Protein AF-A0A9P3CS99-F1 (afdb_monomer_lite)

pLDDT: mean 71.8, std 18.53, range [21.95, 96.88]

Secondary structure (DSSP, 8-state):
---------------SS-EEE-HHHHHHHHHHSSEEEEEEE-TT-HHHHHHHHHHHHHHHHHHTTTEEEEEEE-SS--S-TT-TTTT--SSSEEEEESS-SS--EE--S--SSHHHHHHHHHH------------------PPPPS--SPBP--S-TTSSSEEEEBTTSSEEEEEEEEEEEE---SSSS----EEEEEEEEEE-TTSS-EEETTEEEESS-S-TTS---EEEEEEETT--TTTTTTPPPS-EEEEEEEEEES----TT-PPSS---EEEEEEEEEEEE-SSS-EEEEE---TT--EEEEEEE-TT---TT-TT---EEEEEEEEPPPTT--PPPTTS----TT-SS--SSSSSSS-SEE-GGGEETTEETT-HHHHHHHHHHHHHHHHHTS-HHHHHHHHHHHHHHHHHHHHHS-SSS-S--SS------------

Organism: NCBI:txid84275

Foldseek 3Di:
DDDDPPPPPDPDPLDLFAAEDDLVRVFVVLLVAQKEKEWEAAPPDPLQVLLVVLQGLLSNVCSVVSYHYYYYHCPPPDCDPSGPCNPPPDPGWIWMGGSGPPDTDGPPWDRNHNVRVNCCVPVPDDDDDDDDDDDDDDPPPFAFQQDDADWDDDPCLQALWDWTAGPVLFKIKTWFWFVPDWDQDDDDDDDDFTKTWIWMWGAHPLLQFIDTSSHTQDRCDSDLLAHDFDKTAIDGSRDGNVVSGRDGGPFIKTFWWFKDKPPPPPVVDKDFFDKIKIKIGTQKIWGDDPDDDIDIGGRFDQPGWIKIWIKTQPVRDISNDPSGGIGTPDMDTHGDDPPDDDDDPPPDQAALPAQRSFPDPDPNSHRTGDPVQADPQHGPSHPSSVVVVVVVVVVVVLVPDDVVVVVVVVVVVVVVVVVVPVVPDDDPPPDDPDDPDDDDPPDDPD

Radius of gyration: 25.65 Å; chains: 1; bounding box: 69×77×75 Å

Structure (mmCIF, N/CA/C/O backbone):
data_AF-A0A9P3CS99-F1
#
_entry.id   AF-A0A9P3CS99-F1
#
loop_
_atom_site.group_PDB
_atom_site.id
_atom_site.type_symbol
_atom_site.label_atom_id
_atom_site.label_alt_id
_atom_site.label_comp_id
_atom_site.label_asym_id
_atom_site.label_entity_id
_atom_site.label_seq_id
_atom_site.pdbx_PDB_ins_code
_atom_site.Cartn_x
_atom_site.Cartn_y
_atom_site.Cartn_z
_atom_site.occupancy
_atom_site.B_iso_or_equiv
_atom_site.auth_seq_id
_atom_site.auth_comp_id
_atom_site.auth_asym_id
_atom_site.auth_atom_id
_atom_site.pdbx_PDB_model_num
ATOM 1 N N . MET A 1 1 ? -40.565 -29.391 31.681 1.00 35.62 1 MET A N 1
ATOM 2 C CA . MET A 1 1 ? -39.505 -29.407 30.647 1.00 35.62 1 MET A CA 1
ATOM 3 C C . MET A 1 1 ? -39.147 -27.969 30.298 1.00 35.62 1 MET A C 1
ATOM 5 O O . MET A 1 1 ? -39.816 -27.357 29.479 1.00 35.62 1 MET A O 1
ATOM 9 N N . HIS A 1 2 ? -38.159 -27.396 30.991 1.00 32.12 2 HIS A N 1
ATOM 10 C CA . HIS A 1 2 ? -37.622 -26.069 30.681 1.00 32.12 2 HIS A CA 1
ATOM 11 C C . HIS A 1 2 ? -36.578 -26.197 29.572 1.00 32.12 2 HIS A C 1
ATOM 13 O O . HIS A 1 2 ? -35.483 -26.700 29.808 1.00 32.12 2 HIS A O 1
ATOM 19 N N . LEU A 1 3 ? -36.925 -25.751 28.366 1.00 32.75 3 LEU A N 1
ATOM 20 C CA . LEU A 1 3 ? -35.998 -25.677 27.244 1.00 32.75 3 LEU A CA 1
ATOM 21 C C . LEU A 1 3 ? -35.252 -24.334 27.321 1.00 32.75 3 LEU A C 1
ATOM 23 O O . LEU A 1 3 ? -35.737 -23.310 26.844 1.00 32.75 3 LEU A O 1
ATOM 27 N N . LYS A 1 4 ? -34.087 -24.322 27.980 1.00 36.69 4 LYS A N 1
ATOM 28 C CA . LYS A 1 4 ? -33.141 -23.201 27.895 1.00 36.69 4 LYS A CA 1
ATOM 29 C C . LYS A 1 4 ? -32.574 -23.177 26.473 1.00 36.69 4 LYS A C 1
ATOM 31 O O . LYS A 1 4 ? -31.852 -24.091 26.086 1.00 36.69 4 LYS A O 1
ATOM 36 N N . ARG A 1 5 ? -32.925 -22.149 25.694 1.00 38.28 5 ARG A N 1
ATOM 37 C CA . ARG A 1 5 ? -32.267 -21.837 24.418 1.00 38.28 5 ARG A CA 1
ATOM 38 C C . ARG A 1 5 ? -30.828 -21.423 24.722 1.00 38.28 5 ARG A C 1
ATOM 40 O O . ARG A 1 5 ? -30.603 -20.387 25.339 1.00 38.28 5 ARG A O 1
ATOM 47 N N . LEU A 1 6 ? -29.883 -22.268 24.329 1.00 32.22 6 LEU A N 1
ATOM 48 C CA . LEU A 1 6 ? -28.460 -21.967 24.341 1.00 32.22 6 LEU A CA 1
ATOM 49 C C . LEU A 1 6 ? -28.192 -21.010 23.166 1.00 32.22 6 LEU A C 1
ATOM 51 O O . LEU A 1 6 ? -28.186 -21.432 22.013 1.00 32.22 6 LEU A O 1
ATOM 55 N N . LEU A 1 7 ? -28.062 -19.713 23.448 1.00 32.97 7 LEU A N 1
ATOM 56 C CA . LEU A 1 7 ? -27.498 -18.743 22.508 1.00 32.97 7 LEU A CA 1
ATOM 57 C C . LEU A 1 7 ? -25.992 -19.006 22.462 1.00 32.97 7 LEU A C 1
ATOM 59 O O . LEU A 1 7 ? -25.274 -18.704 23.411 1.00 32.97 7 LEU A O 1
ATOM 63 N N . ILE A 1 8 ? -25.536 -19.641 21.386 1.00 34.66 8 ILE A N 1
ATOM 64 C CA . ILE A 1 8 ? -24.114 -19.759 21.074 1.00 34.66 8 ILE A CA 1
ATOM 65 C C . ILE A 1 8 ? -23.682 -18.367 20.610 1.00 34.66 8 ILE A C 1
ATOM 67 O O . ILE A 1 8 ? -24.046 -17.941 19.516 1.00 34.66 8 ILE A O 1
ATOM 71 N N . ALA A 1 9 ? -22.966 -17.639 21.466 1.00 35.81 9 ALA A N 1
ATOM 72 C CA . ALA A 1 9 ? -22.242 -16.449 21.048 1.00 35.81 9 ALA A CA 1
ATOM 73 C C . ALA A 1 9 ? -21.104 -16.916 20.131 1.00 35.81 9 ALA A C 1
ATOM 75 O O . ALA A 1 9 ? -20.119 -17.483 20.604 1.00 35.81 9 ALA A O 1
ATOM 76 N N . LEU A 1 10 ? -21.278 -16.754 18.816 1.00 30.12 10 LEU A N 1
ATOM 77 C CA . LEU A 1 10 ? -20.155 -16.833 17.889 1.00 30.12 10 LEU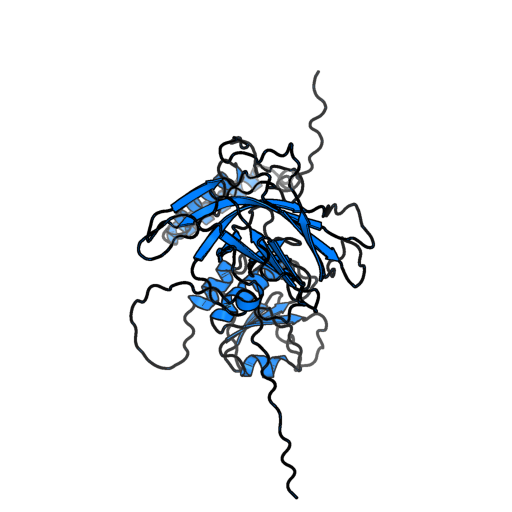 A CA 1
ATOM 78 C C . LEU A 1 10 ? -19.193 -15.693 18.253 1.00 30.12 10 LEU A C 1
ATOM 80 O O . LEU A 1 10 ? -19.641 -14.544 18.293 1.00 30.12 10 LEU A O 1
ATOM 84 N N . PRO A 1 11 ? -17.904 -15.965 18.507 1.00 31.17 11 PRO A N 1
ATOM 85 C CA . PRO A 1 11 ? -16.929 -14.899 18.599 1.00 31.17 11 PRO A CA 1
ATOM 86 C C . PRO A 1 11 ? -16.782 -14.326 17.189 1.00 31.17 11 PRO A C 1
ATOM 88 O O . PRO A 1 11 ? -16.240 -14.973 16.294 1.00 31.17 11 PRO A O 1
ATOM 91 N N . ILE A 1 12 ? -17.343 -13.140 16.967 1.00 39.41 12 ILE A N 1
ATOM 92 C CA . ILE A 1 12 ? -17.028 -12.350 15.780 1.00 39.41 12 ILE A CA 1
ATOM 93 C C . ILE A 1 12 ? -15.577 -11.911 15.978 1.00 39.41 12 ILE A C 1
ATOM 95 O O . ILE A 1 12 ? -15.279 -11.215 16.949 1.00 39.41 12 ILE A O 1
ATOM 99 N N . LEU A 1 13 ? -14.679 -12.401 15.116 1.00 37.12 13 LEU A N 1
ATOM 100 C CA . LEU A 1 13 ? -13.301 -11.924 15.043 1.00 37.12 13 LEU A CA 1
ATOM 101 C C . LEU A 1 13 ? -13.328 -10.395 14.937 1.00 37.12 13 LEU A C 1
ATOM 103 O O . LEU A 1 13 ? -14.042 -9.852 14.094 1.00 37.12 13 LEU A O 1
ATOM 107 N N . VAL A 1 14 ? -12.539 -9.716 15.769 1.00 37.81 14 VAL A N 1
ATOM 108 C CA . VAL A 1 14 ? -12.227 -8.298 15.576 1.00 37.81 14 VAL A CA 1
ATOM 109 C C . VAL A 1 14 ? -11.435 -8.211 14.271 1.00 37.81 14 VAL A C 1
ATOM 111 O O . VAL A 1 14 ? -10.247 -8.513 14.238 1.00 37.81 14 VAL A O 1
ATOM 114 N N . SER A 1 15 ? -12.130 -7.915 13.172 1.00 38.84 15 SER A N 1
ATOM 115 C CA . SER A 1 15 ? -11.506 -7.695 11.867 1.00 38.84 15 SER A CA 1
ATOM 116 C C . SER A 1 15 ? -10.933 -6.281 11.822 1.00 38.84 15 SER A C 1
ATOM 118 O O . SER A 1 15 ? -11.569 -5.338 12.296 1.00 38.84 15 SER A O 1
ATOM 120 N N . ALA A 1 16 ? -9.756 -6.126 11.218 1.00 54.91 16 ALA A N 1
ATOM 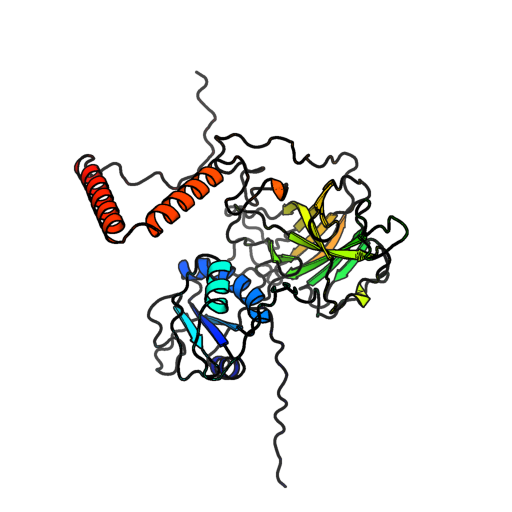121 C CA . ALA A 1 16 ? -9.039 -4.866 11.012 1.00 54.91 16 ALA A CA 1
ATOM 122 C C . ALA A 1 16 ? -9.713 -3.939 9.963 1.00 54.91 16 ALA A C 1
ATOM 124 O O . ALA A 1 16 ? -9.045 -3.161 9.281 1.00 54.91 16 ALA A O 1
ATOM 125 N N . GLU A 1 17 ? -11.039 -4.025 9.818 1.00 67.38 17 GLU A N 1
ATOM 126 C CA . GLU A 1 17 ? -11.839 -3.391 8.769 1.00 67.38 17 GLU A CA 1
ATOM 127 C C . GLU A 1 17 ? -12.896 -2.434 9.327 1.00 67.38 17 GLU A C 1
ATOM 129 O O . GLU A 1 17 ? -13.384 -2.571 10.448 1.00 67.38 17 GLU A O 1
ATOM 134 N N . VAL A 1 18 ? -13.323 -1.485 8.493 1.00 83.19 18 VAL A N 1
ATOM 135 C CA . VAL A 1 18 ? -14.482 -0.634 8.752 1.00 83.19 18 VAL A CA 1
ATOM 136 C C . VAL A 1 18 ? -15.773 -1.447 8.638 1.00 83.19 18 VAL A C 1
ATOM 138 O O . VAL A 1 18 ? -16.253 -1.736 7.545 1.00 83.19 18 VAL A O 1
ATOM 141 N N . HIS A 1 19 ? -16.414 -1.738 9.765 1.00 86.00 19 HIS A N 1
ATOM 142 C CA . HIS A 1 19 ? -17.661 -2.501 9.775 1.00 86.00 19 HIS A CA 1
ATOM 143 C C . HIS A 1 19 ? -18.829 -1.731 9.146 1.00 86.00 19 HIS A C 1
ATOM 145 O O . HIS A 1 19 ? -19.114 -0.589 9.510 1.00 86.00 19 HIS A O 1
ATOM 151 N N . ARG A 1 20 ? -19.567 -2.365 8.229 1.00 87.06 20 ARG A N 1
ATOM 152 C CA . ARG A 1 20 ? -20.775 -1.779 7.623 1.00 87.06 20 ARG A CA 1
ATOM 153 C C . ARG A 1 20 ? -21.999 -2.107 8.472 1.00 87.06 20 ARG A C 1
ATOM 155 O O . ARG A 1 20 ? -22.431 -3.256 8.550 1.00 87.06 20 ARG A O 1
ATOM 162 N N . LEU A 1 21 ? -22.558 -1.091 9.118 1.00 88.31 21 LEU A N 1
ATOM 163 C CA . LEU A 1 21 ? -23.671 -1.242 10.046 1.00 88.31 21 LEU A CA 1
ATOM 164 C C . LEU A 1 21 ? -25.018 -1.029 9.357 1.00 88.31 21 LEU A C 1
ATOM 166 O O . LEU A 1 21 ? -25.193 -0.155 8.510 1.00 88.31 21 LEU A O 1
ATOM 170 N N . THR A 1 22 ? -25.982 -1.832 9.789 1.00 86.44 22 THR A N 1
ATOM 171 C CA . THR A 1 22 ? -27.408 -1.721 9.476 1.00 86.44 22 THR A CA 1
ATOM 172 C C . THR A 1 22 ? -28.173 -1.480 10.774 1.00 86.44 22 THR A C 1
ATOM 174 O O . THR A 1 22 ? -27.616 -1.662 11.858 1.00 86.44 22 THR A O 1
ATOM 177 N N . GLN A 1 23 ? -29.467 -1.162 10.690 1.00 84.88 23 GLN A N 1
ATOM 178 C CA . GLN A 1 23 ? -30.331 -1.027 11.871 1.00 84.88 23 GLN A CA 1
ATOM 179 C C . GLN A 1 23 ? -30.214 -2.225 12.833 1.00 84.88 23 GLN A C 1
ATOM 181 O O . GLN A 1 23 ? -30.165 -2.051 14.047 1.00 84.88 23 GLN A O 1
ATOM 186 N N . ALA A 1 24 ? -30.129 -3.443 12.289 1.00 83.06 24 ALA A N 1
ATOM 187 C CA . ALA A 1 24 ? -30.067 -4.672 13.076 1.00 83.06 24 ALA A CA 1
ATOM 188 C C . ALA A 1 24 ? -28.695 -4.913 13.728 1.00 83.06 24 ALA A C 1
ATOM 190 O O . ALA A 1 24 ? -28.622 -5.555 14.774 1.00 83.06 24 ALA A O 1
ATOM 191 N N . THR A 1 25 ? -27.612 -4.422 13.119 1.00 87.25 25 THR A N 1
ATOM 192 C CA . THR A 1 25 ? -26.234 -4.699 13.561 1.00 87.25 25 THR A CA 1
ATOM 193 C C . THR A 1 25 ? -25.597 -3.557 14.350 1.00 87.25 25 THR A C 1
ATOM 195 O O . THR A 1 25 ? -24.567 -3.764 14.983 1.00 87.25 25 THR A O 1
ATOM 198 N N . PHE A 1 26 ? -26.214 -2.374 14.370 1.00 91.69 26 PHE A N 1
ATOM 199 C CA . PHE A 1 26 ? -25.668 -1.179 15.012 1.00 91.69 26 PHE A CA 1
ATOM 200 C C . PHE A 1 26 ? -25.498 -1.316 16.530 1.00 91.69 26 PHE A C 1
ATOM 202 O O . PHE A 1 26 ? -24.383 -1.241 17.041 1.00 91.69 26 PHE A O 1
ATOM 209 N N . THR A 1 27 ? -26.595 -1.559 17.251 1.00 92.19 27 THR A N 1
ATOM 210 C CA . THR A 1 27 ? -26.580 -1.728 18.711 1.00 92.19 27 THR A CA 1
ATOM 211 C C . THR A 1 27 ? -25.680 -2.868 19.187 1.00 92.19 27 THR A C 1
ATOM 213 O O . THR A 1 27 ? -24.828 -2.597 20.031 1.00 92.19 27 THR A O 1
ATOM 216 N N . PRO A 1 28 ? -25.791 -4.108 18.661 1.00 92.81 28 PRO A N 1
ATOM 217 C CA . PRO A 1 28 ? -24.972 -5.207 19.166 1.00 92.81 28 PRO A CA 1
ATOM 218 C C . PRO A 1 28 ? -23.472 -4.962 18.971 1.00 92.81 28 PRO A C 1
ATOM 220 O O . PRO A 1 28 ? -22.689 -5.316 19.845 1.00 92.81 28 PRO A O 1
ATOM 223 N N . LEU A 1 29 ? -23.063 -4.315 17.876 1.00 92.44 29 LEU A N 1
ATOM 224 C CA . LEU A 1 29 ? -21.653 -4.018 17.633 1.00 92.44 29 LEU A CA 1
ATOM 225 C C . LEU A 1 29 ? -21.116 -2.943 18.583 1.00 92.44 29 LEU A C 1
ATOM 227 O O . LEU A 1 29 ? -20.004 -3.082 19.087 1.00 92.44 29 LEU A O 1
ATOM 231 N N . ILE A 1 30 ? -21.900 -1.895 18.847 1.00 94.56 30 ILE A N 1
ATOM 232 C CA . ILE A 1 30 ? -21.509 -0.816 19.764 1.00 94.56 30 ILE A CA 1
ATOM 233 C C . ILE A 1 30 ? -21.416 -1.312 21.205 1.00 94.56 30 ILE A C 1
ATOM 235 O O . ILE A 1 30 ? -20.484 -0.943 21.905 1.00 94.56 30 ILE A O 1
ATOM 239 N N . GLU A 1 31 ? -22.352 -2.145 21.654 1.00 92.69 31 GLU A N 1
ATOM 240 C CA . GLU A 1 31 ? -22.350 -2.670 23.026 1.00 92.69 31 GLU A CA 1
ATOM 241 C C . GLU A 1 31 ? -21.258 -3.725 23.265 1.00 92.69 31 GLU A C 1
ATOM 243 O O . GLU A 1 31 ? -20.888 -3.978 24.409 1.00 92.69 31 GLU A O 1
ATOM 248 N N . GLN A 1 32 ? -20.722 -4.326 22.199 1.00 91.38 32 GLN A N 1
ATOM 249 C CA . GLN A 1 32 ? -19.645 -5.315 22.279 1.00 91.38 32 GLN A CA 1
ATOM 250 C C . GLN A 1 32 ? -18.246 -4.688 22.417 1.00 91.38 32 GLN A C 1
ATOM 252 O O . GLN A 1 32 ? -17.328 -5.374 22.863 1.00 91.38 32 GLN A O 1
ATOM 257 N N . HIS A 1 33 ? -18.067 -3.418 22.043 1.00 88.69 33 HIS A N 1
ATOM 258 C CA . HIS A 1 33 ? -16.750 -2.782 21.966 1.00 88.69 33 HIS A CA 1
ATOM 259 C C . HIS A 1 33 ? -16.663 -1.525 22.835 1.00 88.69 33 HIS A C 1
ATOM 261 O O . HIS A 1 33 ? -17.588 -0.712 22.887 1.00 88.69 33 HIS A O 1
ATOM 267 N N . ASP A 1 34 ? -15.507 -1.333 23.472 1.00 88.38 34 ASP A N 1
ATOM 268 C CA . ASP A 1 34 ? -15.272 -0.216 24.393 1.00 88.38 34 ASP A CA 1
ATOM 269 C C . ASP A 1 34 ? -15.359 1.144 23.700 1.00 88.38 34 ASP A C 1
ATOM 271 O O . ASP A 1 34 ? -15.843 2.114 24.282 1.00 88.38 34 ASP A O 1
ATOM 275 N N . THR A 1 35 ? -14.872 1.238 22.462 1.00 93.38 35 THR A N 1
ATOM 276 C CA . THR A 1 35 ? -14.929 2.463 21.663 1.00 93.38 35 THR A CA 1
ATOM 277 C C . THR A 1 35 ? -15.192 2.133 20.201 1.00 93.38 35 THR A C 1
ATOM 279 O O . THR A 1 35 ? -14.455 1.367 19.581 1.00 93.38 35 THR A O 1
ATOM 282 N N . VAL A 1 36 ? -16.225 2.759 19.636 1.00 95.56 36 VAL A N 1
ATOM 283 C CA . VAL A 1 36 ? -16.586 2.631 18.223 1.00 95.56 36 VAL A CA 1
ATOM 284 C C . VAL A 1 36 ? -16.712 4.011 17.590 1.00 95.56 36 VAL A C 1
ATOM 286 O O . VAL A 1 36 ? -17.572 4.802 17.974 1.00 95.56 36 VAL A O 1
ATOM 289 N N . LEU A 1 37 ? -15.883 4.304 16.591 1.00 96.44 37 LEU A N 1
ATOM 290 C CA . LEU A 1 37 ? -16.031 5.481 15.739 1.00 96.44 37 LEU A CA 1
ATOM 291 C C . LEU A 1 37 ? -16.914 5.110 14.541 1.00 96.44 37 LEU A C 1
ATOM 293 O O . LEU A 1 37 ? -16.577 4.229 13.755 1.00 96.44 37 LEU A O 1
ATOM 297 N N . VAL A 1 38 ? -18.054 5.779 14.385 1.00 96.88 38 VAL A N 1
ATOM 298 C CA . VAL A 1 38 ? -19.037 5.506 13.330 1.00 96.88 38 VAL A CA 1
ATOM 299 C C . VAL A 1 38 ? -19.115 6.671 12.346 1.00 96.88 38 VAL A C 1
ATOM 301 O O . VAL A 1 38 ? -19.351 7.815 12.739 1.00 96.88 38 VAL A O 1
ATOM 304 N N . ASN A 1 39 ? -18.973 6.367 11.055 1.00 95.06 39 ASN A N 1
ATOM 305 C CA . ASN A 1 39 ? -19.128 7.281 9.928 1.00 95.06 39 ASN A CA 1
ATOM 306 C C . ASN A 1 39 ? -20.516 7.162 9.299 1.00 95.06 39 ASN A C 1
ATOM 308 O O . ASN A 1 39 ? -20.821 6.186 8.625 1.00 95.06 39 ASN A O 1
ATOM 312 N N . PHE A 1 40 ? -21.336 8.190 9.463 1.00 94.88 40 PHE A N 1
ATOM 313 C CA . PHE A 1 40 ? -22.619 8.323 8.785 1.00 94.88 40 PHE A CA 1
ATOM 314 C C . PHE A 1 40 ? -22.397 9.062 7.467 1.00 94.88 40 PHE A C 1
ATOM 316 O O . PHE A 1 40 ? -22.038 10.249 7.454 1.00 94.88 40 PHE A O 1
ATOM 323 N N . GLY A 1 41 ? -22.587 8.360 6.351 1.00 86.62 41 GLY A N 1
ATOM 324 C CA . GLY A 1 41 ? -22.236 8.855 5.025 1.00 86.62 41 GLY A CA 1
ATOM 325 C C . GLY A 1 41 ? -23.169 8.369 3.923 1.00 86.62 41 GLY A C 1
ATOM 326 O O . GLY A 1 41 ? -24.110 7.619 4.151 1.00 86.62 41 GLY A O 1
ATOM 327 N N . VAL A 1 42 ? -22.900 8.832 2.702 1.00 82.62 42 VAL A N 1
ATOM 328 C CA . VAL A 1 42 ? -23.620 8.430 1.484 1.00 82.62 42 VAL A CA 1
ATOM 329 C C . VAL A 1 42 ? -22.627 8.287 0.319 1.00 82.62 42 VAL A C 1
ATOM 331 O O . VAL A 1 42 ? -21.660 9.054 0.243 1.00 82.62 42 VAL A O 1
ATOM 334 N N . PRO A 1 43 ? -22.845 7.364 -0.633 1.00 72.31 43 PRO A N 1
ATOM 335 C CA . PRO A 1 43 ? -21.867 6.986 -1.651 1.00 72.31 43 PRO A CA 1
ATOM 336 C C . PRO A 1 43 ? -21.662 8.050 -2.735 1.00 72.31 43 PRO A C 1
ATOM 338 O O . PRO A 1 43 ? -20.680 8.004 -3.467 1.00 72.31 43 PRO A O 1
ATOM 341 N N . TRP A 1 44 ? -22.552 9.035 -2.867 1.00 72.81 44 TRP A N 1
ATOM 342 C CA . TRP A 1 44 ? -22.424 10.137 -3.834 1.00 72.81 44 TRP A CA 1
ATOM 343 C C . TRP A 1 44 ? -21.796 11.407 -3.234 1.00 72.81 44 TRP A C 1
ATOM 345 O O . TRP A 1 44 ? -21.508 12.361 -3.957 1.00 72.81 44 TRP A O 1
ATOM 355 N N . CYS A 1 45 ? -21.535 11.429 -1.927 1.00 78.56 45 CYS A N 1
ATOM 356 C CA . CYS A 1 45 ? -20.948 12.572 -1.234 1.00 78.56 45 CYS A CA 1
ATOM 357 C C . CYS A 1 45 ? -19.430 12.646 -1.479 1.00 78.56 45 CYS A C 1
ATOM 359 O O . CYS A 1 45 ? -18.669 11.772 -1.069 1.00 78.56 45 CYS A O 1
ATOM 361 N N . GLY A 1 46 ? -18.965 13.727 -2.117 1.00 55.91 46 GLY A N 1
ATOM 362 C CA . GLY A 1 46 ? -17.544 13.915 -2.443 1.00 55.91 46 GLY A CA 1
ATOM 363 C C . GLY A 1 46 ? -16.619 13.934 -1.218 1.00 55.91 46 GLY A C 1
ATOM 364 O O . GLY A 1 46 ? -15.556 13.325 -1.247 1.00 55.91 46 GLY A O 1
ATOM 365 N N . HIS A 1 47 ? -17.034 14.562 -0.113 1.00 68.00 47 HIS A N 1
ATOM 366 C CA . HIS A 1 47 ? -16.260 14.553 1.138 1.00 68.00 47 HIS A CA 1
ATOM 367 C C . HIS A 1 47 ? -16.187 13.165 1.785 1.00 68.00 47 HIS A C 1
ATOM 369 O O . HIS A 1 47 ? -15.190 12.839 2.419 1.00 68.00 47 HIS A O 1
ATOM 375 N N . CYS A 1 48 ? -17.223 12.347 1.604 1.00 79.75 48 CYS A N 1
ATOM 376 C CA . CYS A 1 48 ? -17.292 10.986 2.118 1.00 79.75 48 CYS A CA 1
ATOM 377 C C . CYS A 1 48 ? -16.309 10.090 1.357 1.00 79.75 48 CYS A C 1
ATOM 379 O O . CYS A 1 48 ? -15.498 9.415 1.982 1.00 79.75 48 CYS A O 1
ATOM 381 N N . LYS A 1 49 ? -16.281 10.206 0.020 1.00 68.94 49 LYS A N 1
ATOM 382 C CA . LYS A 1 49 ? -15.302 9.520 -0.842 1.00 68.94 49 LYS A CA 1
ATOM 383 C C . LYS A 1 49 ? -13.852 9.895 -0.528 1.00 68.94 49 LYS A C 1
ATOM 385 O O . LYS A 1 49 ? -12.965 9.063 -0.646 1.00 68.94 49 LYS A O 1
ATOM 390 N N . LEU A 1 50 ? -13.599 11.153 -0.151 1.00 67.00 50 LEU A N 1
ATOM 391 C CA . LEU A 1 50 ? -12.259 11.604 0.245 1.00 67.00 50 LEU A CA 1
ATOM 392 C C . LEU A 1 50 ? -11.834 11.062 1.620 1.00 67.00 50 LEU A C 1
ATOM 394 O O . LEU A 1 50 ? -10.644 10.882 1.854 1.00 67.00 50 LEU A O 1
ATOM 398 N N . LEU A 1 51 ? -12.788 10.827 2.526 1.00 80.56 51 LEU A N 1
ATOM 399 C CA . LEU A 1 51 ? -12.534 10.304 3.869 1.00 80.56 51 LEU A CA 1
ATOM 400 C C . LEU A 1 51 ? -12.335 8.783 3.875 1.00 80.56 51 LEU A C 1
ATOM 402 O O . LEU A 1 51 ? -11.439 8.310 4.565 1.00 80.56 51 LEU A O 1
ATOM 406 N N . GLU A 1 52 ? -13.148 8.046 3.113 1.00 78.12 52 GLU A N 1
ATOM 407 C CA . GLU A 1 52 ? -13.195 6.573 3.045 1.00 78.12 52 GLU A CA 1
ATOM 408 C C . GLU A 1 52 ? -11.810 5.902 3.106 1.00 78.12 52 GLU A C 1
ATOM 410 O O . GLU A 1 52 ? -11.568 5.167 4.062 1.00 78.12 52 GLU A O 1
ATOM 415 N N . PRO A 1 53 ? -10.835 6.226 2.236 1.00 75.88 53 PRO A N 1
ATOM 416 C CA . PRO A 1 53 ? -9.544 5.548 2.286 1.00 75.88 53 PRO A CA 1
ATOM 417 C C . PRO A 1 53 ? -8.715 5.841 3.546 1.00 75.88 53 PRO A C 1
ATOM 419 O O . PRO A 1 53 ? -7.926 5.015 3.995 1.00 75.88 53 PRO A O 1
ATOM 422 N N . HIS A 1 54 ? -8.823 7.049 4.102 1.00 79.19 54 HIS A N 1
ATOM 423 C CA . HIS A 1 54 ? -8.120 7.396 5.338 1.00 79.19 54 HIS A CA 1
ATOM 424 C C . HIS A 1 54 ? -8.760 6.722 6.544 1.00 79.19 54 HIS A C 1
ATOM 426 O O . HIS A 1 54 ? -8.059 6.375 7.491 1.00 79.19 54 HIS A O 1
ATOM 432 N N . TYR A 1 55 ? -10.076 6.548 6.482 1.00 85.06 55 TYR A N 1
ATOM 433 C CA . TYR A 1 55 ? -10.875 5.878 7.486 1.00 85.06 55 TYR A CA 1
ATOM 434 C C . TYR A 1 55 ? -10.588 4.373 7.521 1.00 85.06 55 TYR A C 1
ATOM 436 O O . TYR A 1 55 ? -10.377 3.836 8.600 1.00 85.06 55 TYR A O 1
ATOM 444 N N . GLU A 1 56 ? -10.467 3.724 6.358 1.00 81.50 56 GLU A N 1
ATOM 445 C CA . GLU A 1 56 ? -10.062 2.313 6.249 1.00 81.50 56 GLU A CA 1
ATOM 446 C C . GLU A 1 56 ? -8.654 2.070 6.813 1.00 81.50 56 GLU A C 1
ATOM 448 O O . GLU A 1 56 ? -8.462 1.184 7.639 1.00 81.50 56 GLU A O 1
ATOM 453 N N . ILE A 1 57 ? -7.673 2.908 6.455 1.00 69.44 57 ILE A N 1
ATOM 454 C CA . ILE A 1 57 ? -6.309 2.792 7.003 1.00 69.44 57 ILE A CA 1
ATOM 455 C C . ILE A 1 57 ? -6.299 3.021 8.522 1.00 69.44 57 ILE A C 1
ATOM 457 O O . ILE A 1 57 ? -5.560 2.359 9.248 1.00 69.44 57 ILE A O 1
ATOM 461 N N . ALA A 1 58 ? -7.093 3.978 9.011 1.00 76.75 58 ALA A N 1
ATOM 462 C CA . ALA A 1 58 ? -7.200 4.229 10.442 1.00 76.75 58 ALA A CA 1
ATOM 463 C C . ALA A 1 58 ? -7.849 3.051 11.177 1.00 76.75 58 ALA A C 1
ATOM 465 O O . ALA A 1 58 ? -7.409 2.743 12.276 1.00 76.75 58 ALA A O 1
ATOM 466 N N . ALA A 1 59 ? -8.836 2.381 10.574 1.00 82.81 59 ALA A N 1
ATOM 467 C CA . ALA A 1 59 ? -9.507 1.221 11.158 1.00 82.81 59 ALA A CA 1
ATOM 468 C C . ALA A 1 59 ? -8.525 0.074 11.392 1.00 82.81 59 ALA A C 1
ATOM 470 O O . ALA A 1 59 ? -8.455 -0.449 12.500 1.00 82.81 59 ALA A O 1
ATOM 471 N N . ALA A 1 60 ? -7.700 -0.222 10.384 1.00 74.88 60 ALA A N 1
ATOM 472 C CA . ALA A 1 60 ? -6.685 -1.261 10.484 1.00 74.88 60 ALA A CA 1
ATOM 473 C C . ALA A 1 60 ? -5.683 -0.990 11.614 1.00 74.88 60 ALA A C 1
ATOM 475 O O . ALA A 1 60 ? -5.335 -1.892 12.363 1.00 74.88 60 ALA A O 1
ATOM 476 N N . PHE A 1 61 ? -5.250 0.264 11.773 1.00 76.12 61 PHE A N 1
ATOM 477 C CA . PHE A 1 61 ? -4.325 0.636 12.846 1.00 76.12 61 PHE A CA 1
ATOM 478 C C . PHE A 1 61 ? -4.989 0.641 14.231 1.00 76.12 61 PHE A C 1
ATOM 480 O O . PHE A 1 61 ? -4.371 0.282 15.226 1.00 76.12 61 PHE A O 1
ATOM 487 N N . LEU A 1 62 ? -6.233 1.112 14.319 1.00 79.94 62 LEU A N 1
ATOM 488 C CA . LEU A 1 62 ? -6.944 1.315 15.581 1.00 79.94 62 LEU A CA 1
ATOM 489 C C . LEU A 1 62 ? -7.538 0.027 16.166 1.00 79.94 62 LEU A C 1
ATOM 491 O O . LEU A 1 62 ? -7.827 0.001 17.365 1.00 79.94 62 LEU A O 1
ATOM 495 N N . ALA A 1 63 ? -7.645 -1.037 15.366 1.00 76.44 63 ALA A N 1
ATOM 496 C CA . ALA A 1 63 ? -8.009 -2.371 15.837 1.00 76.44 63 ALA A CA 1
ATOM 497 C C . ALA A 1 63 ? -7.088 -2.841 16.981 1.00 76.44 63 ALA A C 1
ATOM 499 O O . ALA A 1 63 ? -7.582 -3.279 18.019 1.00 76.44 63 ALA A O 1
ATOM 500 N N . ASP A 1 64 ? -5.774 -2.607 16.861 1.00 72.81 64 ASP A N 1
ATOM 501 C CA . ASP A 1 64 ? -4.770 -2.927 17.892 1.00 72.81 64 ASP A CA 1
ATOM 502 C C . ASP A 1 64 ? -4.893 -2.050 19.160 1.00 72.81 64 ASP A C 1
ATOM 504 O O . ASP A 1 64 ? -4.256 -2.305 20.182 1.00 72.81 64 ASP A O 1
ATOM 508 N N . HIS A 1 65 ? -5.726 -1.007 19.112 1.00 76.94 65 HIS A N 1
ATOM 509 C CA . HIS A 1 65 ? -5.989 -0.072 20.207 1.00 76.94 65 HIS A CA 1
ATOM 510 C C . HIS A 1 65 ? -7.407 -0.211 20.790 1.00 76.94 65 HIS A C 1
ATOM 512 O O . HIS A 1 65 ? -7.866 0.701 21.479 1.00 76.94 65 HIS A O 1
ATOM 518 N N . ASN A 1 66 ? -8.108 -1.324 20.531 1.00 83.00 66 ASN A N 1
ATOM 519 C CA . ASN A 1 66 ? -9.502 -1.558 20.945 1.00 83.00 66 ASN A CA 1
ATOM 520 C C . ASN A 1 66 ? -10.481 -0.463 20.475 1.00 83.00 66 ASN A C 1
ATOM 522 O O . ASN A 1 66 ? -11.509 -0.211 21.109 1.00 83.00 66 ASN A O 1
ATOM 526 N N . VAL A 1 67 ? -10.169 0.197 19.358 1.00 89.38 67 VAL A N 1
ATOM 527 C CA . VAL A 1 67 ? -11.035 1.200 18.740 1.00 89.38 67 VAL A CA 1
ATOM 528 C C . VAL A 1 67 ? -11.533 0.648 17.411 1.00 89.38 67 VAL A C 1
ATOM 530 O O . VAL A 1 67 ? -10.783 0.528 16.445 1.00 89.38 67 VAL A O 1
ATOM 533 N N . VAL A 1 68 ? -12.826 0.343 17.352 1.00 91.94 68 VAL A N 1
ATOM 534 C CA . VAL A 1 68 ? -13.469 -0.163 16.136 1.00 91.94 68 VAL A CA 1
ATOM 535 C C . VAL A 1 68 ? -13.959 0.999 15.290 1.00 91.94 68 VAL A C 1
ATOM 537 O O . VAL A 1 68 ? -14.559 1.948 15.794 1.00 91.94 68 VAL A O 1
ATOM 540 N N . LEU A 1 69 ? -13.730 0.933 13.982 1.00 94.12 69 LEU A N 1
ATOM 541 C CA . LEU A 1 69 ? -14.304 1.882 13.037 1.00 94.12 69 LEU A CA 1
ATOM 542 C C . LEU A 1 69 ? -15.452 1.220 12.280 1.00 94.12 69 LEU A C 1
ATOM 544 O O . LEU A 1 69 ? -15.374 0.070 11.867 1.00 94.12 69 LEU A O 1
ATOM 548 N N . ALA A 1 70 ? -16.527 1.968 12.081 1.00 94.94 70 ALA A N 1
ATOM 549 C CA . ALA A 1 70 ? -17.716 1.502 11.392 1.00 94.94 70 ALA A CA 1
ATOM 550 C C . ALA A 1 70 ? -18.307 2.586 10.486 1.00 94.94 70 ALA A C 1
ATOM 552 O O . ALA A 1 70 ? -18.000 3.773 10.625 1.00 94.94 70 ALA A O 1
ATOM 553 N N . THR A 1 71 ? -19.164 2.187 9.551 1.00 93.56 71 THR A N 1
ATOM 554 C CA . THR A 1 71 ? -19.853 3.072 8.610 1.00 93.56 71 THR A CA 1
ATOM 555 C C . THR A 1 71 ? -21.332 2.713 8.489 1.00 93.56 71 THR A C 1
ATOM 557 O O . THR A 1 71 ? -21.697 1.539 8.532 1.00 93.56 71 THR A O 1
ATOM 560 N N . VAL A 1 72 ? -22.183 3.722 8.321 1.00 92.12 72 VAL A N 1
ATOM 561 C CA . VAL A 1 72 ? -23.627 3.602 8.081 1.00 92.12 72 VAL A CA 1
ATOM 562 C C . VAL A 1 72 ? -23.949 4.322 6.774 1.00 92.12 72 VAL A C 1
ATOM 564 O O . VAL A 1 72 ? -23.602 5.495 6.599 1.00 92.12 72 VAL A O 1
ATOM 567 N N . ASP A 1 73 ? -24.615 3.620 5.856 1.00 87.00 73 ASP A N 1
ATOM 568 C CA . ASP A 1 73 ? -25.099 4.193 4.598 1.00 87.00 73 ASP A CA 1
ATOM 569 C C . ASP A 1 73 ? -26.478 4.833 4.801 1.00 87.00 73 ASP A C 1
ATOM 571 O O . ASP A 1 73 ? -27.473 4.147 5.019 1.00 87.00 73 ASP A O 1
ATOM 575 N N . CYS A 1 74 ? -26.532 6.158 4.697 1.00 86.75 74 CYS A N 1
ATOM 576 C CA . CYS A 1 74 ? -27.742 6.954 4.882 1.00 86.75 74 CYS A CA 1
ATOM 577 C C . CYS A 1 74 ? -28.494 7.261 3.570 1.00 86.75 74 CYS A C 1
ATOM 579 O O . CYS A 1 74 ? -29.236 8.244 3.490 1.00 86.75 74 CYS A O 1
ATOM 581 N N . THR A 1 75 ? -28.281 6.486 2.499 1.00 77.56 75 THR A N 1
ATOM 582 C CA . THR A 1 75 ? -28.982 6.672 1.210 1.00 77.56 75 THR A CA 1
ATOM 583 C C . THR A 1 75 ? -30.469 6.391 1.296 1.00 77.56 75 THR A C 1
ATOM 585 O O . THR A 1 75 ? -31.275 7.157 0.764 1.00 77.56 75 THR A O 1
ATOM 588 N N . THR A 1 76 ? -30.839 5.308 1.969 1.00 65.69 76 THR A N 1
ATOM 589 C CA . THR A 1 76 ? -32.224 4.905 2.193 1.00 65.69 76 THR A CA 1
ATOM 590 C C . THR A 1 76 ? -32.746 5.585 3.447 1.00 65.69 76 THR A C 1
ATOM 592 O O . THR A 1 76 ? -33.079 4.918 4.418 1.00 65.69 76 THR A O 1
ATOM 595 N N . ARG A 1 77 ? -32.773 6.922 3.453 1.00 57.91 77 ARG A N 1
ATOM 596 C CA . ARG A 1 77 ? -33.365 7.673 4.561 1.00 57.91 77 ARG A CA 1
ATOM 597 C C . ARG A 1 77 ? -34.857 7.361 4.602 1.00 57.91 77 ARG A C 1
ATOM 599 O O . ARG A 1 77 ? -35.616 7.886 3.782 1.00 57.91 77 ARG A O 1
ATOM 606 N N . LEU A 1 78 ? -35.273 6.499 5.520 1.00 52.19 78 LEU A N 1
ATOM 607 C CA . LEU A 1 78 ? -36.685 6.306 5.805 1.00 52.19 78 LEU A CA 1
ATOM 608 C C . LEU A 1 78 ? -37.076 7.425 6.773 1.00 52.19 78 LEU A C 1
ATOM 610 O O . LEU A 1 78 ? -36.351 7.754 7.703 1.00 52.19 78 LEU A O 1
ATOM 614 N N . LEU A 1 79 ? -38.198 8.095 6.516 1.00 49.28 79 LEU A N 1
ATOM 615 C CA . LEU A 1 79 ? -38.714 9.192 7.350 1.00 49.28 79 LEU A CA 1
ATOM 616 C C . LEU A 1 79 ? -39.304 8.677 8.681 1.00 49.28 79 LEU A C 1
ATOM 618 O O . LEU A 1 79 ? -40.272 9.240 9.184 1.00 49.28 79 LEU A O 1
ATOM 622 N N . GLU A 1 80 ? -38.754 7.593 9.216 1.00 55.06 80 GLU A N 1
ATOM 623 C CA . GLU A 1 80 ? -39.170 6.961 10.462 1.00 55.06 80 GLU A CA 1
ATOM 624 C C . GLU A 1 80 ? -38.240 7.435 11.585 1.00 55.06 80 GLU A C 1
ATOM 626 O O . GLU A 1 80 ? -37.031 7.559 11.390 1.00 55.06 80 GLU A O 1
ATOM 631 N N . GLU A 1 81 ? -38.801 7.745 12.758 1.00 53.75 81 GLU A N 1
ATOM 632 C CA . GLU A 1 81 ? -38.043 8.283 13.903 1.00 53.75 81 GLU A CA 1
ATOM 633 C C . GLU A 1 81 ? -36.966 7.311 14.422 1.00 53.75 81 GLU A C 1
ATOM 635 O O . GLU A 1 81 ? -36.011 7.747 15.061 1.00 53.75 81 GLU A O 1
ATOM 640 N N . ASP A 1 82 ? -37.074 6.023 14.083 1.00 58.91 82 ASP A N 1
ATOM 641 C CA . ASP A 1 82 ? -36.147 4.970 14.498 1.00 58.91 82 ASP A CA 1
ATOM 642 C C . ASP A 1 82 ? -34.966 4.747 13.522 1.00 58.91 82 ASP A C 1
ATOM 644 O O . ASP A 1 82 ? -34.106 3.913 13.803 1.00 58.91 82 ASP A O 1
ATOM 648 N N . ASP A 1 83 ? -34.871 5.470 12.395 1.00 77.50 83 ASP A N 1
ATOM 649 C CA . ASP A 1 83 ? -33.759 5.336 11.430 1.00 77.50 83 ASP A CA 1
ATOM 650 C C . ASP A 1 83 ? -32.428 5.831 12.040 1.00 77.50 83 ASP A C 1
ATOM 652 O O . ASP A 1 83 ? -32.353 6.940 12.571 1.00 77.50 83 ASP A O 1
ATOM 656 N N . LEU A 1 84 ? -31.337 5.062 11.925 1.00 84.56 84 LEU A N 1
ATOM 657 C CA . LEU A 1 84 ? -29.986 5.465 12.363 1.00 84.56 84 LEU A CA 1
ATOM 658 C C . LEU A 1 84 ? -29.535 6.826 11.813 1.00 84.56 84 LEU A C 1
ATOM 660 O O . LEU A 1 84 ? -28.685 7.486 12.412 1.00 84.56 84 LEU A O 1
ATOM 664 N N . CYS A 1 85 ? -30.078 7.239 10.668 1.00 86.06 85 CYS A N 1
ATOM 665 C CA . CYS A 1 85 ? -29.715 8.477 9.991 1.00 86.06 85 CYS A CA 1
ATOM 666 C C . CYS A 1 85 ? -30.696 9.642 10.235 1.00 86.06 85 CYS A C 1
ATOM 668 O O . CYS A 1 85 ? -30.536 10.700 9.615 1.00 86.06 85 CYS A O 1
ATOM 670 N N . HIS A 1 86 ? -31.702 9.491 11.112 1.00 83.00 86 HIS A N 1
ATOM 671 C CA . HIS A 1 86 ? -32.782 10.477 11.290 1.00 83.00 86 HIS A CA 1
ATOM 672 C C . HIS A 1 86 ? -32.287 11.870 11.725 1.00 83.00 86 HIS A C 1
ATOM 674 O O . HIS A 1 86 ? -32.821 12.886 11.269 1.00 83.00 86 HIS A O 1
ATOM 680 N N . ASP A 1 87 ? -31.245 11.935 12.561 1.00 85.38 87 ASP A N 1
ATOM 681 C CA . ASP A 1 87 ? -30.696 13.170 13.132 1.00 85.38 87 ASP A CA 1
ATOM 682 C C . ASP A 1 87 ? -29.388 13.645 12.465 1.00 85.38 87 ASP A C 1
ATOM 684 O O . ASP A 1 87 ? -28.792 14.652 12.877 1.00 85.38 87 ASP A O 1
ATOM 688 N N . ILE A 1 88 ? -28.957 12.974 11.392 1.00 89.56 88 ILE A N 1
ATOM 689 C CA . ILE A 1 88 ? -27.752 13.325 10.636 1.00 89.56 88 ILE A CA 1
ATOM 690 C C . ILE A 1 88 ? -28.055 14.477 9.671 1.00 89.56 88 ILE A C 1
ATOM 692 O O . ILE A 1 88 ? -28.785 14.342 8.691 1.00 89.56 88 ILE A O 1
ATOM 696 N N . LYS A 1 89 ? -27.463 15.646 9.940 1.00 85.31 89 LYS A N 1
ATOM 697 C CA . LYS A 1 89 ? -27.729 16.889 9.186 1.00 85.31 89 LYS A CA 1
ATOM 698 C C . LYS A 1 89 ? -26.786 17.125 8.004 1.00 85.31 89 LYS A C 1
ATOM 700 O O . LYS A 1 89 ? -27.082 17.954 7.146 1.00 85.31 89 LYS A O 1
ATOM 705 N N . ALA A 1 90 ? -25.636 16.456 7.979 1.00 85.44 90 ALA A N 1
ATOM 706 C CA . ALA A 1 90 ? -24.612 16.619 6.952 1.00 85.44 90 ALA A CA 1
ATOM 707 C C . ALA A 1 90 ? -23.754 15.356 6.828 1.00 85.44 90 ALA A C 1
ATOM 709 O O . ALA A 1 90 ? -23.609 14.602 7.787 1.00 85.44 90 ALA A O 1
ATOM 710 N N . TYR A 1 91 ? -23.138 15.158 5.663 1.00 85.19 91 TYR A N 1
ATOM 711 C CA . TYR A 1 91 ? -22.265 14.014 5.406 1.00 85.19 91 TYR A CA 1
ATOM 712 C C . TYR A 1 91 ? -20.838 14.464 5.029 1.00 85.19 91 TYR A C 1
ATOM 714 O O . TYR A 1 91 ? -20.690 15.445 4.287 1.00 85.19 91 TYR A O 1
ATOM 722 N N . PRO A 1 92 ? -19.786 13.750 5.477 1.00 93.25 92 PRO A N 1
ATOM 723 C CA . PRO A 1 92 ? -19.824 12.694 6.493 1.00 93.25 92 PRO A CA 1
ATOM 724 C C . PRO A 1 92 ? -19.993 13.273 7.910 1.00 93.25 92 PRO A C 1
ATOM 726 O O . PRO A 1 92 ? -19.386 14.297 8.245 1.00 93.25 92 PRO A O 1
ATOM 729 N N . THR A 1 93 ? -20.764 12.594 8.759 1.00 94.06 93 THR A N 1
ATOM 730 C CA . THR A 1 93 ? -20.829 12.863 10.206 1.00 94.06 93 THR A CA 1
ATOM 731 C C . THR A 1 93 ? -20.180 11.706 10.948 1.00 94.06 93 THR A C 1
ATOM 733 O O . THR A 1 93 ? -20.541 10.559 10.731 1.00 94.06 93 THR A O 1
ATOM 736 N N . LEU A 1 94 ? -19.218 12.010 11.815 1.00 95.31 94 LEU A N 1
ATOM 737 C CA . LEU A 1 94 ? -18.500 11.017 12.606 1.00 95.31 94 LEU A CA 1
ATOM 738 C C . LEU A 1 94 ? -18.923 11.135 14.073 1.00 95.31 94 LEU A C 1
ATOM 740 O O . LEU A 1 94 ? -18.941 12.244 14.615 1.00 95.31 94 LEU A O 1
ATOM 744 N N . ARG A 1 95 ? -19.256 10.007 14.699 1.00 95.62 95 ARG A N 1
ATOM 745 C CA . ARG A 1 95 ? -19.660 9.913 16.110 1.00 95.62 95 ARG A CA 1
ATOM 746 C C . ARG A 1 95 ? -18.867 8.820 16.809 1.00 95.62 95 ARG A C 1
ATOM 748 O O . ARG A 1 95 ? -18.615 7.785 16.206 1.00 95.62 95 ARG A O 1
ATOM 755 N N . ILE A 1 96 ? -18.505 9.046 18.061 1.00 95.50 96 ILE A N 1
ATOM 756 C CA . ILE A 1 96 ? -17.815 8.085 18.917 1.00 95.50 96 ILE A CA 1
ATOM 757 C C . ILE A 1 96 ? -18.830 7.536 19.916 1.00 95.50 96 ILE A C 1
ATOM 759 O O . ILE A 1 96 ? -19.521 8.304 20.584 1.00 95.50 96 ILE A O 1
ATOM 763 N N . TYR A 1 97 ? -18.923 6.217 20.005 1.00 94.94 97 TYR A N 1
ATOM 764 C CA . TYR A 1 97 ? -19.762 5.499 20.957 1.00 94.94 97 TYR A CA 1
ATOM 765 C C . TYR A 1 97 ? -18.882 4.698 21.914 1.00 94.94 97 TYR A C 1
ATOM 767 O O . TYR A 1 97 ? -17.859 4.157 21.497 1.00 94.94 97 TYR A O 1
ATOM 775 N N . HIS A 1 98 ? -19.305 4.592 23.175 1.00 93.38 98 HIS A N 1
ATOM 776 C CA . HIS A 1 98 ? -18.564 3.886 24.222 1.00 93.38 98 HIS A CA 1
ATOM 777 C C . HIS A 1 98 ? -19.435 2.812 24.870 1.00 93.38 98 HIS A C 1
ATOM 779 O O . HIS A 1 98 ? -20.146 3.097 25.834 1.00 93.38 98 HIS A O 1
ATOM 785 N N . GLY A 1 99 ? -19.464 1.605 24.298 1.00 89.88 99 GLY A N 1
ATOM 786 C CA . GLY A 1 99 ? -20.237 0.480 24.839 1.00 89.88 99 GLY A CA 1
ATOM 787 C C . GLY A 1 99 ? -21.759 0.694 24.915 1.00 89.88 99 GLY A C 1
ATOM 788 O O . GLY A 1 99 ? -22.464 -0.112 25.518 1.00 89.88 99 GLY A O 1
ATOM 789 N N . THR A 1 100 ? -22.301 1.792 24.374 1.00 91.50 100 THR A N 1
ATOM 790 C CA . THR A 1 100 ? -23.736 2.107 24.421 1.00 91.50 100 THR A CA 1
ATOM 791 C C . THR A 1 100 ? -24.171 2.992 23.260 1.00 91.50 100 THR A C 1
ATOM 793 O O . THR A 1 100 ? -23.450 3.896 22.848 1.00 91.50 100 THR A O 1
ATOM 796 N N . THR A 1 101 ? -25.388 2.772 22.760 1.00 89.25 101 THR A N 1
ATOM 797 C CA . THR A 1 101 ? -26.020 3.591 21.710 1.00 89.25 101 THR A CA 1
ATOM 798 C C . THR A 1 101 ? -26.794 4.794 22.250 1.00 89.25 101 THR A C 1
ATOM 800 O O . THR A 1 101 ? -27.202 5.657 21.476 1.00 89.25 101 THR A O 1
ATOM 803 N N . LYS A 1 102 ? -26.996 4.879 23.574 1.00 87.62 102 LYS A N 1
ATOM 804 C CA . LYS A 1 102 ? -27.807 5.931 24.219 1.00 87.62 102 LYS A CA 1
ATOM 805 C C . LYS A 1 102 ? -27.152 7.311 24.198 1.00 87.62 102 LYS A C 1
ATOM 807 O O . LYS A 1 102 ? -27.840 8.316 24.355 1.00 87.62 102 LYS A O 1
ATOM 812 N N . SER A 1 103 ? -25.835 7.358 24.047 1.00 90.44 103 SER A N 1
ATOM 813 C CA . SER A 1 103 ? -25.045 8.584 24.009 1.00 90.44 103 SER A CA 1
ATOM 814 C C . SER A 1 103 ? -23.888 8.424 23.040 1.00 90.44 103 SER A C 1
ATOM 816 O O . SER A 1 103 ? -23.355 7.328 22.884 1.00 90.44 103 SER A O 1
ATOM 818 N N . PHE A 1 104 ? -23.479 9.530 22.432 1.00 93.31 104 PHE A N 1
ATOM 819 C CA . PHE A 1 104 ? -22.308 9.588 21.574 1.00 93.31 104 PHE A CA 1
ATOM 820 C C . PHE A 1 104 ? -21.581 10.911 21.762 1.00 93.31 104 PHE A C 1
ATOM 822 O O . PHE A 1 104 ? -22.185 11.919 22.140 1.00 93.31 104 PHE A O 1
ATOM 829 N N . GLU A 1 105 ? -20.303 10.917 21.415 1.00 92.19 105 GLU A N 1
ATOM 830 C CA . GLU A 1 105 ? -19.504 12.128 21.308 1.00 92.19 105 GLU A CA 1
ATOM 831 C C . GLU A 1 105 ? -19.285 12.486 19.832 1.00 92.19 105 GLU A C 1
ATOM 833 O O . GLU A 1 105 ? -19.035 11.603 19.005 1.00 92.19 105 GLU A O 1
ATOM 838 N N . PRO A 1 106 ? -19.409 13.762 19.435 1.00 90.12 106 PRO A N 1
ATOM 839 C CA . PRO A 1 106 ? -19.074 14.163 18.077 1.00 90.12 106 PRO A CA 1
ATOM 840 C C . PRO A 1 106 ? -17.561 14.048 17.852 1.00 90.12 106 PRO A C 1
ATOM 842 O O . PRO A 1 106 ? -16.756 14.511 18.658 1.00 90.12 106 PRO A O 1
ATOM 845 N N . TYR A 1 107 ? -17.157 13.471 16.721 1.00 91.69 107 TYR A N 1
ATOM 846 C CA . TYR A 1 107 ? -15.747 13.456 16.339 1.00 91.69 107 TYR A CA 1
ATOM 847 C C . TYR A 1 107 ? -15.344 14.813 15.738 1.00 91.69 107 TYR A C 1
ATOM 849 O O . TYR A 1 107 ? -15.666 15.141 14.584 1.00 91.69 107 TYR A O 1
ATOM 857 N N . GLU A 1 108 ? -14.589 15.573 16.528 1.00 82.38 108 GLU A N 1
ATOM 858 C CA . GLU A 1 108 ? -14.053 16.901 16.188 1.00 82.38 108 GLU A CA 1
ATOM 859 C C . GLU A 1 108 ? -12.631 16.848 15.595 1.00 82.38 108 GLU A C 1
ATOM 861 O O . GLU A 1 108 ? -12.048 17.871 15.222 1.00 82.38 108 GLU A O 1
ATOM 866 N N . GLY A 1 109 ? -12.049 15.650 15.487 1.00 77.88 109 GLY A N 1
ATOM 867 C CA . GLY A 1 109 ? -10.721 15.453 14.919 1.00 77.88 109 GLY A CA 1
ATOM 868 C C . GLY A 1 109 ? -10.647 15.800 13.428 1.00 77.88 109 GLY A C 1
ATOM 869 O O . GLY A 1 109 ? -11.643 15.876 12.698 1.00 77.88 109 GLY A O 1
ATOM 870 N N . ARG A 1 110 ? -9.421 16.000 12.932 1.00 79.62 110 ARG A N 1
ATOM 871 C CA . ARG A 1 110 ? -9.198 16.219 11.497 1.00 79.62 110 ARG A CA 1
ATOM 872 C C . ARG A 1 110 ? -9.488 14.933 10.714 1.00 79.62 110 ARG A C 1
ATOM 874 O O . ARG A 1 110 ? -9.408 13.827 11.236 1.00 79.62 110 ARG A O 1
ATOM 881 N N . ARG A 1 111 ? -9.857 15.104 9.444 1.00 84.06 111 ARG A N 1
ATOM 882 C CA . ARG A 1 111 ? -10.333 14.037 8.541 1.00 84.06 111 ARG A CA 1
ATOM 883 C C . ARG A 1 111 ? -9.548 14.011 7.223 1.00 84.06 111 ARG A C 1
ATOM 885 O O . ARG A 1 111 ? -10.096 13.663 6.184 1.00 84.06 111 ARG A O 1
ATOM 892 N N . LYS A 1 112 ? -8.308 14.520 7.233 1.00 67.69 112 LYS A N 1
ATOM 893 C CA . LYS A 1 112 ? -7.496 14.732 6.019 1.00 67.69 112 LYS A CA 1
ATOM 894 C C . LYS A 1 112 ? -6.460 13.639 5.774 1.00 67.69 112 LYS A C 1
ATOM 896 O O . LYS A 1 112 ? -5.921 13.579 4.676 1.00 67.69 112 LYS A O 1
ATOM 901 N N . SER A 1 113 ? -6.152 12.836 6.784 1.00 64.69 113 SER A N 1
ATOM 902 C CA . SER A 1 113 ? -5.242 11.700 6.693 1.00 64.69 113 SER A CA 1
ATOM 903 C C . SER A 1 113 ? -5.640 10.624 7.702 1.00 64.69 113 SER A C 1
ATOM 905 O O . SER A 1 113 ? -6.406 10.889 8.628 1.00 64.69 113 SER A O 1
ATOM 907 N N . SER A 1 114 ? -5.102 9.416 7.536 1.00 65.50 114 SER A N 1
ATOM 908 C CA . SER A 1 114 ? -5.230 8.342 8.525 1.00 65.50 114 SER A CA 1
ATOM 909 C C . SER A 1 114 ? -4.576 8.733 9.850 1.00 65.50 114 SER A C 1
ATOM 911 O O . SER A 1 114 ? -5.180 8.549 10.896 1.00 65.50 114 SER A O 1
ATOM 913 N N . ASP A 1 115 ? -3.399 9.366 9.805 1.00 60.56 115 ASP A N 1
ATOM 914 C CA . ASP A 1 115 ? -2.660 9.803 10.999 1.00 60.56 115 ASP A CA 1
ATOM 915 C C . ASP A 1 115 ? -3.448 10.821 11.833 1.00 60.56 115 ASP A C 1
ATOM 917 O O . ASP A 1 115 ? -3.349 10.828 13.056 1.00 60.56 115 ASP A O 1
ATOM 921 N N . ASP A 1 116 ? -4.250 11.673 11.180 1.00 75.31 116 ASP A N 1
ATOM 922 C CA . ASP A 1 116 ? -5.140 12.612 11.866 1.00 75.31 116 ASP A CA 1
ATOM 923 C C . ASP A 1 116 ? -6.204 11.870 12.694 1.00 75.31 116 ASP A C 1
ATOM 925 O O . ASP A 1 116 ? -6.481 12.273 13.822 1.00 75.31 116 ASP A O 1
ATOM 929 N N . ILE A 1 117 ? -6.778 10.797 12.139 1.00 83.75 117 ILE A N 1
ATOM 930 C CA . ILE A 1 117 ? -7.812 9.979 12.790 1.00 83.75 117 ILE A CA 1
ATOM 931 C C . ILE A 1 117 ? -7.194 9.128 13.891 1.00 83.75 117 ILE A C 1
ATOM 933 O O . ILE A 1 117 ? -7.669 9.155 15.023 1.00 83.75 117 ILE A O 1
ATOM 937 N N . ILE A 1 118 ? -6.091 8.447 13.581 1.00 82.25 118 ILE A N 1
ATOM 938 C CA . ILE A 1 118 ? -5.328 7.642 14.531 1.00 82.25 118 ILE A CA 1
ATOM 939 C C . ILE A 1 118 ? -4.935 8.502 15.728 1.00 82.25 118 ILE A C 1
ATOM 941 O O . ILE A 1 118 ? -5.291 8.176 16.851 1.00 82.25 118 ILE A O 1
ATOM 945 N N . SER A 1 119 ? -4.279 9.643 15.500 1.00 76.75 119 SER A N 1
ATOM 946 C CA . SER A 1 119 ? -3.861 10.533 16.584 1.00 76.75 119 SER A CA 1
ATOM 947 C C . SER A 1 119 ? -5.039 11.073 17.388 1.00 76.75 119 SER A C 1
ATOM 949 O O . SER A 1 119 ? -4.877 11.315 18.578 1.00 76.75 119 SER A O 1
ATOM 951 N N . ALA A 1 120 ? -6.190 11.343 16.770 1.00 84.19 120 ALA A N 1
ATOM 952 C CA . ALA A 1 120 ? -7.355 11.826 17.505 1.00 84.19 120 ALA A CA 1
ATOM 953 C C . ALA A 1 120 ? -7.933 10.737 18.420 1.00 84.19 120 ALA A C 1
ATOM 955 O O . ALA A 1 120 ? -8.298 11.034 19.553 1.00 84.19 120 ALA A O 1
ATOM 956 N N . MET A 1 121 ? -7.966 9.492 17.945 1.00 86.94 121 MET A N 1
ATOM 957 C CA . MET A 1 121 ? -8.504 8.358 18.694 1.00 86.94 121 MET A CA 1
ATOM 958 C C . MET A 1 121 ? -7.518 7.783 19.723 1.00 86.94 121 MET A C 1
ATOM 960 O O . MET A 1 121 ? -7.962 7.170 20.684 1.00 86.94 121 MET A O 1
ATOM 964 N N . THR A 1 122 ? -6.205 8.005 19.569 1.00 81.50 122 THR A N 1
ATOM 965 C CA . THR A 1 122 ? -5.178 7.522 20.516 1.00 81.50 122 THR A CA 1
ATOM 966 C C . THR A 1 122 ? -4.681 8.581 21.502 1.00 81.50 122 THR A C 1
ATOM 968 O O . THR A 1 122 ? -4.402 8.251 22.650 1.00 81.50 122 THR A O 1
ATOM 971 N N . ASN A 1 123 ? -4.573 9.855 21.095 1.00 64.94 123 ASN A N 1
ATOM 972 C CA . ASN A 1 123 ? -4.089 10.949 21.957 1.00 64.94 123 ASN A CA 1
ATOM 973 C C . ASN A 1 123 ? -5.228 11.767 22.597 1.00 64.94 123 ASN A C 1
ATOM 975 O O . ASN A 1 123 ? -4.970 12.691 23.372 1.00 64.94 123 ASN A O 1
ATOM 979 N N . GLY A 1 124 ? -6.483 11.471 22.248 1.00 51.53 124 GLY A N 1
ATOM 980 C CA . GLY A 1 124 ? -7.673 12.116 22.790 1.00 51.53 124 GLY A CA 1
ATOM 981 C C . GLY A 1 124 ? -8.094 11.500 24.120 1.00 51.53 124 GLY A C 1
ATOM 982 O O . GLY A 1 124 ? -8.553 10.366 24.174 1.00 51.53 124 GLY A O 1
ATOM 983 N N . ALA A 1 125 ? -7.947 12.272 25.196 1.00 42.88 125 ALA A N 1
ATOM 984 C CA . ALA A 1 125 ? -8.509 11.983 26.505 1.00 42.88 125 ALA A CA 1
ATOM 985 C C . ALA A 1 125 ? -10.046 11.925 26.439 1.00 42.88 125 ALA A C 1
ATOM 987 O O . ALA A 1 125 ? -10.697 12.965 26.350 1.00 42.88 125 ALA A O 1
ATOM 988 N N . PHE A 1 126 ? -10.611 10.725 26.549 1.00 40.47 126 PHE A N 1
ATOM 989 C CA . PHE A 1 126 ? -12.020 10.513 26.876 1.00 40.47 126 PHE A CA 1
ATOM 990 C C . PHE A 1 126 ? -12.106 10.081 28.346 1.00 40.47 126 PHE A C 1
ATOM 992 O O . PHE A 1 126 ? -11.375 9.172 28.752 1.00 40.47 126 PHE A O 1
ATOM 999 N N . PRO A 1 127 ? -12.912 10.738 29.198 1.00 29.69 127 PRO A N 1
ATOM 1000 C CA . PRO A 1 127 ? -12.965 10.405 30.611 1.00 29.69 127 PRO A CA 1
ATOM 1001 C C . PRO A 1 127 ? -13.822 9.151 30.819 1.00 29.69 127 PRO A C 1
ATOM 1003 O O . PRO A 1 127 ? -15.008 9.250 31.117 1.00 29.69 127 PRO A O 1
ATOM 1006 N N . THR A 1 128 ? -13.228 7.960 30.739 1.00 27.52 128 THR A N 1
ATOM 1007 C CA . THR A 1 128 ? -13.784 6.786 31.422 1.00 27.52 128 THR A CA 1
ATOM 1008 C C . THR A 1 128 ? -13.211 6.726 32.833 1.00 27.52 128 THR A C 1
ATOM 1010 O O . THR A 1 128 ? -12.012 6.601 33.084 1.00 27.52 128 THR A O 1
ATOM 1013 N N . SER A 1 129 ? -14.097 6.906 33.804 1.00 29.28 129 SER A N 1
ATOM 1014 C CA . SER A 1 129 ? -13.806 6.808 35.226 1.00 29.28 129 SER A CA 1
ATOM 1015 C C . SER A 1 129 ? -13.254 5.425 35.598 1.00 29.28 129 SER A C 1
ATOM 1017 O O . SER A 1 129 ? -14.036 4.486 35.683 1.00 29.28 129 SER A O 1
ATOM 1019 N N . SER A 1 130 ? -11.950 5.318 35.887 1.00 28.12 130 SER A N 1
ATOM 1020 C CA . SER A 1 130 ? -11.408 4.800 37.163 1.00 28.12 130 SER A CA 1
ATOM 1021 C C . SER A 1 130 ? -9.881 4.571 37.124 1.00 28.12 130 SER A C 1
ATOM 1023 O O . SER A 1 130 ? -9.408 3.603 36.549 1.00 28.12 130 SER A O 1
ATOM 1025 N N . SER A 1 131 ? -9.153 5.449 37.832 1.00 26.28 131 SER A N 1
ATOM 1026 C CA . SER A 1 131 ? -7.933 5.221 38.641 1.00 26.28 131 SER A CA 1
ATOM 1027 C C . SER A 1 131 ? -6.674 4.514 38.070 1.00 26.28 131 SER A C 1
ATOM 1029 O O . SER A 1 131 ? -6.634 3.296 38.001 1.00 26.28 131 SER A O 1
ATOM 1031 N N . GLN A 1 132 ? -5.607 5.324 37.893 1.00 29.88 132 GLN A N 1
ATOM 1032 C CA . GLN A 1 132 ? -4.188 5.194 38.353 1.00 29.88 132 GLN A CA 1
ATOM 1033 C C . GLN A 1 132 ? -3.425 3.862 38.110 1.00 29.88 132 GLN A C 1
ATOM 1035 O O . GLN A 1 132 ? -3.889 2.806 38.503 1.00 29.88 132 GLN A O 1
ATOM 1040 N N . ASN A 1 133 ? -2.192 3.805 37.582 1.00 26.88 133 ASN A N 1
ATOM 1041 C CA . ASN A 1 133 ? -0.971 4.570 37.878 1.00 26.88 133 ASN A CA 1
ATOM 1042 C C . ASN A 1 133 ? 0.073 4.347 36.761 1.00 26.88 133 ASN A C 1
ATOM 1044 O O . ASN A 1 133 ? 0.101 3.285 36.146 1.00 26.88 133 ASN A O 1
ATOM 1048 N N . GLY A 1 134 ? 0.936 5.336 36.519 1.00 27.38 134 GLY A N 1
ATOM 1049 C CA . GLY A 1 134 ? 1.899 5.326 35.415 1.00 27.38 134 GLY A CA 1
ATOM 1050 C C . GLY A 1 134 ? 3.211 4.572 35.648 1.00 27.38 134 GLY A C 1
ATOM 1051 O O . GLY A 1 134 ? 3.647 4.391 36.779 1.00 27.38 134 GLY A O 1
ATOM 1052 N N . THR A 1 135 ? 3.884 4.279 34.536 1.00 21.95 135 THR A N 1
ATOM 1053 C CA . THR A 1 135 ? 5.340 4.340 34.344 1.00 21.95 135 THR A CA 1
ATOM 1054 C C . THR A 1 135 ? 5.610 4.578 32.857 1.00 21.95 135 THR A C 1
ATOM 1056 O O . THR A 1 135 ? 4.935 4.023 31.994 1.00 21.95 135 THR A O 1
ATOM 1059 N N . ASN A 1 136 ? 6.586 5.439 32.558 1.00 34.62 136 ASN A N 1
ATOM 1060 C CA . ASN A 1 136 ? 7.137 5.602 31.215 1.00 34.62 136 ASN A CA 1
ATOM 1061 C C . ASN A 1 136 ? 7.678 4.251 30.733 1.00 34.62 136 ASN A C 1
ATOM 1063 O O . ASN A 1 136 ? 8.690 3.780 31.253 1.00 34.62 136 ASN A O 1
ATOM 1067 N N . ALA A 1 137 ? 7.021 3.660 29.743 1.00 23.64 137 ALA A N 1
ATOM 1068 C CA . ALA A 1 137 ? 7.553 2.567 28.951 1.00 23.64 137 ALA A CA 1
ATOM 1069 C C . ALA A 1 137 ? 7.580 3.033 27.494 1.00 23.64 137 ALA A C 1
ATOM 1071 O O . ALA A 1 137 ? 6.564 3.470 26.952 1.00 23.64 137 ALA A O 1
ATOM 1072 N N . GLU A 1 138 ? 8.766 3.004 26.890 1.00 24.92 138 GLU A N 1
ATOM 1073 C CA . GLU A 1 138 ? 8.944 3.138 25.448 1.00 24.92 138 GLU A CA 1
ATOM 1074 C C . GLU A 1 138 ? 7.993 2.164 24.748 1.00 24.92 138 GLU A C 1
ATOM 1076 O O . GLU A 1 138 ? 8.061 0.952 24.955 1.00 24.92 138 GLU A O 1
ATOM 1081 N N . ILE A 1 139 ? 7.075 2.708 23.948 1.00 26.94 139 ILE A N 1
ATOM 1082 C CA . ILE A 1 139 ? 6.139 1.928 23.142 1.00 26.94 139 ILE A CA 1
ATOM 1083 C C . ILE A 1 139 ? 6.963 1.242 22.049 1.00 26.94 139 ILE A C 1
ATOM 1085 O O . ILE A 1 139 ? 7.223 1.809 20.985 1.00 26.94 139 ILE A O 1
ATOM 1089 N N . HIS A 1 140 ? 7.404 0.016 22.322 1.00 28.22 140 HIS A N 1
ATOM 1090 C CA . HIS A 1 140 ? 7.776 -0.921 21.277 1.00 28.22 140 HIS A CA 1
ATOM 1091 C C . HIS A 1 140 ? 6.508 -1.230 20.477 1.00 28.22 140 HIS A C 1
ATOM 1093 O O . HIS A 1 140 ? 5.569 -1.846 20.967 1.00 28.22 140 HIS A O 1
ATOM 1099 N N . LYS A 1 141 ? 6.475 -0.703 19.253 1.00 31.80 141 LYS A N 1
ATOM 1100 C CA . LYS A 1 141 ? 5.435 -0.894 18.243 1.00 31.80 141 LYS A CA 1
ATOM 1101 C C . LYS A 1 141 ? 5.413 -2.367 17.813 1.00 31.80 141 LYS A C 1
ATOM 1103 O O . LYS A 1 141 ? 6.059 -2.714 16.826 1.00 31.80 141 LYS A O 1
ATOM 1108 N N . GLU A 1 142 ? 4.730 -3.229 18.559 1.00 30.36 142 GLU A N 1
ATOM 1109 C CA . GLU A 1 142 ? 4.402 -4.575 18.083 1.00 30.36 142 GLU A CA 1
ATOM 1110 C C . GLU A 1 142 ? 3.409 -4.443 16.921 1.00 30.36 142 GLU A C 1
ATOM 1112 O O . GLU A 1 142 ? 2.409 -3.736 17.021 1.00 30.36 142 GLU A O 1
ATOM 1117 N N . ARG A 1 143 ? 3.772 -5.016 15.767 1.00 39.38 143 ARG A N 1
ATOM 1118 C CA . ARG A 1 143 ? 2.973 -5.014 14.533 1.00 39.38 143 ARG A CA 1
ATOM 1119 C C . ARG A 1 143 ? 2.223 -6.348 14.424 1.00 39.38 143 ARG A C 1
ATOM 1121 O O . ARG A 1 143 ? 2.811 -7.363 14.807 1.00 39.38 143 ARG A O 1
ATOM 1128 N N . PRO A 1 144 ? 0.986 -6.358 13.896 1.00 35.81 144 PRO A N 1
ATOM 1129 C CA . PRO A 1 144 ? 0.113 -7.530 13.907 1.00 35.81 144 PRO A CA 1
ATOM 1130 C C . PRO A 1 144 ? 0.693 -8.724 13.135 1.00 35.81 144 PRO A C 1
ATOM 1132 O O . PRO A 1 144 ? 1.542 -8.571 12.250 1.00 35.81 144 PRO A O 1
ATOM 1135 N N . ALA A 1 145 ? 0.229 -9.923 13.502 1.00 40.75 145 ALA A N 1
ATOM 1136 C CA . ALA A 1 145 ? 0.613 -11.184 12.879 1.00 40.75 145 ALA A CA 1
ATOM 1137 C C . ALA A 1 145 ? 0.292 -11.179 11.378 1.00 40.75 145 ALA A C 1
ATOM 1139 O O . ALA A 1 145 ? -0.730 -10.663 10.930 1.00 40.75 145 ALA A O 1
ATOM 1140 N N . ILE A 1 146 ? 1.198 -11.744 10.583 1.00 48.91 146 ILE A N 1
ATOM 1141 C CA . ILE A 1 146 ? 1.238 -11.484 9.141 1.00 48.91 146 ILE A CA 1
ATOM 1142 C C . ILE A 1 146 ? 0.155 -12.232 8.368 1.00 48.91 146 ILE A C 1
ATOM 1144 O O . ILE A 1 146 ? -0.141 -11.818 7.255 1.00 48.91 146 ILE A O 1
ATOM 1148 N N . TYR A 1 147 ? -0.462 -13.286 8.913 1.00 52.66 147 TYR A N 1
ATOM 1149 C CA . TYR A 1 147 ? -1.468 -14.074 8.195 1.00 52.66 147 TYR A CA 1
ATOM 1150 C C . TYR A 1 147 ? -2.268 -15.017 9.127 1.00 52.66 147 TYR A C 1
ATOM 1152 O O . TYR A 1 147 ? -1.651 -15.802 9.848 1.00 52.66 147 TYR A O 1
ATOM 1160 N N . ASP A 1 148 ? -3.612 -15.004 9.056 1.00 47.28 148 ASP A N 1
ATOM 1161 C CA . ASP A 1 148 ? -4.511 -15.857 9.873 1.00 47.28 148 ASP A CA 1
ATOM 1162 C C . ASP A 1 148 ? -5.425 -16.812 9.070 1.00 47.28 148 ASP A C 1
ATOM 1164 O O . ASP A 1 148 ? -5.949 -17.789 9.621 1.00 47.28 148 ASP A O 1
ATOM 1168 N N . THR A 1 149 ? -5.587 -16.620 7.758 1.00 50.44 149 THR A N 1
ATOM 1169 C CA . THR A 1 149 ? -6.523 -17.397 6.924 1.00 50.44 149 THR A CA 1
ATOM 1170 C C . THR A 1 149 ? -6.040 -18.845 6.658 1.00 50.44 149 THR A C 1
ATOM 1172 O O . THR A 1 149 ? -4.914 -19.220 6.990 1.00 50.44 149 THR A O 1
ATOM 1175 N N . PRO A 1 150 ? -6.873 -19.779 6.174 1.00 50.62 150 PRO A N 1
ATOM 1176 C CA . PRO A 1 150 ? -6.414 -21.101 5.716 1.00 50.62 150 PRO A CA 1
ATOM 1177 C C . PRO A 1 150 ? -5.731 -21.001 4.335 1.00 50.62 150 PRO A C 1
ATOM 1179 O O . PRO A 1 150 ? -6.285 -20.390 3.426 1.00 50.62 150 PRO A O 1
ATOM 1182 N N . LEU A 1 151 ? -4.513 -21.539 4.177 1.00 56.78 151 LEU A N 1
ATOM 1183 C CA . LEU A 1 151 ? -3.769 -21.555 2.899 1.00 56.78 151 LEU A CA 1
ATOM 1184 C C . LEU A 1 151 ? -3.928 -22.903 2.207 1.00 56.78 151 LEU A C 1
ATOM 1186 O O . LEU A 1 151 ? -3.802 -23.932 2.872 1.00 56.78 151 LEU A O 1
ATOM 1190 N N . ASP A 1 152 ? -4.091 -22.890 0.884 1.00 54.59 152 ASP A N 1
ATOM 1191 C CA . ASP A 1 152 ? -3.963 -24.101 0.080 1.00 54.59 152 ASP A CA 1
ATOM 1192 C C . ASP A 1 152 ? -2.469 -24.456 -0.046 1.00 54.59 152 ASP A C 1
ATOM 1194 O O . ASP A 1 152 ? -1.622 -23.620 -0.390 1.00 54.59 152 ASP A O 1
ATOM 1198 N N . ILE A 1 153 ? -2.116 -25.681 0.339 1.00 53.06 153 ILE A N 1
ATOM 1199 C CA . ILE A 1 153 ? -0.725 -26.092 0.554 1.00 53.06 153 ILE A CA 1
ATOM 1200 C C . ILE A 1 153 ? -0.105 -26.460 -0.797 1.00 53.06 153 ILE A C 1
ATOM 1202 O O . ILE A 1 153 ? -0.321 -27.547 -1.331 1.00 53.06 153 ILE A O 1
ATOM 1206 N N . SER A 1 154 ? 0.722 -25.562 -1.335 1.00 51.00 154 SER A N 1
ATOM 1207 C CA . SER A 1 154 ? 1.631 -25.878 -2.442 1.00 51.00 154 SER A CA 1
ATOM 1208 C C . SER A 1 154 ? 2.693 -26.899 -1.980 1.00 51.00 154 SER A C 1
ATOM 1210 O O . SER A 1 154 ? 3.189 -26.780 -0.857 1.00 51.00 154 SER A O 1
ATOM 1212 N N . PRO A 1 155 ? 3.080 -27.897 -2.802 1.00 51.22 155 PRO A N 1
ATOM 1213 C CA . PRO A 1 155 ? 3.860 -29.064 -2.363 1.00 51.22 155 PRO A CA 1
ATOM 1214 C C . PRO A 1 155 ? 5.329 -28.810 -1.964 1.00 51.22 155 PRO A C 1
ATOM 1216 O O . PRO A 1 155 ? 6.026 -29.772 -1.650 1.00 51.22 155 PRO A O 1
ATOM 1219 N N . ASP A 1 156 ? 5.817 -27.567 -1.939 1.00 60.47 156 ASP A N 1
ATOM 1220 C CA . ASP A 1 156 ? 7.181 -27.248 -1.485 1.00 60.47 156 ASP A CA 1
ATOM 1221 C C . ASP A 1 156 ? 7.206 -26.001 -0.584 1.00 60.47 156 ASP A C 1
ATOM 1223 O O . ASP A 1 156 ? 7.612 -24.905 -0.975 1.00 60.47 156 ASP A O 1
ATOM 1227 N N . SER A 1 157 ? 6.729 -26.164 0.653 1.00 63.16 157 SER A N 1
ATOM 1228 C CA . SER A 1 157 ? 6.669 -25.100 1.666 1.00 63.16 157 SER A CA 1
ATOM 1229 C C . SER A 1 157 ? 8.045 -24.714 2.240 1.00 63.16 157 SER A C 1
ATOM 1231 O O . SER A 1 157 ? 8.197 -23.692 2.916 1.00 63.16 157 SER A O 1
ATOM 1233 N N . THR A 1 158 ? 9.075 -25.507 1.948 1.00 65.62 158 THR A N 1
ATOM 1234 C CA . THR A 1 158 ? 10.465 -25.256 2.349 1.00 65.62 158 THR A CA 1
ATOM 1235 C C . THR A 1 158 ? 11.285 -24.549 1.279 1.00 65.62 158 THR A C 1
ATOM 1237 O O . THR A 1 158 ? 12.375 -24.057 1.587 1.00 65.62 158 THR A O 1
ATOM 1240 N N . ALA A 1 159 ? 10.773 -24.452 0.048 1.00 77.19 159 ALA A N 1
ATOM 1241 C CA . ALA A 1 159 ? 11.474 -23.815 -1.055 1.00 77.19 159 ALA A CA 1
ATOM 1242 C C . ALA A 1 159 ? 11.975 -22.408 -0.676 1.00 77.19 159 ALA A C 1
ATOM 1244 O O . ALA A 1 159 ? 11.303 -21.668 0.057 1.00 77.19 159 ALA A O 1
ATOM 1245 N N . PRO A 1 160 ? 13.146 -21.993 -1.194 1.00 75.94 160 PRO A N 1
ATOM 1246 C CA . PRO A 1 160 ? 13.671 -20.644 -0.972 1.00 75.94 160 PRO A CA 1
ATOM 1247 C C . PRO A 1 160 ? 12.703 -19.568 -1.491 1.00 75.94 160 PRO A C 1
ATOM 1249 O O . PRO A 1 160 ? 12.596 -18.483 -0.920 1.00 75.94 160 PRO A O 1
ATOM 1252 N N . ASN A 1 161 ? 11.972 -19.918 -2.548 1.00 83.12 161 ASN A N 1
ATOM 1253 C CA . ASN A 1 161 ? 10.938 -19.135 -3.190 1.00 83.12 161 ASN A CA 1
ATOM 1254 C C . ASN A 1 161 ? 9.642 -19.954 -3.192 1.00 83.12 161 ASN A C 1
ATOM 1256 O O . ASN A 1 161 ? 9.591 -20.987 -3.857 1.00 83.12 161 ASN A O 1
ATOM 1260 N N . ALA A 1 162 ? 8.617 -19.508 -2.470 1.00 83.19 162 ALA A N 1
ATOM 1261 C CA . ALA A 1 162 ? 7.353 -20.230 -2.340 1.00 83.19 162 ALA A CA 1
ATOM 1262 C C . ALA A 1 162 ? 6.162 -19.270 -2.394 1.00 83.19 162 ALA A C 1
ATOM 1264 O O . ALA A 1 162 ? 6.263 -18.109 -1.998 1.00 83.19 162 ALA A O 1
ATOM 1265 N N . ILE A 1 163 ? 5.028 -19.767 -2.881 1.00 83.81 163 ILE A N 1
ATOM 1266 C CA . ILE A 1 163 ? 3.756 -19.044 -2.913 1.00 83.81 163 ILE A CA 1
ATOM 1267 C C . ILE A 1 163 ? 2.704 -19.954 -2.299 1.00 83.81 163 ILE A C 1
ATOM 1269 O O . ILE A 1 163 ? 2.575 -21.109 -2.706 1.00 83.81 163 ILE A O 1
ATOM 1273 N N . LEU A 1 164 ? 1.949 -19.410 -1.355 1.00 80.62 164 LEU A N 1
ATOM 1274 C CA . LEU A 1 164 ? 0.745 -20.016 -0.819 1.00 80.62 164 LEU A CA 1
ATOM 1275 C C . LEU A 1 164 ? -0.418 -19.064 -1.080 1.00 80.62 164 LEU A C 1
ATOM 1277 O O . LEU A 1 164 ? -0.379 -17.905 -0.674 1.00 80.62 164 LEU A O 1
ATOM 1281 N N . THR A 1 165 ? -1.440 -19.539 -1.778 1.00 77.00 165 THR A N 1
ATOM 1282 C CA . THR A 1 165 ? -2.673 -18.785 -2.022 1.00 77.00 165 THR A CA 1
ATOM 1283 C C . THR A 1 165 ? -3.748 -19.262 -1.063 1.00 77.00 165 THR A C 1
ATOM 1285 O O . THR A 1 165 ? -3.889 -20.463 -0.833 1.00 77.00 165 THR A O 1
ATOM 1288 N N . ALA A 1 166 ? -4.493 -18.329 -0.487 1.00 70.69 166 ALA A N 1
ATOM 1289 C CA . ALA A 1 166 ? -5.618 -18.657 0.368 1.00 70.69 166 ALA A CA 1
ATOM 1290 C C . ALA A 1 166 ? -6.784 -19.215 -0.451 1.00 70.69 166 ALA A C 1
ATOM 1292 O O . ALA A 1 166 ? -6.996 -18.821 -1.601 1.00 70.69 166 ALA A O 1
ATOM 1293 N N . GLU A 1 167 ? -7.553 -20.118 0.159 1.00 64.50 167 GLU A N 1
ATOM 1294 C CA . GLU A 1 167 ? -8.721 -20.742 -0.481 1.00 64.50 167 GLU A CA 1
ATOM 1295 C C . GLU A 1 167 ? -9.789 -19.708 -0.870 1.00 64.50 167 GLU A C 1
ATOM 1297 O O . GLU A 1 167 ? -10.491 -19.866 -1.868 1.00 64.50 167 GLU A O 1
ATOM 1302 N N . ASP A 1 168 ? -9.882 -18.616 -0.110 1.00 66.75 168 ASP A N 1
ATOM 1303 C CA . ASP A 1 168 ? -10.809 -17.512 -0.359 1.00 66.75 168 ASP A CA 1
ATOM 1304 C C . ASP A 1 168 ? -10.417 -16.633 -1.559 1.00 66.75 168 ASP A C 1
ATOM 1306 O O . ASP A 1 168 ? -11.204 -15.784 -1.974 1.00 66.75 168 ASP A O 1
ATOM 1310 N N . SER A 1 169 ? -9.232 -16.840 -2.152 1.00 75.75 169 SER A N 1
ATOM 1311 C CA . SER A 1 169 ? -8.686 -15.995 -3.224 1.00 75.75 169 SER A CA 1
ATOM 1312 C C . SER A 1 169 ? -8.562 -14.510 -2.834 1.00 75.75 169 SER A C 1
ATOM 1314 O O . SER A 1 169 ? -8.478 -13.636 -3.699 1.00 75.75 169 SER A O 1
ATOM 1316 N N . LEU A 1 170 ? -8.548 -14.195 -1.536 1.00 79.25 170 LEU A N 1
ATOM 1317 C CA . LEU A 1 170 ? -8.395 -12.835 -1.012 1.00 79.25 170 LEU A CA 1
ATOM 1318 C C . LEU A 1 170 ? -6.973 -12.561 -0.540 1.00 79.25 170 LEU A C 1
ATOM 1320 O O . LEU A 1 170 ? -6.590 -11.398 -0.418 1.00 79.25 170 LEU A O 1
ATOM 1324 N N . SER A 1 171 ? -6.179 -13.605 -0.301 1.00 83.69 171 SER A N 1
ATOM 1325 C CA . SER A 1 171 ? -4.808 -13.460 0.178 1.00 83.69 171 SER A CA 1
ATOM 1326 C C . SER A 1 171 ? -3.819 -14.420 -0.487 1.00 83.69 171 SER A C 1
ATOM 1328 O O . SER A 1 171 ? -4.160 -15.513 -0.938 1.00 83.69 171 SER A O 1
ATOM 1330 N N . ALA A 1 172 ? -2.570 -13.975 -0.592 1.00 86.94 172 ALA A N 1
ATOM 1331 C CA . ALA A 1 172 ? -1.455 -14.731 -1.133 1.00 86.94 172 ALA A CA 1
ATOM 1332 C C . ALA A 1 172 ? -0.184 -14.401 -0.346 1.00 86.94 172 ALA A C 1
ATOM 1334 O O . ALA A 1 172 ? 0.303 -13.270 -0.363 1.00 86.94 172 ALA A O 1
ATOM 1335 N N . LEU A 1 173 ? 0.376 -15.409 0.314 1.00 87.81 173 LEU A N 1
ATOM 1336 C CA . LEU A 1 173 ? 1.630 -15.311 1.039 1.00 87.81 173 LEU A CA 1
ATOM 1337 C C . LEU A 1 173 ? 2.783 -15.734 0.128 1.00 87.81 173 LEU A C 1
ATOM 1339 O O . LEU A 1 173 ? 2.817 -16.853 -0.387 1.00 87.81 173 LEU A O 1
ATOM 1343 N N . VAL A 1 174 ? 3.745 -14.837 -0.063 1.00 90.50 174 VAL A N 1
ATOM 1344 C CA . VAL A 1 174 ? 4.910 -15.059 -0.920 1.00 90.50 174 VAL A CA 1
ATOM 1345 C C . VAL A 1 174 ? 6.174 -15.044 -0.071 1.00 90.50 174 VAL A C 1
ATOM 1347 O O . VAL A 1 174 ? 6.511 -14.030 0.534 1.00 90.50 174 VAL A O 1
ATOM 1350 N N . LYS A 1 175 ? 6.904 -16.159 -0.062 1.00 90.81 175 LYS A N 1
ATOM 1351 C CA . LYS A 1 175 ? 8.276 -16.235 0.445 1.00 90.81 175 LYS A CA 1
ATOM 1352 C C . LYS A 1 175 ? 9.223 -15.965 -0.715 1.00 90.81 175 LYS A C 1
ATOM 1354 O O . LYS A 1 175 ? 9.247 -16.726 -1.681 1.00 90.81 175 LYS A O 1
ATOM 1359 N N . LEU A 1 176 ? 9.996 -14.890 -0.615 1.00 91.12 176 LEU A N 1
ATOM 1360 C CA . LEU A 1 176 ? 10.923 -14.450 -1.654 1.00 91.12 176 LEU A CA 1
ATOM 1361 C C . LEU A 1 176 ? 12.360 -14.504 -1.134 1.00 91.12 176 LEU A C 1
ATOM 1363 O O . LEU A 1 176 ? 12.706 -13.768 -0.212 1.00 91.12 176 LEU A O 1
ATOM 1367 N N . ALA A 1 177 ? 13.199 -15.351 -1.727 1.00 89.62 177 ALA A N 1
ATOM 1368 C CA . ALA A 1 177 ? 14.624 -15.407 -1.426 1.00 89.62 177 ALA A CA 1
ATOM 1369 C C . ALA A 1 177 ? 15.341 -14.153 -1.926 1.00 89.62 177 ALA A C 1
ATOM 1371 O O . ALA A 1 177 ? 15.175 -13.745 -3.078 1.00 89.62 177 ALA A O 1
ATOM 1372 N N . LEU A 1 178 ? 16.186 -13.585 -1.068 1.00 86.75 178 LEU A N 1
ATOM 1373 C CA . LEU A 1 178 ? 17.010 -12.428 -1.385 1.00 86.75 178 LEU A CA 1
ATOM 1374 C C . LEU A 1 178 ? 18.496 -12.785 -1.276 1.00 86.75 178 LEU A C 1
ATOM 1376 O O . LEU A 1 178 ? 19.088 -12.653 -0.198 1.00 86.75 178 LEU A O 1
ATOM 1380 N N . PRO A 1 179 ? 19.125 -13.237 -2.378 1.00 75.44 179 PRO A N 1
ATOM 1381 C CA . PRO A 1 179 ? 20.565 -13.448 -2.399 1.00 75.44 179 PRO A CA 1
ATOM 1382 C C . PRO A 1 179 ? 21.275 -12.111 -2.138 1.00 75.44 179 PRO A C 1
ATOM 1384 O O . PRO A 1 179 ? 21.039 -11.124 -2.829 1.00 75.44 179 PRO A O 1
ATOM 1387 N N . GLY A 1 180 ? 22.116 -12.071 -1.103 1.00 70.00 180 GLY A N 1
ATOM 1388 C CA . GLY A 1 180 ? 22.816 -10.859 -0.658 1.00 70.00 180 GLY A CA 1
ATOM 1389 C C . GLY A 1 180 ? 22.251 -10.220 0.614 1.00 70.00 180 GLY A C 1
ATOM 1390 O O . GLY A 1 180 ? 22.943 -9.421 1.239 1.00 70.00 180 GLY A O 1
ATOM 1391 N N . LEU A 1 181 ? 21.051 -10.612 1.058 1.00 77.88 181 LEU A N 1
ATOM 1392 C CA . LEU A 1 181 ? 20.488 -10.153 2.326 1.00 77.88 181 LEU A CA 1
ATOM 1393 C C . LEU A 1 181 ? 20.747 -11.191 3.430 1.00 77.88 181 LEU A C 1
ATOM 1395 O O . LEU A 1 181 ? 20.238 -12.312 3.365 1.00 77.88 181 LEU A O 1
ATOM 1399 N N . SER A 1 182 ? 21.528 -10.816 4.447 1.00 73.12 182 SER A N 1
ATOM 1400 C CA . SER A 1 182 ? 21.861 -11.675 5.597 1.00 73.12 182 SER A CA 1
ATOM 1401 C C . SER A 1 182 ? 21.004 -11.343 6.820 1.00 73.12 182 SER A C 1
ATOM 1403 O O . SER A 1 182 ? 20.577 -10.200 6.982 1.00 73.12 182 SER A O 1
ATOM 1405 N N . ILE A 1 183 ? 20.767 -12.325 7.695 1.00 67.88 183 ILE A N 1
ATOM 1406 C CA . ILE A 1 183 ? 20.041 -12.115 8.960 1.00 67.88 183 ILE A CA 1
ATOM 1407 C C . ILE A 1 183 ? 21.023 -11.668 10.049 1.00 67.88 183 ILE A C 1
ATOM 1409 O O . ILE A 1 183 ? 21.998 -12.383 10.300 1.00 67.88 183 ILE A O 1
ATOM 1413 N N . PRO A 1 184 ? 20.788 -10.533 10.729 1.00 57.50 184 PRO A N 1
ATOM 1414 C CA . PRO A 1 184 ? 21.583 -10.153 11.888 1.00 57.50 184 PRO A CA 1
ATOM 1415 C C . PRO A 1 184 ? 21.245 -11.070 13.078 1.00 57.50 184 PRO A C 1
ATOM 1417 O O . PRO A 1 184 ? 20.138 -11.034 13.613 1.00 57.50 184 PRO A O 1
ATOM 1420 N N . LEU A 1 185 ? 22.196 -11.910 13.500 1.00 54.03 185 LEU A N 1
ATOM 1421 C CA . LEU A 1 185 ? 22.063 -12.758 14.690 1.00 54.03 185 LEU A CA 1
ATOM 1422 C C . LEU A 1 185 ? 22.409 -11.984 15.968 1.00 54.03 185 LEU A C 1
ATOM 1424 O O . LEU A 1 185 ? 23.462 -11.351 16.078 1.00 54.03 185 LEU A O 1
ATOM 1428 N N . SER A 1 186 ? 21.548 -12.099 16.980 1.00 51.50 186 SER A N 1
ATOM 1429 C CA . SER A 1 186 ? 21.892 -11.755 18.357 1.00 51.50 186 SER A CA 1
ATOM 1430 C C . SER A 1 186 ? 22.826 -12.822 18.938 1.00 51.50 186 SER A C 1
ATOM 1432 O O . SER A 1 186 ? 22.439 -13.978 19.082 1.00 51.50 186 SER A O 1
ATOM 1434 N N . SER A 1 187 ? 24.024 -12.389 19.327 1.00 44.84 187 SER A N 1
ATOM 1435 C CA . SER A 1 187 ? 25.080 -13.123 20.043 1.00 44.84 187 SER A CA 1
ATOM 1436 C C . SER A 1 187 ? 25.868 -14.178 19.249 1.00 44.84 187 SER A C 1
ATOM 1438 O O . SER A 1 187 ? 25.427 -15.295 19.032 1.00 44.84 187 SER A O 1
ATOM 1440 N N . SER A 1 188 ? 27.102 -13.778 18.922 1.00 47.12 188 SER A N 1
ATOM 1441 C CA . SER A 1 188 ? 28.319 -14.582 18.731 1.00 47.12 188 SER A CA 1
ATOM 1442 C C . SER A 1 188 ? 28.296 -15.802 17.794 1.00 47.12 188 SER A C 1
ATOM 1444 O O . SER A 1 188 ? 27.726 -16.837 18.114 1.00 47.12 188 SER A O 1
ATOM 1446 N N . ALA A 1 189 ? 29.165 -15.687 16.782 1.00 42.12 189 ALA A N 1
ATOM 1447 C CA . ALA A 1 189 ? 29.774 -16.717 15.935 1.00 42.12 189 ALA A CA 1
ATOM 1448 C C . ALA A 1 189 ? 29.050 -17.065 14.615 1.00 42.12 189 ALA A C 1
ATOM 1450 O O . ALA A 1 189 ? 28.001 -17.692 14.590 1.00 42.12 189 ALA A O 1
ATOM 1451 N N . GLU A 1 190 ? 29.749 -16.699 13.534 1.00 42.28 190 GLU A N 1
ATOM 1452 C CA . GLU A 1 190 ? 29.618 -17.111 12.128 1.00 42.28 190 GLU A CA 1
ATOM 1453 C C . GLU A 1 190 ? 28.526 -16.459 11.255 1.00 42.28 190 GLU A C 1
ATOM 1455 O O . GLU A 1 190 ? 27.366 -16.287 11.614 1.00 42.28 190 GLU A O 1
ATOM 1460 N N . LEU A 1 191 ? 28.999 -16.013 10.085 1.00 50.84 191 LEU A N 1
ATOM 1461 C CA . LEU A 1 191 ? 28.357 -15.140 9.107 1.00 50.84 191 LEU A CA 1
ATOM 1462 C C . LEU A 1 191 ? 27.492 -15.925 8.109 1.00 50.84 191 LEU A C 1
ATOM 1464 O O . LEU A 1 191 ? 27.866 -17.008 7.671 1.00 50.84 191 LEU A O 1
ATOM 1468 N N . SER A 1 192 ? 26.462 -15.238 7.605 1.00 52.19 192 SER A N 1
ATOM 1469 C CA . SER A 1 192 ? 25.868 -15.437 6.273 1.00 52.19 192 SER A CA 1
ATOM 1470 C C . SER A 1 192 ? 24.908 -16.623 6.105 1.00 52.19 192 SER A C 1
ATOM 1472 O O . SER A 1 192 ? 25.144 -17.541 5.320 1.00 52.19 192 SER A O 1
ATOM 1474 N N . TYR A 1 193 ? 23.746 -16.553 6.759 1.00 57.38 193 TYR A N 1
ATOM 1475 C CA . TYR A 1 193 ? 22.564 -17.228 6.222 1.00 57.38 193 TYR A CA 1
ATOM 1476 C C . TYR A 1 193 ? 21.885 -16.299 5.223 1.00 57.38 193 TYR A C 1
ATOM 1478 O O . TYR A 1 193 ? 21.525 -15.169 5.561 1.00 57.38 193 TYR A O 1
ATOM 1486 N N . SER A 1 194 ? 21.701 -16.793 3.996 1.00 64.38 194 SER A N 1
ATOM 1487 C CA . SER A 1 194 ? 20.773 -16.175 3.051 1.00 64.38 194 SER A CA 1
ATOM 1488 C C . SER A 1 194 ? 19.402 -16.055 3.715 1.00 64.38 194 SER A C 1
ATOM 1490 O O . SER A 1 194 ? 18.993 -16.933 4.483 1.00 64.38 194 SER A O 1
ATOM 1492 N N . SER A 1 195 ? 18.704 -14.963 3.439 1.00 82.00 195 SER A N 1
ATOM 1493 C CA . SER A 1 195 ? 17.378 -14.712 3.992 1.00 82.00 195 SER A CA 1
ATOM 1494 C C . SER A 1 195 ? 16.311 -14.709 2.910 1.00 82.00 195 SER A C 1
ATOM 1496 O O . SER A 1 195 ? 16.581 -14.487 1.726 1.00 82.00 195 SER A O 1
ATOM 1498 N N . SER A 1 196 ? 15.087 -14.957 3.350 1.00 88.06 196 SER A N 1
ATOM 1499 C CA . SER A 1 196 ? 13.883 -14.712 2.575 1.00 88.06 196 SER A CA 1
ATOM 1500 C C . SER A 1 196 ? 13.060 -13.625 3.256 1.00 88.06 196 SER A C 1
ATOM 1502 O O . SER A 1 196 ? 13.147 -13.425 4.469 1.00 88.06 196 SER A O 1
ATOM 1504 N N . LEU A 1 197 ? 12.238 -12.933 2.477 1.00 89.81 197 LEU A N 1
ATOM 1505 C CA . LEU A 1 197 ? 11.188 -12.064 2.994 1.00 89.81 197 LEU A CA 1
ATOM 1506 C C . LEU A 1 197 ? 9.837 -12.749 2.856 1.00 89.81 197 LEU A C 1
ATOM 1508 O O . LEU A 1 197 ? 9.605 -13.451 1.869 1.00 89.81 197 LEU A O 1
ATOM 1512 N N . LEU A 1 198 ? 8.943 -12.498 3.811 1.00 89.38 198 LEU A N 1
ATOM 1513 C CA . LEU A 1 198 ? 7.533 -12.851 3.667 1.00 89.38 198 LEU A CA 1
ATOM 1514 C C . LEU A 1 198 ? 6.744 -11.617 3.227 1.00 89.38 198 LEU A C 1
ATOM 1516 O O . LEU A 1 198 ? 6.795 -10.558 3.851 1.00 89.38 198 LEU A O 1
ATOM 1520 N N . LEU A 1 199 ? 6.031 -11.758 2.119 1.00 90.19 199 LEU A N 1
ATOM 1521 C CA . LEU A 1 199 ? 5.189 -10.733 1.524 1.00 90.19 199 LEU A CA 1
ATOM 1522 C C . LEU A 1 199 ? 3.760 -11.272 1.518 1.00 90.19 199 LEU A C 1
ATOM 1524 O O . LEU A 1 199 ? 3.420 -12.113 0.686 1.00 90.19 199 LEU A O 1
ATOM 1528 N N . ASN A 1 200 ? 2.937 -10.829 2.464 1.00 88.31 200 ASN A N 1
ATOM 1529 C CA . ASN A 1 200 ? 1.516 -11.144 2.469 1.00 88.31 200 ASN A CA 1
ATOM 1530 C C . ASN A 1 200 ? 0.765 -10.120 1.620 1.00 88.31 200 ASN A C 1
ATOM 1532 O O . ASN A 1 200 ? 0.635 -8.962 2.013 1.00 88.31 200 ASN A O 1
ATOM 1536 N N . PHE A 1 201 ? 0.262 -10.550 0.473 1.00 89.31 201 PHE A N 1
ATOM 1537 C CA . PHE A 1 201 ? -0.662 -9.766 -0.327 1.00 89.31 201 PHE A CA 1
ATOM 1538 C C . PHE A 1 201 ? -2.085 -10.106 0.083 1.00 89.31 201 PHE A C 1
ATOM 1540 O O . PHE A 1 201 ? -2.471 -11.269 0.030 1.00 89.31 201 PHE A O 1
ATOM 1547 N N . SER A 1 202 ? -2.882 -9.104 0.427 1.00 86.94 202 SER A N 1
ATOM 1548 C CA . SER A 1 202 ? -4.309 -9.289 0.683 1.00 86.94 202 SER A CA 1
ATOM 1549 C C . SER A 1 202 ? -5.129 -8.215 -0.007 1.00 86.94 202 SER A C 1
ATOM 1551 O O . SER A 1 202 ? -4.664 -7.097 -0.225 1.00 86.94 202 SER A O 1
ATOM 1553 N N . VAL A 1 203 ? -6.350 -8.552 -0.396 1.00 84.19 203 VAL A N 1
ATOM 1554 C CA . VAL A 1 203 ? -7.319 -7.555 -0.843 1.00 84.19 203 VAL A CA 1
ATOM 1555 C C . VAL A 1 203 ? -8.081 -7.054 0.378 1.00 84.19 203 VAL A C 1
ATOM 1557 O O . VAL A 1 203 ? -8.408 -7.839 1.264 1.00 84.19 203 VAL A O 1
ATOM 1560 N N . SER A 1 204 ? -8.330 -5.744 0.447 1.00 79.44 204 SER A N 1
ATOM 1561 C CA . SER A 1 204 ? -9.210 -5.182 1.469 1.00 79.44 204 SER A CA 1
ATOM 1562 C C . SER A 1 204 ? -10.582 -5.836 1.381 1.00 79.44 204 SER A C 1
ATOM 1564 O O . SER A 1 204 ? -11.046 -6.165 0.294 1.00 79.44 204 SER A O 1
ATOM 1566 N N . ASP A 1 205 ? -11.282 -5.944 2.495 1.00 69.88 205 ASP A N 1
ATOM 1567 C CA . ASP A 1 205 ? -12.642 -6.491 2.520 1.00 69.88 205 ASP A CA 1
ATOM 1568 C C . ASP A 1 205 ? -13.625 -5.687 1.640 1.00 69.88 205 ASP A C 1
ATOM 1570 O O . ASP A 1 205 ? -14.554 -6.238 1.048 1.00 69.88 205 ASP A O 1
ATOM 1574 N N . SER A 1 206 ? -13.365 -4.386 1.438 1.00 70.31 206 SER A N 1
ATOM 1575 C CA . SER A 1 206 ? -14.084 -3.561 0.457 1.00 70.31 206 SER A CA 1
ATOM 1576 C C . SER A 1 206 ? -13.840 -3.971 -1.005 1.00 70.31 206 SER A C 1
ATOM 1578 O O . SER A 1 206 ? -14.514 -3.469 -1.907 1.00 70.31 206 SER A O 1
ATOM 1580 N N . GLY A 1 207 ? -12.862 -4.838 -1.271 1.00 78.06 207 GLY A N 1
ATOM 1581 C CA . GLY A 1 207 ? -12.440 -5.288 -2.597 1.00 78.06 207 GLY A CA 1
ATOM 1582 C C . GLY A 1 207 ? -11.645 -4.246 -3.387 1.00 78.06 207 GLY A C 1
ATOM 1583 O O . GLY A 1 207 ? -11.246 -4.492 -4.522 1.00 78.06 207 GLY A O 1
ATOM 1584 N N . LYS A 1 208 ? -11.440 -3.040 -2.852 1.00 77.62 208 LYS A N 1
ATOM 1585 C CA . LYS A 1 208 ? -10.948 -1.891 -3.633 1.00 77.62 208 LYS A CA 1
ATOM 1586 C C . LYS A 1 208 ? -9.439 -1.708 -3.577 1.00 77.62 208 LYS A C 1
ATOM 1588 O O . LYS A 1 208 ? -8.887 -0.992 -4.416 1.00 77.62 208 LYS A O 1
ATOM 1593 N N . HIS A 1 209 ? -8.784 -2.302 -2.588 1.00 78.19 209 HIS A N 1
ATOM 1594 C CA . HIS A 1 209 ? -7.403 -2.003 -2.256 1.00 78.19 209 HIS A CA 1
ATOM 1595 C C . HIS A 1 209 ? -6.578 -3.277 -2.163 1.00 78.19 209 HIS A C 1
ATOM 1597 O O . HIS A 1 209 ? -6.990 -4.241 -1.532 1.00 78.19 209 HIS A O 1
ATOM 1603 N N . LEU A 1 210 ? -5.390 -3.261 -2.769 1.00 83.94 210 LEU A N 1
ATOM 1604 C CA . LEU A 1 210 ? -4.390 -4.295 -2.527 1.00 83.94 210 LEU A CA 1
ATOM 1605 C C . LEU A 1 210 ? -3.497 -3.835 -1.378 1.00 83.94 210 LEU A C 1
ATOM 1607 O O . LEU A 1 210 ? -2.949 -2.728 -1.424 1.00 83.94 210 LEU A O 1
ATOM 1611 N N . LEU A 1 211 ? -3.351 -4.693 -0.384 1.00 83.50 211 LEU A N 1
ATOM 1612 C CA . LEU A 1 211 ? -2.521 -4.528 0.793 1.00 83.50 211 LEU A CA 1
ATOM 1613 C C . LEU A 1 211 ? -1.284 -5.428 0.674 1.00 83.50 211 LEU A C 1
ATOM 1615 O O . LEU A 1 211 ? -1.339 -6.507 0.085 1.00 83.50 211 LEU A O 1
ATOM 1619 N N . LEU A 1 212 ? -0.172 -4.975 1.240 1.00 85.75 212 LEU A N 1
ATOM 1620 C CA . LEU A 1 212 ? 1.055 -5.733 1.431 1.00 85.75 212 LEU A CA 1
ATOM 1621 C C . LEU A 1 212 ? 1.431 -5.666 2.909 1.00 85.75 212 LEU A C 1
ATOM 1623 O O . LEU A 1 212 ? 1.699 -4.582 3.421 1.00 85.75 212 LEU A O 1
ATOM 1627 N N . ASN A 1 213 ? 1.450 -6.810 3.591 1.00 80.81 213 ASN A N 1
ATOM 1628 C CA . ASN A 1 213 ? 1.687 -6.910 5.034 1.00 80.81 213 ASN A CA 1
ATOM 1629 C C . ASN A 1 213 ? 0.763 -5.971 5.841 1.00 80.81 213 ASN A C 1
ATOM 1631 O O . ASN A 1 213 ? 1.201 -5.312 6.780 1.00 80.81 213 ASN A O 1
ATOM 1635 N N . GLY A 1 214 ? -0.502 -5.855 5.418 1.00 73.81 214 GLY A N 1
ATOM 1636 C CA . GLY A 1 214 ? -1.496 -4.949 6.010 1.00 73.81 214 GLY A CA 1
ATOM 1637 C C . GLY A 1 214 ? -1.375 -3.477 5.589 1.00 73.81 214 GLY A C 1
ATOM 1638 O O . GLY A 1 214 ? -2.264 -2.681 5.882 1.00 73.81 214 GLY A O 1
ATOM 1639 N N . GLU A 1 215 ? -0.326 -3.087 4.861 1.00 75.69 215 GLU A N 1
ATOM 1640 C CA . GLU A 1 215 ? -0.144 -1.717 4.378 1.00 75.69 215 GLU A CA 1
ATOM 1641 C C . GLU A 1 215 ? -0.695 -1.537 2.960 1.00 75.69 215 GLU A C 1
ATOM 1643 O O . GLU A 1 215 ? -0.487 -2.363 2.078 1.00 75.69 215 GLU A O 1
ATOM 1648 N N . LEU A 1 216 ? -1.369 -0.415 2.699 1.00 75.81 216 LEU A N 1
ATOM 1649 C CA . LEU A 1 216 ? -1.922 -0.125 1.375 1.00 75.81 216 LEU A CA 1
ATOM 1650 C C . LEU A 1 216 ? -0.827 -0.058 0.300 1.00 75.81 216 LEU A C 1
ATOM 1652 O O . LEU A 1 216 ? 0.022 0.830 0.348 1.00 75.81 216 LEU A O 1
ATOM 1656 N N . LEU A 1 217 ? -0.914 -0.912 -0.721 1.00 76.44 217 LEU A N 1
ATOM 1657 C CA . LEU A 1 217 ? 0.020 -0.941 -1.844 1.00 76.44 217 LEU A CA 1
ATOM 1658 C C . LEU A 1 217 ? -0.544 -0.239 -3.095 1.00 76.44 217 LEU A C 1
ATOM 1660 O O . LEU A 1 217 ? 0.143 0.604 -3.671 1.00 76.44 217 LEU A O 1
ATOM 1664 N N . ALA A 1 218 ? -1.775 -0.561 -3.533 1.00 68.94 218 ALA A N 1
ATOM 1665 C CA . ALA A 1 218 ? -2.244 -0.196 -4.884 1.00 68.94 218 ALA A CA 1
ATOM 1666 C C . ALA A 1 218 ? -3.779 -0.028 -5.075 1.00 68.94 218 ALA A C 1
ATOM 1668 O O . ALA A 1 218 ? -4.557 -0.018 -4.121 1.00 68.94 218 ALA A O 1
ATOM 1669 N N . LEU A 1 219 ? -4.184 0.106 -6.353 1.00 61.59 219 LEU A N 1
ATOM 1670 C CA . LEU A 1 219 ? -5.541 0.150 -6.945 1.00 61.59 219 LEU A CA 1
ATOM 1671 C C . LEU A 1 219 ? -6.334 1.449 -6.776 1.00 61.59 219 LEU A C 1
ATOM 1673 O O . LEU A 1 219 ? -6.888 1.942 -7.752 1.00 61.59 219 LEU A O 1
ATOM 1677 N N . ARG A 1 220 ? -6.340 2.060 -5.590 1.00 60.69 220 ARG A N 1
ATOM 1678 C CA . ARG A 1 220 ? -6.943 3.390 -5.360 1.00 60.69 220 ARG A CA 1
ATOM 1679 C C . ARG A 1 220 ? -6.176 4.138 -4.272 1.00 60.69 220 ARG A C 1
ATOM 1681 O O . ARG A 1 220 ? -6.674 4.370 -3.176 1.00 60.69 220 ARG A O 1
ATOM 1688 N N . VAL A 1 221 ? -4.914 4.471 -4.551 1.00 55.59 221 VAL A N 1
ATOM 1689 C CA . VAL A 1 221 ? -4.050 5.146 -3.569 1.00 55.59 221 VAL A CA 1
ATOM 1690 C C . VAL A 1 221 ? -4.571 6.575 -3.308 1.00 55.59 221 VAL A C 1
ATOM 1692 O O . VAL A 1 221 ? -4.737 7.329 -4.266 1.00 55.59 221 VAL A O 1
ATOM 1695 N N . PRO A 1 222 ? -4.794 6.992 -2.045 1.00 49.31 222 PRO A N 1
ATOM 1696 C CA . PRO A 1 222 ? -5.462 8.262 -1.718 1.00 49.31 222 PRO A CA 1
ATOM 1697 C C . PRO A 1 222 ? -4.624 9.494 -2.065 1.00 49.31 222 PRO A C 1
ATOM 1699 O O . PRO A 1 222 ? -5.158 10.532 -2.445 1.00 49.31 222 PRO A O 1
ATOM 1702 N N . ASP A 1 223 ? -3.296 9.369 -1.970 1.00 61.53 223 ASP A N 1
ATOM 1703 C CA . ASP A 1 223 ? -2.343 10.313 -2.554 1.00 61.53 223 ASP A CA 1
ATOM 1704 C C . ASP A 1 223 ? -1.376 9.540 -3.459 1.00 61.53 223 ASP A C 1
ATOM 1706 O O . ASP A 1 223 ? -0.337 9.071 -2.990 1.00 61.53 223 ASP A O 1
ATOM 1710 N N . PRO A 1 224 ? -1.662 9.424 -4.765 1.00 61.94 224 PRO A N 1
ATOM 1711 C CA . PRO A 1 224 ? -0.761 8.738 -5.684 1.00 61.94 224 PRO A CA 1
ATOM 1712 C C . PRO A 1 224 ? 0.579 9.486 -5.848 1.00 61.94 224 PRO A C 1
ATOM 1714 O O . PRO A 1 224 ? 1.513 8.974 -6.459 1.00 61.94 224 PRO A O 1
ATOM 1717 N N . SER A 1 225 ? 0.703 10.705 -5.296 1.00 66.69 225 SER A N 1
ATOM 1718 C CA . SER A 1 225 ? 1.896 11.557 -5.384 1.00 66.69 225 SER A CA 1
ATOM 1719 C C . SER A 1 225 ? 2.965 11.223 -4.348 1.00 66.69 225 SER A C 1
ATOM 1721 O O . SER A 1 225 ? 4.039 11.837 -4.388 1.00 66.69 225 SER A O 1
ATOM 1723 N N . ARG A 1 226 ? 2.682 10.307 -3.418 1.00 73.88 226 ARG A N 1
ATOM 1724 C CA . ARG A 1 226 ? 3.632 9.839 -2.414 1.00 73.88 226 ARG A CA 1
ATOM 1725 C C . ARG A 1 226 ? 3.626 8.308 -2.406 1.00 73.88 226 ARG A C 1
ATOM 1727 O O . ARG A 1 226 ? 2.629 7.727 -1.982 1.00 73.88 226 ARG A O 1
ATOM 1734 N N . PRO A 1 227 ? 4.710 7.654 -2.858 1.00 76.81 227 PRO A N 1
ATOM 1735 C CA . PRO A 1 227 ? 4.803 6.208 -2.746 1.00 76.81 227 PRO A CA 1
ATOM 1736 C C . PRO A 1 227 ? 4.819 5.802 -1.273 1.00 76.81 227 PRO A C 1
ATOM 1738 O O . PRO A 1 227 ? 5.278 6.554 -0.405 1.00 76.81 227 PRO A O 1
ATOM 1741 N N . ARG A 1 228 ? 4.299 4.611 -0.989 1.00 77.62 228 ARG A N 1
ATOM 1742 C CA . ARG A 1 228 ? 4.301 4.055 0.362 1.00 77.62 228 ARG A CA 1
ATOM 1743 C C . ARG A 1 228 ? 5.670 3.468 0.661 1.00 77.62 228 ARG A C 1
ATOM 1745 O O . ARG A 1 228 ? 6.272 2.821 -0.189 1.00 77.62 228 ARG A O 1
ATOM 1752 N N . LEU A 1 229 ? 6.183 3.741 1.852 1.00 77.25 229 LEU A N 1
ATOM 1753 C CA . LEU A 1 229 ? 7.376 3.062 2.336 1.00 77.25 229 LEU A CA 1
ATOM 1754 C C . LEU A 1 229 ? 6.894 1.714 2.854 1.00 77.25 229 LEU A C 1
ATOM 1756 O O . LEU A 1 229 ? 6.094 1.707 3.781 1.00 77.25 229 LEU A O 1
ATOM 1760 N N . ILE A 1 230 ? 7.323 0.630 2.216 1.00 83.88 230 ILE A N 1
ATOM 1761 C CA . ILE A 1 230 ? 6.915 -0.727 2.581 1.00 83.88 230 ILE A CA 1
ATOM 1762 C C . ILE A 1 230 ? 8.025 -1.397 3.387 1.00 83.88 230 ILE A C 1
ATOM 1764 O O . ILE A 1 230 ? 9.215 -1.097 3.229 1.00 83.88 230 ILE A O 1
ATOM 1768 N N . SER A 1 231 ? 7.630 -2.332 4.240 1.00 85.31 231 SER A N 1
ATOM 1769 C CA . SER A 1 231 ? 8.556 -3.169 4.996 1.00 85.31 231 SER A CA 1
ATOM 1770 C C . SER A 1 231 ? 8.059 -4.605 5.047 1.00 85.31 231 SER A C 1
ATOM 1772 O O . SER A 1 231 ? 6.860 -4.866 4.931 1.00 85.31 231 SER A O 1
ATOM 1774 N N . ALA A 1 232 ? 8.989 -5.540 5.199 1.00 87.38 232 ALA A N 1
ATOM 1775 C CA . ALA A 1 232 ? 8.668 -6.955 5.263 1.00 87.38 232 ALA A CA 1
ATOM 1776 C C . ALA A 1 232 ? 9.460 -7.660 6.365 1.00 87.38 232 ALA A C 1
ATOM 1778 O O . ALA A 1 232 ? 10.606 -7.281 6.622 1.00 87.38 232 ALA A O 1
ATOM 1779 N N . PRO A 1 233 ? 8.869 -8.678 7.007 1.00 84.31 233 PRO A N 1
ATOM 1780 C CA . PRO A 1 233 ? 9.590 -9.567 7.907 1.00 84.31 233 PRO A CA 1
ATOM 1781 C C . PRO A 1 233 ? 10.722 -10.285 7.168 1.00 84.31 233 PRO A C 1
ATOM 1783 O O . PRO A 1 233 ? 10.570 -10.727 6.024 1.00 84.31 233 PRO A O 1
ATOM 1786 N N . GLN A 1 234 ? 11.844 -10.446 7.852 1.00 84.56 234 GLN A N 1
ATOM 1787 C CA . GLN A 1 234 ? 12.962 -11.248 7.384 1.00 84.56 234 GLN A CA 1
ATOM 1788 C C . GLN A 1 234 ? 12.976 -12.596 8.101 1.00 84.56 234 GLN A C 1
ATOM 1790 O O . GLN A 1 234 ? 12.950 -12.649 9.330 1.00 84.56 234 GLN A O 1
ATOM 1795 N N . VAL A 1 235 ? 13.069 -13.678 7.328 1.00 83.31 235 VAL A N 1
ATOM 1796 C CA . VAL A 1 235 ? 13.097 -15.056 7.830 1.00 83.31 235 VAL A CA 1
ATOM 1797 C C . VAL A 1 235 ? 14.280 -15.840 7.247 1.00 83.31 235 VAL A C 1
ATOM 1799 O O . VAL A 1 235 ? 14.768 -15.507 6.160 1.00 83.31 235 VAL A O 1
ATOM 1802 N N . PRO A 1 236 ? 14.774 -16.890 7.931 1.00 82.94 236 PRO A N 1
ATOM 1803 C CA . PRO A 1 236 ? 15.798 -17.783 7.382 1.00 82.94 236 PRO A CA 1
ATOM 1804 C C . PRO A 1 236 ? 15.382 -18.385 6.037 1.00 82.94 236 PRO A C 1
ATOM 1806 O O . PRO A 1 236 ? 14.224 -18.762 5.866 1.00 82.94 236 PRO A O 1
ATOM 1809 N N . LEU A 1 237 ? 16.319 -18.549 5.095 1.00 82.56 237 LEU A N 1
ATOM 1810 C CA . LEU A 1 237 ? 16.029 -19.157 3.784 1.00 82.56 237 LEU A CA 1
ATOM 1811 C C . LEU A 1 237 ? 15.385 -20.550 3.902 1.00 82.56 237 LEU A C 1
ATOM 1813 O O . LEU A 1 237 ? 14.530 -20.908 3.097 1.00 82.56 237 LEU A O 1
ATOM 1817 N N . THR A 1 238 ? 15.773 -21.324 4.915 1.00 79.56 238 THR A N 1
ATOM 1818 C CA . THR A 1 238 ? 15.275 -22.682 5.182 1.00 79.56 238 THR A CA 1
ATOM 1819 C C . THR A 1 238 ? 13.982 -22.720 5.996 1.00 79.56 238 THR A C 1
ATOM 1821 O O . THR A 1 238 ? 13.454 -23.804 6.224 1.00 79.56 238 THR A O 1
ATOM 1824 N N . SER A 1 239 ? 13.467 -21.568 6.443 1.00 78.81 239 SER A N 1
ATOM 1825 C CA . SER A 1 239 ? 12.228 -21.512 7.225 1.00 78.81 239 SER A CA 1
ATOM 1826 C C . SER A 1 239 ? 11.046 -22.042 6.416 1.00 78.81 239 SER A C 1
ATOM 1828 O O . SER A 1 239 ? 10.918 -21.774 5.217 1.00 78.81 239 SER A O 1
ATOM 1830 N N . ASN A 1 240 ? 10.182 -22.808 7.068 1.00 78.62 240 ASN A N 1
ATOM 1831 C CA . ASN A 1 240 ? 8.979 -23.327 6.445 1.00 78.62 240 ASN A CA 1
ATOM 1832 C C . ASN A 1 240 ? 7.889 -22.250 6.463 1.00 78.62 240 ASN A C 1
ATOM 1834 O O . ASN A 1 240 ? 7.502 -21.787 7.534 1.00 78.62 240 ASN A O 1
ATOM 1838 N N . ILE A 1 241 ? 7.369 -21.861 5.295 1.00 75.56 241 ILE A N 1
ATOM 1839 C CA . ILE A 1 241 ? 6.392 -20.763 5.190 1.00 75.56 241 ILE A CA 1
ATOM 1840 C C . ILE A 1 241 ? 5.097 -21.045 5.979 1.00 75.56 241 ILE A C 1
ATOM 1842 O O . ILE A 1 241 ? 4.449 -20.112 6.444 1.00 75.56 241 ILE A O 1
ATOM 1846 N N . THR A 1 242 ? 4.735 -22.318 6.187 1.00 71.00 242 THR A N 1
ATOM 1847 C CA . THR A 1 242 ? 3.524 -22.709 6.930 1.00 71.00 242 THR A CA 1
ATOM 1848 C C . THR A 1 242 ? 3.687 -22.624 8.447 1.00 71.00 242 THR A C 1
ATOM 1850 O O . THR A 1 242 ? 2.699 -22.461 9.155 1.00 71.00 242 THR A O 1
ATOM 1853 N N . GLU A 1 243 ? 4.916 -22.748 8.954 1.00 68.38 243 GLU A N 1
ATOM 1854 C CA . GLU A 1 243 ? 5.221 -22.681 10.395 1.00 68.38 243 GLU A CA 1
ATOM 1855 C C . GLU A 1 243 ? 5.251 -21.239 10.910 1.00 68.38 243 GLU A C 1
ATOM 1857 O O . GLU A 1 243 ? 5.148 -21.005 12.103 1.00 68.38 243 GLU A O 1
ATOM 1862 N N . GLN A 1 244 ? 5.330 -20.270 10.001 1.00 64.88 244 GLN A N 1
ATOM 1863 C CA . GLN A 1 244 ? 5.383 -18.837 10.290 1.00 64.88 244 GLN A CA 1
ATOM 1864 C C . GLN A 1 244 ? 3.983 -18.216 10.503 1.00 64.88 244 GLN A C 1
ATOM 1866 O O . GLN A 1 244 ? 3.831 -16.994 10.558 1.00 64.88 244 GLN A O 1
ATOM 1871 N N . LYS A 1 245 ? 2.935 -19.050 10.588 1.00 59.50 245 LYS A N 1
ATOM 1872 C CA . LYS A 1 245 ? 1.544 -18.623 10.786 1.00 59.50 245 LYS A CA 1
ATOM 1873 C C . LYS A 1 245 ? 1.335 -18.118 12.218 1.00 59.50 245 LYS A C 1
ATOM 1875 O O . LYS A 1 245 ? 1.605 -18.843 13.170 1.00 59.50 245 LYS A O 1
ATOM 1880 N N . GLY A 1 246 ? 0.797 -16.905 12.365 1.00 54.78 246 GLY A N 1
ATOM 1881 C CA . GLY A 1 246 ? 0.512 -16.312 13.678 1.00 54.78 246 GLY A CA 1
ATOM 1882 C C . GLY A 1 246 ? 1.747 -15.842 14.461 1.00 54.78 246 GLY A C 1
ATOM 1883 O O . GLY A 1 246 ? 1.612 -15.466 15.624 1.00 54.78 246 GLY A O 1
ATOM 1884 N N . GLU A 1 247 ? 2.943 -15.853 13.859 1.00 61.09 247 GLU A N 1
ATOM 1885 C CA . GLU A 1 247 ? 4.159 -15.373 14.520 1.00 61.09 247 GLU A CA 1
ATOM 1886 C C . GLU A 1 247 ? 4.255 -13.841 14.491 1.00 61.09 247 GLU A C 1
ATOM 1888 O O . GLU A 1 247 ? 3.957 -13.178 13.491 1.00 61.09 247 GLU A O 1
ATOM 1893 N N . THR A 1 248 ? 4.709 -13.270 15.607 1.00 59.47 248 THR A N 1
ATOM 1894 C CA . THR A 1 248 ? 5.103 -11.867 15.697 1.00 59.47 248 THR A CA 1
ATOM 1895 C C . THR A 1 248 ? 6.566 -11.733 15.287 1.00 59.47 248 THR A C 1
ATOM 1897 O O . THR A 1 248 ? 7.474 -12.298 15.896 1.00 59.47 248 THR A O 1
ATOM 1900 N N . PHE A 1 249 ? 6.817 -10.971 14.224 1.00 67.19 249 PHE A N 1
ATOM 1901 C CA . PHE A 1 249 ? 8.169 -10.772 13.710 1.00 67.19 249 PHE A CA 1
ATOM 1902 C C . PHE A 1 249 ? 8.825 -9.570 14.377 1.00 67.19 249 PHE A C 1
ATOM 1904 O O . PHE A 1 249 ? 8.257 -8.483 14.439 1.00 67.19 249 PHE A O 1
ATOM 1911 N N . THR A 1 250 ? 10.059 -9.744 14.835 1.00 63.19 250 THR A N 1
ATOM 1912 C CA . THR A 1 250 ? 10.866 -8.651 15.397 1.00 63.19 250 THR A CA 1
ATOM 1913 C C . THR A 1 250 ? 11.749 -7.993 14.339 1.00 63.19 250 THR A C 1
ATOM 1915 O O . THR A 1 250 ? 12.002 -6.790 14.395 1.00 63.19 250 THR A O 1
ATOM 1918 N N . ASN A 1 251 ? 12.169 -8.761 13.331 1.00 73.56 251 ASN A N 1
ATOM 1919 C CA . ASN A 1 251 ? 13.082 -8.313 12.287 1.00 73.56 251 ASN A CA 1
ATOM 1920 C C . ASN A 1 251 ? 12.314 -7.913 11.027 1.00 73.56 251 ASN A C 1
ATOM 1922 O O . ASN A 1 251 ? 11.986 -8.754 10.191 1.00 73.56 251 ASN A O 1
ATOM 1926 N N . TYR A 1 252 ? 12.060 -6.614 10.883 1.00 79.19 252 TYR A N 1
ATOM 1927 C CA . TYR A 1 252 ? 11.537 -6.026 9.654 1.00 79.19 252 TYR A CA 1
ATOM 1928 C C . TYR A 1 252 ? 12.645 -5.335 8.871 1.00 79.19 252 TYR A C 1
ATOM 1930 O O . TYR A 1 252 ? 13.480 -4.622 9.427 1.00 79.19 252 TYR A O 1
ATOM 1938 N N . VAL A 1 253 ? 12.593 -5.500 7.557 1.00 84.75 253 VAL A N 1
ATOM 1939 C CA . VAL A 1 253 ? 13.477 -4.844 6.603 1.00 84.75 253 VAL A CA 1
ATOM 1940 C C . VAL A 1 253 ? 12.646 -3.842 5.819 1.00 84.75 253 VAL A C 1
ATOM 1942 O O . VAL A 1 253 ? 11.608 -4.174 5.247 1.00 84.75 253 VAL A O 1
ATOM 1945 N N . GLU A 1 254 ? 13.084 -2.591 5.821 1.00 86.81 254 GLU A N 1
ATOM 1946 C CA . GLU A 1 254 ? 12.508 -1.557 4.967 1.00 86.81 254 GLU A CA 1
ATOM 1947 C C . GLU A 1 254 ? 13.027 -1.739 3.531 1.00 86.81 254 GLU A C 1
ATOM 1949 O O . GLU A 1 254 ? 14.222 -1.985 3.336 1.00 86.81 254 GLU A O 1
ATOM 1954 N N . LEU A 1 255 ? 12.154 -1.592 2.530 1.00 90.12 255 LEU A N 1
ATOM 1955 C CA . LEU A 1 255 ? 12.456 -1.995 1.152 1.00 90.12 255 LEU A CA 1
ATOM 1956 C C . LEU A 1 255 ? 12.420 -0.827 0.166 1.00 90.12 255 LEU A C 1
ATOM 1958 O O . LEU A 1 255 ? 11.499 -0.008 0.176 1.00 90.12 255 LEU A O 1
ATOM 1962 N N . ASP A 1 256 ? 13.401 -0.801 -0.731 1.00 90.44 256 ASP A N 1
ATOM 1963 C CA . ASP A 1 256 ? 13.337 -0.057 -1.985 1.00 90.44 256 ASP A CA 1
ATOM 1964 C C . ASP A 1 256 ? 12.793 -0.978 -3.064 1.00 90.44 256 ASP A C 1
ATOM 1966 O O . ASP A 1 256 ? 13.165 -2.153 -3.159 1.00 90.44 256 ASP A O 1
ATOM 1970 N N . TYR A 1 257 ? 11.905 -0.451 -3.893 1.00 90.88 257 TYR A N 1
ATOM 1971 C CA . TYR A 1 257 ? 11.188 -1.283 -4.840 1.00 90.88 257 TYR A CA 1
ATOM 1972 C C . TYR A 1 257 ? 10.895 -0.552 -6.141 1.00 90.88 257 TYR A C 1
ATOM 1974 O O . TYR A 1 257 ? 10.698 0.662 -6.202 1.00 90.88 257 TYR A O 1
ATOM 1982 N N . GLU A 1 258 ? 10.858 -1.337 -7.200 1.00 89.00 258 GLU A N 1
ATOM 1983 C CA . GLU A 1 258 ? 10.263 -0.991 -8.465 1.00 89.00 258 GLU A CA 1
ATOM 1984 C C . GLU A 1 258 ? 8.826 -1.526 -8.485 1.00 89.00 258 GLU A C 1
ATOM 1986 O O . GLU A 1 258 ? 8.580 -2.713 -8.255 1.00 89.00 258 GLU A O 1
ATOM 1991 N N . PHE A 1 259 ? 7.874 -0.639 -8.757 1.00 86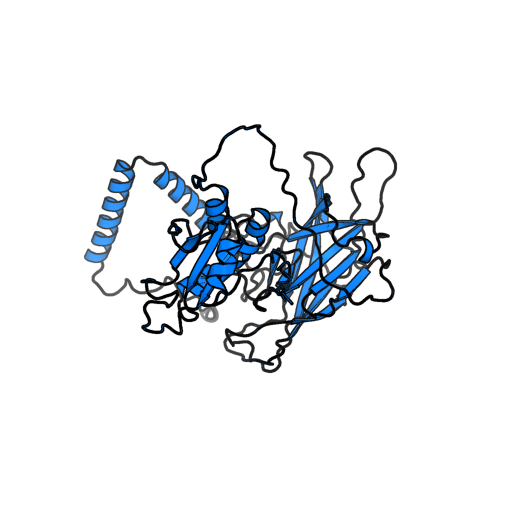.62 259 PHE A N 1
ATOM 1992 C CA . PHE A 1 259 ? 6.453 -0.950 -8.808 1.00 86.62 259 PHE A CA 1
ATOM 1993 C C . PHE A 1 259 ? 5.858 -0.495 -10.131 1.00 86.62 259 PHE A C 1
ATOM 1995 O O . PHE A 1 259 ? 5.975 0.670 -10.516 1.00 86.62 259 PHE A O 1
ATOM 2002 N N . TRP A 1 260 ? 5.167 -1.401 -10.811 1.00 81.19 260 TRP A N 1
ATOM 2003 C CA . TRP A 1 260 ? 4.351 -1.040 -11.959 1.00 81.19 260 TRP A CA 1
ATOM 2004 C C . TRP A 1 260 ? 3.106 -1.908 -12.022 1.00 81.19 260 TRP A C 1
ATOM 2006 O O . TRP A 1 260 ? 3.108 -3.080 -11.656 1.00 81.19 260 TRP A O 1
ATOM 2016 N N . ALA A 1 261 ? 2.024 -1.319 -12.511 1.00 77.12 261 ALA A N 1
ATOM 2017 C CA . ALA A 1 261 ? 0.809 -2.040 -12.827 1.00 77.12 261 ALA A CA 1
ATOM 2018 C C . ALA A 1 261 ? 0.567 -1.918 -14.328 1.00 77.12 261 ALA A C 1
ATOM 2020 O O . ALA A 1 261 ? 0.769 -0.851 -14.910 1.00 77.12 261 ALA A O 1
ATOM 2021 N N . ASN A 1 262 ? 0.090 -2.986 -14.963 1.00 74.50 262 ASN A N 1
ATOM 2022 C CA . ASN A 1 262 ? -0.472 -2.864 -16.311 1.00 74.50 262 ASN A CA 1
ATOM 2023 C C . ASN A 1 262 ? -1.875 -2.217 -16.288 1.00 74.50 262 ASN A C 1
ATOM 2025 O O . ASN A 1 262 ? -2.505 -2.117 -17.345 1.00 74.50 262 ASN A O 1
ATOM 2029 N N . ASN A 1 263 ? -2.340 -1.787 -15.103 1.00 59.97 263 ASN A N 1
ATOM 2030 C CA . ASN A 1 263 ? -3.567 -1.035 -14.902 1.00 59.97 263 ASN A CA 1
ATOM 2031 C C . ASN A 1 263 ? -3.438 0.360 -15.491 1.00 59.97 263 ASN A C 1
ATOM 2033 O O . ASN A 1 263 ? -3.158 1.335 -14.799 1.00 59.97 263 ASN A O 1
ATOM 2037 N N . ARG A 1 264 ? -3.626 0.455 -16.807 1.00 55.06 264 ARG A N 1
ATOM 2038 C CA . ARG A 1 264 ? -4.015 1.723 -17.403 1.00 55.06 264 ARG A CA 1
ATOM 2039 C C . ARG A 1 264 ? -5.453 1.998 -16.995 1.00 55.06 264 ARG A C 1
ATOM 2041 O O . ARG A 1 264 ? -6.383 1.684 -17.731 1.00 55.06 264 ARG A O 1
ATOM 2048 N N . ASP A 1 265 ? -5.592 2.670 -15.860 1.00 51.91 265 ASP A N 1
ATOM 2049 C CA . ASP A 1 265 ? -6.755 3.492 -15.538 1.00 51.91 265 ASP A CA 1
ATOM 2050 C C . ASP A 1 265 ? -6.771 4.715 -16.480 1.00 51.91 265 ASP A C 1
ATOM 2052 O O . ASP A 1 265 ? -6.700 5.860 -16.037 1.00 51.91 265 ASP A O 1
ATOM 2056 N N . ASP A 1 266 ? -6.783 4.501 -17.803 1.00 56.47 266 ASP A N 1
ATOM 2057 C CA . ASP A 1 266 ? -7.129 5.574 -18.731 1.00 56.47 266 ASP A CA 1
ATOM 2058 C C . ASP A 1 266 ? -8.645 5.753 -18.621 1.00 56.47 266 ASP A C 1
ATOM 2060 O O . ASP A 1 266 ? -9.391 4.883 -19.077 1.00 56.47 266 ASP A O 1
ATOM 2064 N N . PRO A 1 267 ? -9.142 6.856 -18.035 1.00 55.44 267 PRO A N 1
ATOM 2065 C CA . PRO A 1 267 ? -10.576 7.059 -17.869 1.00 55.44 267 PRO A CA 1
ATOM 2066 C C . PRO A 1 267 ? -11.320 7.139 -19.212 1.00 55.44 267 PRO A C 1
ATOM 2068 O O . PRO A 1 267 ? -12.547 7.086 -19.231 1.00 55.44 267 PRO A O 1
ATOM 2071 N N . ASN A 1 268 ? -10.602 7.280 -20.333 1.00 60.12 268 ASN A N 1
ATOM 2072 C CA . ASN A 1 268 ? -11.177 7.285 -21.674 1.00 60.12 268 ASN A CA 1
ATOM 2073 C C . ASN A 1 268 ? -11.281 5.884 -22.295 1.00 60.12 268 ASN A C 1
ATOM 2075 O O . ASN A 1 268 ? -11.915 5.745 -23.342 1.00 60.12 268 ASN A O 1
ATOM 2079 N N . ILE A 1 269 ? -10.665 4.859 -21.695 1.00 61.94 269 ILE A N 1
ATOM 2080 C CA . ILE A 1 269 ? -10.663 3.489 -22.212 1.00 61.94 269 ILE A CA 1
ATOM 2081 C C . ILE A 1 269 ? -11.295 2.564 -21.175 1.00 61.94 269 ILE A C 1
ATOM 2083 O O . ILE A 1 269 ? -10.724 2.260 -20.132 1.00 61.94 269 ILE A O 1
ATOM 2087 N N . ILE A 1 270 ? -12.499 2.095 -21.491 1.00 69.50 270 ILE A N 1
ATOM 2088 C CA . ILE A 1 270 ? -13.239 1.152 -20.660 1.00 69.50 270 ILE A CA 1
ATOM 2089 C C . ILE A 1 270 ? -12.867 -0.264 -21.099 1.00 69.50 270 ILE A C 1
ATOM 2091 O O . ILE A 1 270 ? -13.153 -0.664 -22.229 1.00 69.50 270 ILE A O 1
ATOM 2095 N N . TYR A 1 271 ? -12.243 -1.024 -20.203 1.00 71.81 271 TYR A N 1
ATOM 2096 C CA . TYR A 1 271 ? -11.939 -2.433 -20.430 1.00 71.81 271 TYR A CA 1
ATOM 2097 C C . TYR A 1 271 ? -13.033 -3.305 -19.810 1.00 71.81 271 TYR A C 1
ATOM 2099 O O . TYR A 1 271 ? -13.374 -3.139 -18.639 1.00 71.81 271 TYR A O 1
ATOM 2107 N N . TYR A 1 272 ? -13.564 -4.242 -20.594 1.00 71.50 272 TYR A N 1
ATOM 2108 C CA . TYR A 1 272 ? -14.455 -5.304 -20.121 1.00 71.50 272 TYR A CA 1
ATOM 2109 C C . TYR A 1 272 ? -13.628 -6.549 -19.809 1.00 71.50 272 TYR A C 1
ATOM 2111 O O . TYR A 1 272 ? -12.678 -6.834 -20.540 1.00 71.50 272 TYR A O 1
ATOM 2119 N N . ASN A 1 273 ? -13.992 -7.295 -18.762 1.00 72.38 273 ASN A N 1
ATOM 2120 C CA . ASN A 1 273 ? -13.229 -8.463 -18.299 1.00 72.38 273 ASN A CA 1
ATOM 2121 C C . ASN A 1 273 ? -11.750 -8.117 -18.084 1.00 72.38 273 ASN A C 1
ATOM 2123 O O . ASN A 1 273 ? -10.851 -8.779 -18.606 1.00 72.38 273 ASN A O 1
ATOM 2127 N N . TYR A 1 274 ? -11.506 -7.008 -17.392 1.00 78.56 274 TYR A N 1
ATOM 2128 C CA . TYR A 1 274 ? -10.160 -6.518 -17.173 1.00 78.56 274 TYR A CA 1
ATOM 2129 C C . TYR A 1 274 ? -9.467 -7.306 -16.056 1.00 78.56 274 TYR A C 1
ATOM 2131 O O . TYR A 1 274 ? -10.060 -7.572 -15.012 1.00 78.56 274 TYR A O 1
ATOM 2139 N N . TYR A 1 275 ? -8.203 -7.665 -16.283 1.00 83.94 275 TYR A N 1
ATOM 2140 C CA . TYR A 1 275 ? -7.387 -8.415 -15.331 1.00 83.94 275 TYR A CA 1
ATOM 2141 C C . TYR A 1 275 ? -6.118 -7.622 -15.004 1.00 83.94 275 TYR A C 1
ATOM 2143 O O . TYR A 1 275 ? -5.097 -7.797 -15.686 1.00 83.94 275 TYR A O 1
ATOM 2151 N N . PRO A 1 276 ? -6.173 -6.721 -14.006 1.00 84.06 276 PRO A N 1
ATOM 2152 C CA . PRO A 1 276 ? -5.004 -5.964 -13.609 1.00 84.06 276 PRO A CA 1
ATOM 2153 C C . PRO A 1 276 ? -3.907 -6.907 -13.128 1.00 84.06 276 PRO A C 1
ATOM 2155 O O . PRO A 1 276 ? -4.144 -7.865 -12.394 1.00 84.06 276 PRO A O 1
ATOM 2158 N N . LYS A 1 277 ? -2.685 -6.601 -13.534 1.00 88.00 277 LYS A N 1
ATOM 2159 C CA . LYS A 1 277 ? -1.457 -7.229 -13.081 1.00 88.00 277 LYS A CA 1
ATOM 2160 C C . LYS A 1 277 ? -0.594 -6.183 -12.418 1.00 88.00 277 LYS A C 1
ATOM 2162 O O . LYS A 1 277 ? -0.329 -5.120 -12.988 1.00 88.00 277 LYS A O 1
ATOM 2167 N N . ILE A 1 278 ? -0.160 -6.514 -11.220 1.00 88.25 278 ILE A N 1
ATOM 2168 C CA . ILE A 1 278 ? 0.714 -5.697 -10.401 1.00 88.25 278 ILE A CA 1
ATOM 2169 C C . ILE A 1 278 ? 2.043 -6.415 -10.298 1.00 88.25 278 ILE A C 1
ATOM 2171 O O . ILE A 1 278 ? 2.093 -7.614 -10.042 1.00 88.25 278 ILE A O 1
ATOM 2175 N N . TYR A 1 279 ? 3.109 -5.660 -10.491 1.00 90.06 279 TYR A N 1
ATOM 2176 C CA . TYR A 1 279 ? 4.464 -6.152 -10.450 1.00 90.06 279 TYR A CA 1
ATOM 2177 C C . TYR A 1 279 ? 5.233 -5.425 -9.356 1.00 90.06 279 TYR A C 1
ATOM 2179 O O . TYR A 1 279 ? 5.237 -4.191 -9.303 1.00 90.06 279 TYR A O 1
ATOM 2187 N N . LEU A 1 280 ? 5.876 -6.203 -8.490 1.00 91.75 280 LEU A N 1
ATOM 2188 C CA . LEU A 1 280 ? 6.706 -5.710 -7.402 1.00 91.75 280 LEU A CA 1
ATOM 2189 C C . LEU A 1 280 ? 8.086 -6.355 -7.489 1.00 91.75 280 LEU A C 1
ATOM 2191 O O . LEU A 1 280 ? 8.233 -7.564 -7.304 1.00 91.75 280 LEU A O 1
ATOM 2195 N N . ASN A 1 281 ? 9.095 -5.531 -7.740 1.00 91.88 281 ASN A N 1
ATOM 2196 C CA . ASN A 1 281 ? 10.487 -5.942 -7.827 1.00 91.88 281 ASN A CA 1
ATOM 2197 C C . ASN A 1 281 ? 11.299 -5.220 -6.745 1.00 91.88 281 ASN A C 1
ATOM 2199 O O . ASN A 1 281 ? 11.303 -3.995 -6.693 1.00 91.88 281 ASN A O 1
ATOM 2203 N N . LEU A 1 282 ? 11.970 -5.955 -5.858 1.00 91.50 282 LEU A N 1
ATOM 2204 C CA . LEU A 1 282 ? 12.745 -5.351 -4.768 1.00 91.50 282 LEU A CA 1
ATOM 2205 C C . LEU A 1 282 ? 14.149 -5.005 -5.260 1.00 91.50 282 LEU A C 1
ATOM 2207 O O . LEU A 1 282 ? 14.888 -5.897 -5.662 1.00 91.50 282 LEU A O 1
ATOM 2211 N N . ILE A 1 283 ? 14.516 -3.728 -5.215 1.00 90.00 283 ILE A N 1
ATOM 2212 C CA . ILE A 1 283 ? 15.780 -3.214 -5.773 1.00 90.00 283 ILE A CA 1
ATOM 2213 C C . ILE A 1 283 ? 16.784 -2.815 -4.687 1.00 90.00 283 ILE A C 1
ATOM 2215 O O . ILE A 1 283 ? 17.972 -2.681 -4.965 1.00 90.00 283 ILE A O 1
ATOM 2219 N N . GLY A 1 284 ? 16.339 -2.672 -3.439 1.00 89.69 284 GLY A N 1
ATOM 2220 C CA . GLY A 1 284 ? 17.202 -2.353 -2.306 1.00 89.69 284 GLY A CA 1
ATOM 2221 C C . GLY A 1 284 ? 16.539 -2.650 -0.965 1.00 89.69 284 GLY A C 1
ATOM 2222 O O . GLY A 1 284 ? 15.330 -2.873 -0.882 1.00 89.69 284 GLY A O 1
ATOM 2223 N N . ALA A 1 285 ? 17.338 -2.675 0.094 1.00 89.44 285 ALA A N 1
ATOM 2224 C CA . ALA A 1 285 ? 16.888 -2.958 1.451 1.00 89.44 285 ALA A CA 1
ATOM 2225 C C . ALA A 1 285 ? 17.723 -2.182 2.474 1.00 89.44 285 ALA A C 1
ATOM 2227 O O . ALA A 1 285 ? 18.908 -1.948 2.255 1.00 89.44 285 ALA A O 1
ATOM 2228 N N . ARG A 1 286 ? 17.121 -1.789 3.605 1.00 85.50 286 ARG A N 1
ATOM 2229 C CA . ARG A 1 286 ? 17.863 -1.261 4.765 1.00 85.50 286 ARG A CA 1
ATOM 2230 C C . ARG A 1 286 ? 17.854 -2.284 5.869 1.00 85.50 286 ARG A C 1
ATOM 2232 O O . ARG A 1 286 ? 16.785 -2.658 6.350 1.00 85.50 286 ARG A O 1
ATOM 2239 N N . VAL A 1 287 ? 19.045 -2.671 6.292 1.00 79.56 287 VAL A N 1
ATOM 2240 C CA . VAL A 1 287 ? 19.235 -3.629 7.374 1.00 79.56 287 VAL A CA 1
ATOM 2241 C C . VAL A 1 287 ? 19.646 -2.881 8.630 1.00 79.56 287 VAL A C 1
ATOM 2243 O O . VAL A 1 287 ? 20.435 -1.936 8.578 1.00 79.56 287 VAL A O 1
ATOM 2246 N N . SER A 1 288 ? 19.077 -3.291 9.761 1.00 73.06 288 SER A N 1
ATOM 2247 C CA . SER A 1 288 ? 19.500 -2.825 11.077 1.00 73.06 288 SER A CA 1
ATOM 2248 C C . SER A 1 288 ? 20.692 -3.648 11.555 1.00 73.06 288 SER A C 1
ATOM 2250 O O . SER A 1 288 ? 20.642 -4.874 11.599 1.00 73.06 288 SER A O 1
ATOM 2252 N N . GLU A 1 289 ? 21.763 -2.965 11.936 1.00 67.88 289 GLU A N 1
ATOM 2253 C CA . GLU A 1 289 ? 22.989 -3.550 12.465 1.00 67.88 289 GLU A CA 1
ATOM 2254 C C . GLU A 1 289 ? 23.119 -3.163 13.948 1.00 67.88 289 GLU A C 1
ATOM 2256 O O . GLU A 1 289 ? 23.906 -2.312 14.361 1.00 67.88 289 GLU A O 1
ATOM 2261 N N . GLY A 1 290 ? 22.257 -3.751 14.780 1.00 61.66 290 GLY A N 1
ATOM 2262 C CA . GLY A 1 290 ? 22.194 -3.461 16.213 1.00 61.66 290 GLY A CA 1
ATOM 2263 C C . GLY A 1 290 ? 21.401 -2.195 16.558 1.00 61.66 290 GLY A C 1
ATOM 2264 O O . GLY A 1 290 ? 20.596 -1.703 15.776 1.00 61.66 290 GLY A O 1
ATOM 2265 N N . LYS A 1 291 ? 21.593 -1.669 17.777 1.00 58.00 291 LYS A N 1
ATOM 2266 C CA . LYS A 1 291 ? 20.633 -0.732 18.397 1.00 58.00 291 LYS A CA 1
ATOM 2267 C C . LYS A 1 291 ? 20.439 0.605 17.668 1.00 58.00 291 LYS A C 1
ATOM 2269 O O . LYS A 1 291 ? 19.407 1.213 17.898 1.00 58.00 291 LYS A O 1
ATOM 2274 N N . ASN A 1 292 ? 21.388 1.072 16.846 1.00 58.72 292 ASN A N 1
ATOM 2275 C CA . ASN A 1 292 ? 21.324 2.402 16.208 1.00 58.72 292 ASN A CA 1
ATOM 2276 C C . ASN A 1 292 ? 22.062 2.521 14.857 1.00 58.72 292 ASN A C 1
ATOM 2278 O O . ASN A 1 292 ? 22.187 3.631 14.339 1.00 58.72 292 ASN A O 1
ATOM 2282 N N . ALA A 1 293 ? 22.591 1.431 14.296 1.00 69.12 293 ALA A N 1
ATOM 2283 C CA . ALA A 1 293 ? 23.269 1.474 13.002 1.00 69.12 293 ALA A CA 1
ATOM 2284 C C . ALA A 1 293 ? 22.385 0.838 11.928 1.00 69.12 293 ALA A C 1
ATOM 2286 O O . ALA A 1 293 ? 21.723 -0.171 12.166 1.00 69.12 293 ALA A O 1
ATOM 2287 N N . PHE A 1 294 ? 22.371 1.455 10.752 1.00 75.62 294 PHE A N 1
ATOM 2288 C CA . PHE A 1 294 ? 21.679 0.957 9.574 1.00 75.62 294 PHE A CA 1
ATOM 2289 C C . PHE A 1 294 ? 22.617 1.071 8.383 1.00 75.62 294 PHE A C 1
ATOM 2291 O O . PHE A 1 294 ? 23.361 2.050 8.281 1.00 75.62 294 PHE A O 1
ATOM 2298 N N . HIS A 1 295 ? 22.543 0.112 7.472 1.00 81.62 295 HIS A N 1
ATOM 2299 C CA . HIS A 1 295 ? 23.200 0.212 6.178 1.00 81.62 295 HIS A CA 1
ATOM 2300 C C . HIS A 1 295 ? 22.230 -0.189 5.063 1.00 81.62 295 HIS A C 1
ATOM 2302 O O . HIS A 1 295 ? 21.346 -1.031 5.251 1.00 81.62 295 HIS A O 1
ATOM 2308 N N . ASP A 1 296 ? 22.381 0.464 3.913 1.00 84.50 296 ASP A N 1
ATOM 2309 C CA . ASP A 1 296 ? 21.560 0.235 2.729 1.00 84.50 296 ASP A CA 1
ATOM 2310 C C . ASP A 1 296 ? 22.284 -0.743 1.792 1.00 84.50 296 ASP A C 1
ATOM 2312 O O . ASP A 1 296 ? 23.481 -0.606 1.536 1.00 84.50 296 ASP A O 1
ATOM 2316 N N . ILE A 1 297 ? 21.557 -1.746 1.301 1.00 85.88 297 ILE A N 1
ATOM 2317 C CA . ILE A 1 297 ? 22.053 -2.797 0.410 1.00 85.88 297 ILE A CA 1
ATOM 2318 C C . ILE A 1 297 ? 21.315 -2.691 -0.922 1.00 85.88 297 ILE A C 1
ATOM 2320 O O . ILE A 1 297 ? 20.083 -2.644 -0.952 1.00 85.88 297 ILE A O 1
ATOM 2324 N N . LEU A 1 298 ? 22.070 -2.698 -2.021 1.00 86.25 298 LEU A N 1
ATOM 2325 C CA . LEU A 1 298 ? 21.525 -2.807 -3.371 1.00 86.25 298 LEU A CA 1
ATOM 2326 C C . LEU A 1 298 ? 21.254 -4.279 -3.710 1.00 86.25 298 LEU A C 1
ATOM 2328 O O . LEU A 1 298 ? 22.135 -5.124 -3.555 1.00 86.25 298 LEU A O 1
ATOM 2332 N N . LEU A 1 299 ? 20.048 -4.585 -4.187 1.00 85.38 299 LEU A N 1
ATOM 2333 C CA . LEU A 1 299 ? 19.624 -5.943 -4.540 1.00 85.38 299 LEU A CA 1
ATOM 2334 C C . LEU A 1 299 ? 19.684 -6.141 -6.068 1.00 85.38 299 LEU A C 1
ATOM 2336 O O . LEU A 1 299 ? 18.669 -6.132 -6.767 1.00 85.38 299 LEU A O 1
ATOM 2340 N N . ASP A 1 300 ? 20.903 -6.299 -6.586 1.00 72.81 300 ASP A N 1
ATOM 2341 C CA . ASP A 1 300 ? 21.223 -6.361 -8.028 1.00 72.81 300 ASP A CA 1
ATOM 2342 C C . ASP A 1 300 ? 21.523 -7.790 -8.533 1.00 72.81 300 ASP A C 1
ATOM 2344 O O . ASP A 1 300 ? 22.296 -8.018 -9.458 1.00 72.81 300 ASP A O 1
ATOM 2348 N N . SER A 1 301 ? 20.953 -8.812 -7.892 1.00 75.00 301 SER A N 1
ATOM 2349 C CA . SER A 1 301 ? 21.145 -10.190 -8.357 1.00 75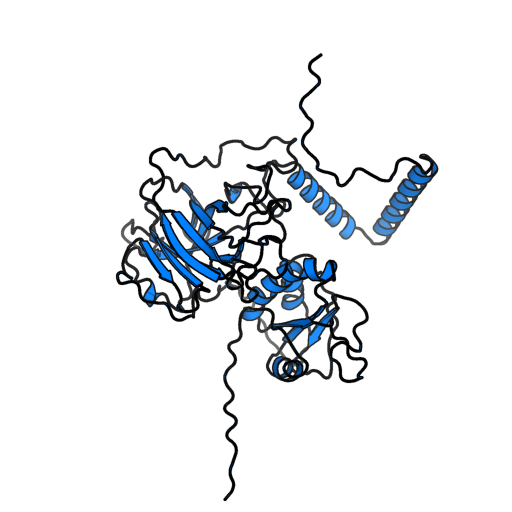.00 301 SER A CA 1
ATOM 2350 C C . SER A 1 301 ? 20.171 -10.521 -9.493 1.00 75.00 301 SER A C 1
ATOM 2352 O O . SER A 1 301 ? 18.963 -10.303 -9.365 1.00 75.00 301 SER A O 1
ATOM 2354 N N . LEU A 1 302 ? 20.681 -11.090 -10.592 1.00 73.25 302 LEU A N 1
ATOM 2355 C CA . LEU A 1 302 ? 19.856 -11.674 -11.661 1.00 73.25 302 LEU A CA 1
ATOM 2356 C C . LEU A 1 302 ? 19.075 -12.910 -11.184 1.00 73.25 302 LEU A C 1
ATOM 2358 O O . LEU A 1 302 ? 18.015 -13.203 -11.730 1.00 73.25 302 LEU A O 1
ATOM 2362 N N . ASP A 1 303 ? 19.558 -13.591 -10.139 1.00 77.75 303 ASP A N 1
ATOM 2363 C CA . ASP A 1 303 ? 18.891 -14.755 -9.539 1.00 77.75 303 ASP A CA 1
ATOM 2364 C C . ASP A 1 303 ? 17.693 -14.353 -8.661 1.00 77.75 303 ASP A C 1
ATOM 2366 O O . ASP A 1 303 ? 16.902 -15.197 -8.227 1.00 77.75 303 ASP A O 1
ATOM 2370 N N . GLN A 1 304 ? 17.548 -13.057 -8.374 1.00 85.62 304 GLN A N 1
ATOM 2371 C CA . GLN A 1 304 ? 16.432 -12.537 -7.605 1.00 85.62 304 GLN A CA 1
ATOM 2372 C C . GLN A 1 304 ? 15.168 -12.475 -8.467 1.00 85.62 304 GLN A C 1
ATOM 2374 O O . GLN A 1 304 ? 15.102 -11.771 -9.477 1.00 85.62 304 GLN A O 1
ATOM 2379 N N . LYS A 1 305 ? 14.123 -13.170 -8.014 1.00 91.38 305 LYS A N 1
ATOM 2380 C CA . LYS A 1 305 ? 12.797 -13.128 -8.636 1.00 91.38 305 LYS A CA 1
ATOM 2381 C C . LYS A 1 305 ? 12.023 -11.874 -8.220 1.00 91.38 305 LYS A C 1
ATOM 2383 O O . LYS A 1 305 ? 12.289 -11.271 -7.180 1.00 91.38 305 LYS A O 1
ATOM 2388 N N . TYR A 1 306 ? 11.026 -11.504 -9.014 1.00 91.88 306 TYR A N 1
ATOM 2389 C CA . TYR A 1 306 ? 10.039 -10.480 -8.664 1.00 91.88 306 TYR A CA 1
ATOM 2390 C C . TYR A 1 306 ? 8.627 -11.066 -8.656 1.00 91.88 306 TYR A C 1
ATOM 2392 O O . TYR A 1 306 ? 8.385 -12.145 -9.199 1.00 91.88 306 TYR A O 1
ATOM 2400 N N . VAL A 1 307 ? 7.697 -10.365 -8.010 1.00 93.94 307 VAL A N 1
ATOM 2401 C CA . VAL A 1 307 ? 6.331 -10.851 -7.792 1.00 93.94 307 VAL A CA 1
ATOM 2402 C C . VAL A 1 307 ? 5.382 -10.238 -8.822 1.00 93.94 307 VAL A C 1
ATOM 2404 O O . VAL A 1 307 ? 5.354 -9.019 -8.984 1.00 93.94 307 VAL A O 1
ATOM 2407 N N . GLU A 1 308 ? 4.588 -11.072 -9.495 1.00 93.38 308 GLU A N 1
ATOM 2408 C CA . GLU A 1 308 ? 3.399 -10.684 -10.268 1.00 93.38 308 GLU A CA 1
ATOM 2409 C C . GLU A 1 308 ? 2.148 -11.108 -9.487 1.00 93.38 308 GLU A C 1
ATOM 2411 O O . GLU A 1 308 ? 1.981 -12.288 -9.182 1.00 93.38 308 GLU A O 1
ATOM 2416 N N . ILE A 1 309 ? 1.254 -10.164 -9.198 1.00 92.06 309 ILE A N 1
ATOM 2417 C CA . ILE A 1 309 ? -0.081 -10.416 -8.647 1.00 92.06 309 ILE A CA 1
ATOM 2418 C C . ILE A 1 309 ? -1.104 -10.125 -9.738 1.00 92.06 309 ILE A C 1
ATOM 2420 O O . ILE A 1 309 ? -1.167 -8.999 -10.239 1.00 92.06 309 ILE A O 1
ATOM 2424 N N . GLN A 1 310 ? -1.909 -11.122 -10.104 1.00 90.38 310 GLN A N 1
ATOM 2425 C CA . GLN A 1 310 ? -3.009 -10.948 -11.048 1.00 90.38 310 GLN A CA 1
ATOM 2426 C C . GLN A 1 310 ? -4.347 -10.889 -10.312 1.00 90.38 310 GLN A C 1
ATOM 2428 O O . GLN A 1 310 ? -4.668 -11.762 -9.505 1.00 90.38 310 GLN A O 1
ATOM 2433 N N . LEU A 1 311 ? -5.131 -9.865 -10.635 1.00 89.50 311 LEU A N 1
ATOM 2434 C CA . LEU A 1 311 ? -6.413 -9.557 -10.017 1.00 89.50 311 LEU A CA 1
ATOM 2435 C C . LEU A 1 311 ? -7.569 -9.728 -11.006 1.00 89.50 311 LEU A C 1
ATOM 2437 O O . LEU A 1 311 ? -7.373 -9.676 -12.225 1.00 89.50 311 LEU A O 1
ATOM 2441 N N . HIS A 1 312 ? -8.780 -9.888 -10.479 1.00 88.62 312 HIS A N 1
ATOM 2442 C CA . HIS A 1 312 ? -10.018 -9.965 -11.254 1.00 88.62 312 HIS A CA 1
ATOM 2443 C C . HIS A 1 312 ? -11.194 -9.381 -10.483 1.00 88.62 312 HIS A C 1
ATOM 2445 O O . HIS A 1 312 ? -11.250 -9.549 -9.274 1.00 88.62 312 HIS A O 1
ATOM 2451 N N . ASP A 1 313 ? -12.138 -8.740 -11.174 1.00 87.88 313 ASP A N 1
ATOM 2452 C CA . ASP A 1 313 ? -13.465 -8.482 -10.608 1.00 87.88 313 ASP A CA 1
ATOM 2453 C C . ASP A 1 313 ? -14.388 -9.675 -10.893 1.00 87.88 313 ASP A C 1
ATOM 2455 O O . ASP A 1 313 ? -14.706 -9.885 -12.067 1.00 87.88 313 ASP A O 1
ATOM 2459 N N . PRO A 1 314 ? -14.849 -10.427 -9.872 1.00 84.81 314 PRO A N 1
ATOM 2460 C CA . PRO A 1 314 ? -15.758 -11.560 -10.055 1.00 84.81 314 PRO A CA 1
ATOM 2461 C C . PRO A 1 314 ? -17.064 -11.206 -10.775 1.00 84.81 314 PRO A C 1
ATOM 2463 O O . PRO A 1 314 ? -17.658 -12.059 -11.431 1.00 84.81 314 PRO A O 1
ATOM 2466 N N . GLU A 1 315 ? -17.518 -9.954 -10.673 1.00 86.69 315 GLU A N 1
ATOM 2467 C CA . GLU A 1 315 ? -18.713 -9.475 -11.375 1.00 86.69 315 GLU A CA 1
ATOM 2468 C C . GLU A 1 315 ? -18.413 -8.966 -12.791 1.00 86.69 315 GLU A C 1
ATOM 2470 O O . GLU A 1 315 ? -19.316 -8.502 -13.489 1.00 86.69 315 GLU A O 1
ATOM 2475 N N . ALA A 1 316 ? -17.154 -9.065 -13.232 1.00 84.00 316 ALA A N 1
ATOM 2476 C CA . ALA A 1 316 ? -16.701 -8.697 -14.566 1.00 84.00 316 ALA A CA 1
ATOM 2477 C C . ALA A 1 316 ? -17.076 -7.257 -14.966 1.00 84.00 316 ALA A C 1
ATOM 2479 O O . ALA A 1 316 ? -17.317 -6.961 -16.145 1.00 84.00 316 ALA A O 1
ATOM 2480 N N . ARG A 1 317 ? -17.132 -6.346 -13.985 1.00 83.06 317 ARG A N 1
ATOM 2481 C CA . ARG A 1 317 ? -17.537 -4.965 -14.237 1.00 83.06 317 ARG A CA 1
ATOM 2482 C C . ARG A 1 317 ? -16.473 -4.224 -15.051 1.00 83.06 317 ARG A C 1
ATOM 2484 O O . ARG A 1 317 ? -15.300 -4.610 -15.070 1.00 83.06 317 ARG A O 1
ATOM 2491 N N . PRO A 1 318 ? -16.860 -3.147 -15.750 1.00 78.25 318 PRO A N 1
ATOM 2492 C CA . PRO A 1 318 ? -15.910 -2.355 -16.513 1.00 78.25 318 PRO A CA 1
ATOM 2493 C C . PRO A 1 318 ? -14.923 -1.611 -15.601 1.00 78.25 318 PRO A C 1
ATOM 2495 O O . PRO A 1 318 ? -15.310 -1.128 -14.540 1.00 78.25 318 PRO A O 1
ATOM 2498 N N . SER A 1 319 ? -13.675 -1.431 -16.047 1.00 70.50 319 SER A N 1
ATOM 2499 C CA . SER A 1 319 ? -12.581 -0.832 -15.248 1.00 70.50 319 SER A CA 1
ATOM 2500 C C . SER A 1 319 ? -12.898 0.530 -14.602 1.00 70.50 319 SER A C 1
ATOM 2502 O O . SER A 1 319 ? -12.364 0.856 -13.545 1.00 70.50 319 SER A O 1
ATOM 2504 N N . GLY A 1 320 ? -13.775 1.331 -15.214 1.00 69.56 320 GLY A N 1
ATOM 2505 C CA . GLY A 1 320 ? -14.181 2.647 -14.707 1.00 69.56 320 GLY A CA 1
ATOM 2506 C C . GLY A 1 320 ? -15.322 2.640 -13.681 1.00 69.56 320 GLY A C 1
ATOM 2507 O O . GLY A 1 320 ? -15.719 3.714 -13.224 1.00 69.56 320 GLY A O 1
ATOM 2508 N N . ASP A 1 321 ? -15.890 1.481 -13.339 1.00 74.81 321 ASP A N 1
ATOM 2509 C CA . ASP A 1 321 ? -17.032 1.396 -12.427 1.00 74.81 321 ASP A CA 1
ATOM 2510 C C . ASP A 1 321 ? -16.594 1.649 -10.961 1.00 74.81 321 ASP A C 1
ATOM 2512 O O . ASP A 1 321 ? -15.655 1.023 -10.449 1.00 74.81 321 ASP A O 1
ATOM 2516 N N . PRO A 1 322 ? -17.243 2.588 -10.240 1.00 74.06 322 PRO A N 1
ATOM 2517 C CA . PRO A 1 322 ? -16.893 2.899 -8.854 1.00 74.06 322 PRO A CA 1
ATOM 2518 C C . PRO A 1 322 ? -17.043 1.710 -7.891 1.00 74.06 322 PRO A C 1
ATOM 2520 O O . PRO A 1 322 ? -16.370 1.708 -6.855 1.00 74.06 322 PRO A O 1
ATOM 2523 N N . ASN A 1 323 ? -17.868 0.719 -8.232 1.00 80.31 323 ASN A N 1
ATOM 2524 C CA . ASN A 1 323 ? -18.192 -0.447 -7.411 1.00 80.31 323 ASN A CA 1
ATOM 2525 C C . ASN A 1 323 ? -17.346 -1.687 -7.730 1.00 80.31 323 ASN A C 1
ATOM 2527 O O . ASN A 1 323 ? -17.588 -2.731 -7.133 1.00 80.31 323 ASN A O 1
ATOM 2531 N N . VAL A 1 324 ? -16.366 -1.589 -8.637 1.00 80.31 324 VAL A N 1
ATOM 2532 C CA . VAL A 1 324 ? -15.419 -2.684 -8.903 1.00 80.31 324 VAL A CA 1
ATOM 2533 C C . VAL A 1 324 ? -14.742 -3.130 -7.608 1.00 80.31 324 VAL A C 1
ATOM 2535 O O . VAL A 1 324 ? -14.218 -2.307 -6.850 1.00 80.31 324 VAL A O 1
ATOM 2538 N N . SER A 1 325 ? -14.746 -4.443 -7.403 1.00 86.38 325 SER A N 1
ATOM 2539 C CA . SER A 1 325 ? -14.141 -5.159 -6.283 1.00 86.38 325 SER A CA 1
ATOM 2540 C C . SER A 1 325 ? -13.255 -6.262 -6.843 1.00 86.38 325 SER A C 1
ATOM 2542 O O . SER A 1 325 ? -13.708 -7.022 -7.690 1.00 86.38 325 SER A O 1
ATOM 2544 N N . TYR A 1 326 ? -12.014 -6.358 -6.391 1.00 86.56 326 TYR A N 1
ATOM 2545 C CA . TYR A 1 326 ? -11.029 -7.295 -6.906 1.00 86.56 326 TYR A CA 1
ATOM 2546 C C . TYR A 1 326 ? -10.876 -8.522 -6.002 1.00 86.56 326 TYR A C 1
ATOM 2548 O O . TYR A 1 326 ? -11.052 -8.445 -4.793 1.00 86.56 326 TYR A O 1
ATOM 2556 N N . THR A 1 327 ? -10.482 -9.643 -6.594 1.00 87.50 327 THR A N 1
ATOM 2557 C CA . THR A 1 327 ? -9.938 -10.826 -5.921 1.00 87.50 327 THR A CA 1
ATOM 2558 C C . THR A 1 327 ? -8.589 -11.188 -6.542 1.00 87.50 327 THR A C 1
ATOM 2560 O O . THR A 1 327 ? -8.272 -10.763 -7.660 1.00 87.50 327 THR A O 1
ATOM 2563 N N . ILE A 1 328 ? -7.769 -11.949 -5.818 1.00 89.25 328 ILE A N 1
ATOM 2564 C CA . ILE A 1 328 ? -6.478 -12.446 -6.297 1.00 89.25 328 ILE A CA 1
ATOM 2565 C C . ILE A 1 328 ? -6.716 -13.739 -7.071 1.00 89.25 328 ILE A C 1
ATOM 2567 O O . ILE A 1 328 ? -7.120 -14.744 -6.501 1.00 89.25 328 ILE A O 1
ATOM 2571 N N . ILE A 1 329 ? -6.419 -13.743 -8.371 1.00 86.75 329 ILE A N 1
ATOM 2572 C CA . ILE A 1 329 ? -6.478 -14.976 -9.170 1.00 86.75 329 ILE A CA 1
ATOM 2573 C C . ILE A 1 329 ? -5.259 -15.842 -8.874 1.00 86.75 329 ILE A C 1
ATOM 2575 O O . ILE A 1 329 ? -5.366 -17.053 -8.719 1.00 86.75 329 ILE A O 1
ATOM 2579 N N . HIS A 1 330 ? -4.076 -15.227 -8.897 1.00 85.06 330 HIS A N 1
ATOM 2580 C CA . HIS A 1 330 ? -2.825 -15.898 -8.578 1.00 85.06 330 HIS A CA 1
ATOM 2581 C C . HIS A 1 330 ? -1.704 -14.903 -8.297 1.00 85.06 330 HIS A C 1
ATOM 2583 O O . HIS A 1 330 ? -1.691 -13.778 -8.808 1.00 85.06 330 HIS A O 1
ATOM 2589 N N . ALA A 1 331 ? -0.716 -15.391 -7.553 1.00 90.19 331 ALA A N 1
ATOM 2590 C CA . ALA A 1 331 ? 0.608 -14.805 -7.449 1.00 90.19 331 ALA A CA 1
ATOM 2591 C C . ALA A 1 331 ? 1.612 -15.664 -8.232 1.00 90.19 331 ALA A C 1
ATOM 2593 O O . ALA A 1 331 ? 1.512 -16.892 -8.258 1.00 90.19 331 ALA A O 1
ATOM 2594 N N . LYS A 1 332 ? 2.577 -15.020 -8.884 1.00 91.62 332 LYS A N 1
ATOM 2595 C CA . LYS A 1 332 ? 3.671 -15.665 -9.617 1.00 91.62 332 LYS A CA 1
ATOM 2596 C C . LYS A 1 332 ? 4.997 -15.032 -9.249 1.00 91.62 332 LYS A C 1
ATOM 2598 O O . LYS A 1 332 ? 5.085 -13.829 -9.026 1.00 91.62 332 LYS A O 1
ATOM 2603 N N . LEU A 1 333 ? 6.034 -15.858 -9.254 1.00 92.38 333 LEU A N 1
ATOM 2604 C CA . LEU A 1 333 ? 7.415 -15.423 -9.141 1.00 92.38 333 LEU A CA 1
ATOM 2605 C C . LEU A 1 333 ? 8.066 -15.508 -10.516 1.00 92.38 333 LEU A C 1
ATOM 2607 O O . LEU A 1 333 ? 8.094 -16.575 -11.130 1.00 92.38 333 LEU A O 1
ATOM 2611 N N . LEU A 1 334 ? 8.563 -14.378 -10.997 1.00 91.94 334 LEU A N 1
ATOM 2612 C CA . LEU A 1 334 ? 9.102 -14.222 -12.340 1.00 91.94 334 LEU A CA 1
ATOM 2613 C C . LEU A 1 334 ? 10.598 -13.911 -12.280 1.00 91.94 334 LEU A C 1
ATOM 2615 O O . LEU A 1 334 ? 11.066 -13.240 -11.359 1.00 91.94 334 LEU A O 1
ATOM 2619 N N . ASP A 1 335 ? 11.339 -14.404 -13.268 1.00 90.62 335 ASP A N 1
ATOM 2620 C CA . ASP A 1 335 ? 12.769 -14.134 -13.419 1.00 90.62 335 ASP A CA 1
ATOM 2621 C C . ASP A 1 335 ? 13.002 -12.766 -14.060 1.00 90.62 335 ASP A C 1
ATOM 2623 O O . ASP A 1 335 ? 12.261 -12.352 -14.960 1.00 90.62 335 ASP A O 1
ATOM 2627 N N . ARG A 1 336 ? 14.047 -12.066 -13.608 1.00 86.06 336 ARG A N 1
ATOM 2628 C CA . ARG A 1 336 ? 14.497 -10.822 -14.239 1.00 86.06 336 ARG A CA 1
ATOM 2629 C C . ARG A 1 336 ? 15.046 -11.111 -15.637 1.00 86.06 336 ARG A C 1
ATOM 2631 O O . ARG A 1 336 ? 15.629 -12.163 -15.893 1.00 86.06 336 ARG A O 1
ATOM 2638 N N . ALA A 1 337 ? 14.859 -10.161 -16.551 1.00 82.75 337 ALA A N 1
ATOM 2639 C CA . ALA A 1 337 ? 15.475 -10.247 -17.869 1.00 82.75 337 ALA A CA 1
ATOM 2640 C C . ALA A 1 337 ? 17.003 -10.126 -17.737 1.00 82.75 337 ALA A C 1
ATOM 2642 O O . ALA A 1 337 ? 17.491 -9.361 -16.909 1.00 82.75 337 ALA A O 1
ATOM 2643 N N . ALA A 1 338 ? 17.760 -10.864 -18.551 1.00 81.56 338 ALA A N 1
ATOM 2644 C CA . ALA A 1 338 ? 19.225 -10.893 -18.459 1.00 81.56 338 ALA A CA 1
ATOM 2645 C C . ALA A 1 338 ? 19.893 -9.535 -18.762 1.00 81.56 338 ALA A C 1
ATOM 2647 O O . ALA A 1 338 ? 21.035 -9.310 -18.379 1.00 81.56 338 ALA A O 1
ATOM 2648 N N . ASP A 1 339 ? 19.190 -8.645 -19.461 1.00 81.19 339 ASP A N 1
ATOM 2649 C CA . ASP A 1 339 ? 19.598 -7.283 -19.808 1.00 81.19 339 ASP A CA 1
ATOM 2650 C C . ASP A 1 339 ? 19.019 -6.215 -18.864 1.00 81.19 339 ASP A C 1
ATOM 2652 O O . ASP A 1 339 ? 19.233 -5.019 -19.073 1.00 81.19 339 ASP A O 1
ATOM 2656 N N . TYR A 1 340 ? 18.283 -6.624 -17.829 1.00 82.50 340 TYR A N 1
ATOM 2657 C CA . TYR A 1 340 ? 17.743 -5.700 -16.845 1.00 82.50 340 TYR A CA 1
ATOM 2658 C C . TYR A 1 340 ? 18.867 -5.132 -15.975 1.00 82.50 340 TYR A C 1
ATOM 2660 O O . TYR A 1 340 ? 19.606 -5.873 -15.333 1.00 82.50 340 TYR A O 1
ATOM 2668 N N . VAL A 1 341 ? 18.945 -3.803 -15.921 1.00 80.31 341 VAL A N 1
ATOM 2669 C CA . VAL A 1 341 ? 19.838 -3.067 -15.023 1.00 80.31 341 VAL A CA 1
ATOM 2670 C C . VAL A 1 341 ? 18.961 -2.234 -14.088 1.00 80.31 341 VAL A C 1
ATOM 2672 O O . VAL A 1 341 ? 18.245 -1.352 -14.581 1.00 80.31 341 VAL A O 1
ATOM 2675 N N . PRO A 1 342 ? 18.960 -2.497 -12.766 1.00 75.12 342 PRO A N 1
ATOM 2676 C CA . PRO A 1 342 ? 18.201 -1.678 -11.835 1.00 75.12 342 PRO A CA 1
ATOM 2677 C C . PRO A 1 342 ? 18.762 -0.248 -11.828 1.00 75.12 342 PRO A C 1
ATOM 2679 O O . PRO A 1 342 ? 19.976 -0.056 -11.933 1.00 75.12 342 PRO A O 1
ATOM 2682 N N . PRO A 1 343 ? 17.908 0.782 -11.706 1.00 79.25 343 PRO A N 1
ATOM 2683 C CA . PRO A 1 343 ? 18.389 2.157 -11.602 1.00 79.25 343 PRO A CA 1
ATOM 2684 C C . PRO A 1 343 ? 19.198 2.341 -10.319 1.00 79.25 343 PRO A C 1
ATOM 2686 O O . PRO A 1 343 ? 18.863 1.753 -9.297 1.00 79.25 343 PRO A O 1
ATOM 2689 N N . HIS A 1 344 ? 20.215 3.197 -10.326 1.00 80.81 344 HIS A N 1
ATOM 2690 C CA . HIS A 1 344 ? 20.984 3.482 -9.120 1.00 80.81 344 HIS A CA 1
ATOM 2691 C C . HIS A 1 344 ? 20.297 4.579 -8.283 1.00 80.81 344 HIS A C 1
ATOM 2693 O O . HIS A 1 344 ? 19.741 5.528 -8.847 1.00 80.81 344 HIS A O 1
ATOM 2699 N N . PRO A 1 345 ? 20.351 4.531 -6.938 1.00 74.69 345 PRO A N 1
ATOM 2700 C CA . PRO A 1 345 ? 19.794 5.585 -6.084 1.00 74.69 345 PRO A CA 1
ATOM 2701 C C . PRO A 1 345 ? 20.318 6.998 -6.389 1.00 74.69 345 PRO A C 1
ATOM 2703 O O . PRO A 1 345 ? 19.583 7.974 -6.206 1.00 74.69 345 PRO A O 1
ATOM 2706 N N . ASP A 1 346 ? 21.572 7.094 -6.841 1.00 73.88 346 ASP A N 1
ATOM 2707 C CA . ASP A 1 346 ? 22.253 8.354 -7.176 1.00 73.88 346 ASP A CA 1
ATOM 2708 C C . ASP A 1 346 ? 21.987 8.853 -8.603 1.00 73.88 346 ASP A C 1
ATOM 2710 O O . ASP A 1 346 ? 22.395 9.972 -8.946 1.00 73.88 346 ASP A O 1
ATOM 2714 N N . ASP A 1 347 ? 21.307 8.065 -9.440 1.00 68.56 347 ASP A N 1
ATOM 2715 C CA . ASP A 1 347 ? 20.958 8.478 -10.796 1.00 68.56 347 ASP A CA 1
ATOM 2716 C C . ASP A 1 347 ? 20.021 9.680 -10.714 1.00 68.56 347 ASP A C 1
ATOM 2718 O O . ASP A 1 347 ? 18.840 9.542 -10.408 1.00 68.56 347 ASP A O 1
ATOM 2722 N N . LYS A 1 348 ? 20.555 10.890 -10.941 1.00 56.78 348 LYS A N 1
ATOM 2723 C CA . LYS A 1 348 ? 19.827 12.155 -10.755 1.00 56.78 348 LYS A CA 1
ATOM 2724 C C . LYS A 1 348 ? 18.646 12.252 -11.726 1.00 56.78 348 LYS A C 1
ATOM 2726 O O . LYS A 1 348 ? 18.862 12.593 -12.890 1.00 56.78 348 LYS A O 1
ATOM 2731 N N . PRO A 1 349 ? 17.391 12.135 -11.259 1.00 64.69 349 PRO A N 1
ATOM 2732 C CA . PRO A 1 349 ? 16.227 12.232 -12.135 1.00 64.69 349 PRO A CA 1
ATOM 2733 C C . PRO A 1 349 ? 15.546 13.608 -12.036 1.00 64.69 349 PRO A C 1
ATOM 2735 O O . PRO A 1 349 ? 14.700 13.955 -12.857 1.00 64.69 349 PRO A O 1
ATOM 2738 N N . CYS A 1 350 ? 15.901 14.420 -11.029 1.00 69.69 350 CYS A N 1
ATOM 2739 C CA . CYS A 1 350 ? 15.111 15.577 -10.620 1.00 69.69 350 CYS A CA 1
ATOM 2740 C C . CYS A 1 350 ? 15.817 16.910 -10.816 1.00 69.69 350 CYS A C 1
ATOM 2742 O O . CYS A 1 350 ? 16.848 17.199 -10.207 1.00 69.69 350 CYS A O 1
ATOM 2744 N N . SER A 1 351 ? 15.176 17.785 -11.591 1.00 69.12 351 SER A N 1
ATOM 2745 C CA . SER A 1 351 ? 15.500 19.209 -11.629 1.00 69.12 351 SER A CA 1
ATOM 2746 C C . SER A 1 351 ? 14.656 19.983 -10.611 1.00 69.12 351 SER A C 1
ATOM 2748 O O . SER A 1 351 ? 13.510 19.625 -10.332 1.00 69.12 351 SER A O 1
ATOM 2750 N N . ARG A 1 352 ? 15.187 21.113 -10.120 1.00 65.31 352 ARG A N 1
ATOM 2751 C CA . ARG A 1 352 ? 14.464 22.038 -9.220 1.00 65.31 352 ARG A CA 1
ATOM 2752 C C . ARG A 1 352 ? 13.179 22.620 -9.831 1.00 65.31 352 ARG A C 1
ATOM 2754 O O . ARG A 1 352 ? 12.382 23.202 -9.102 1.00 65.31 352 ARG A O 1
ATOM 2761 N N . TRP A 1 353 ? 13.001 22.488 -11.144 1.00 75.75 353 TRP A N 1
ATOM 2762 C CA . TRP A 1 353 ? 11.885 23.052 -11.905 1.00 75.75 353 TRP A CA 1
ATOM 2763 C C . TRP A 1 353 ? 10.775 22.038 -12.186 1.00 75.75 353 TRP A C 1
ATOM 2765 O O . TRP A 1 353 ? 9.689 22.427 -12.604 1.00 75.75 353 TRP A O 1
ATOM 2775 N N . SER A 1 354 ? 11.016 20.745 -11.951 1.00 82.44 354 SER A N 1
ATOM 2776 C CA . SER A 1 354 ? 9.978 19.732 -12.118 1.00 82.44 354 SER A CA 1
ATOM 2777 C C . SER A 1 354 ? 9.020 19.764 -10.930 1.00 82.44 354 SER A C 1
ATOM 2779 O O . SER A 1 354 ? 9.443 19.621 -9.778 1.00 82.44 354 SER A O 1
ATOM 2781 N N . TRP A 1 355 ? 7.720 19.943 -11.206 1.00 82.00 355 TRP A N 1
ATOM 2782 C CA . TRP A 1 355 ? 6.693 19.993 -10.162 1.00 82.00 355 TRP A CA 1
ATOM 2783 C C . TRP A 1 355 ? 6.726 18.739 -9.288 1.00 82.00 355 TRP A C 1
ATOM 2785 O O . TRP A 1 355 ? 6.935 18.846 -8.084 1.00 82.00 355 TRP A O 1
ATOM 2795 N N . ARG A 1 356 ? 6.580 17.552 -9.889 1.00 77.00 356 ARG A N 1
ATOM 2796 C CA . ARG A 1 356 ? 6.593 16.264 -9.171 1.00 77.00 356 ARG A CA 1
ATOM 2797 C C . ARG A 1 356 ? 7.906 15.501 -9.291 1.00 77.00 356 ARG A C 1
ATOM 2799 O O . ARG A 1 356 ? 8.210 14.724 -8.399 1.00 77.00 356 ARG A O 1
ATOM 2806 N N . CYS A 1 357 ? 8.682 15.734 -10.351 1.00 82.38 357 CYS A N 1
ATOM 2807 C CA . CYS A 1 357 ? 9.764 14.833 -10.739 1.00 82.38 357 CYS A CA 1
ATOM 2808 C C . CYS A 1 357 ? 9.281 13.371 -10.798 1.00 82.38 357 CYS A C 1
ATOM 2810 O O . CYS A 1 357 ? 9.759 12.509 -10.067 1.00 82.38 357 CYS A O 1
ATOM 2812 N N . ALA A 1 358 ? 8.251 13.130 -11.603 1.00 79.19 358 ALA A N 1
ATOM 2813 C CA . ALA A 1 358 ? 7.702 11.800 -11.826 1.00 79.19 358 ALA A CA 1
ATOM 2814 C C . ALA A 1 358 ? 8.575 11.027 -12.829 1.00 79.19 358 ALA A C 1
ATOM 2816 O O . ALA A 1 358 ? 9.142 11.647 -13.729 1.00 79.19 358 ALA A O 1
ATOM 2817 N N . ASP A 1 359 ? 8.659 9.704 -12.685 1.00 76.38 359 ASP A N 1
ATOM 2818 C CA . ASP A 1 359 ? 9.303 8.841 -13.684 1.00 76.38 359 ASP A CA 1
ATOM 2819 C C . ASP A 1 359 ? 8.407 8.714 -14.935 1.00 76.38 359 ASP A C 1
ATOM 2821 O O . ASP A 1 359 ? 8.905 8.571 -16.050 1.00 76.38 359 ASP A O 1
ATOM 2825 N N . PHE A 1 360 ? 7.082 8.832 -14.752 1.00 71.81 360 PHE A N 1
ATOM 2826 C CA . PHE A 1 360 ? 6.060 8.738 -15.801 1.00 71.81 360 PHE A CA 1
ATOM 2827 C C . PHE A 1 360 ? 4.997 9.846 -15.689 1.00 71.81 360 PHE A C 1
ATOM 2829 O O . PHE A 1 360 ? 4.811 10.463 -14.640 1.00 71.81 360 PHE A O 1
ATOM 2836 N N . GLY A 1 361 ? 4.287 10.121 -16.790 1.00 66.81 361 GLY A N 1
ATOM 2837 C CA . GLY A 1 361 ? 3.213 11.127 -16.830 1.00 66.81 361 GLY A CA 1
ATOM 2838 C C . GLY A 1 361 ? 1.918 10.683 -16.138 1.00 66.81 361 GLY A C 1
ATOM 2839 O O . GLY A 1 361 ? 1.260 11.494 -15.477 1.00 66.81 361 GLY A O 1
ATOM 2840 N N . ASP A 1 362 ? 1.603 9.393 -16.235 1.00 64.69 362 ASP A N 1
ATOM 2841 C CA . ASP A 1 362 ? 0.386 8.778 -15.702 1.00 64.69 362 ASP A CA 1
ATOM 2842 C C . ASP A 1 362 ? 0.664 8.049 -14.373 1.00 64.69 362 ASP A C 1
ATOM 2844 O O . ASP A 1 362 ? 1.802 7.645 -14.122 1.00 64.69 362 ASP A O 1
ATOM 2848 N N . PRO A 1 363 ? -0.337 7.916 -13.483 1.00 62.16 363 PRO A N 1
ATOM 2849 C CA . PRO A 1 363 ? -0.185 7.196 -12.225 1.00 62.16 363 PRO A CA 1
ATOM 2850 C C . PRO A 1 363 ? 0.043 5.679 -12.431 1.00 62.16 363 PRO A C 1
ATOM 2852 O O . PRO A 1 363 ? -0.512 5.108 -13.368 1.00 62.16 363 PRO A O 1
ATOM 2855 N N . PRO A 1 364 ? 0.800 5.012 -11.534 1.00 65.62 364 PRO A N 1
ATOM 2856 C CA . PRO A 1 364 ? 1.583 5.612 -10.455 1.00 65.62 364 PRO A CA 1
ATOM 2857 C C . PRO A 1 364 ? 2.757 6.429 -11.026 1.00 65.62 364 PRO A C 1
ATOM 2859 O O . PRO A 1 364 ? 3.533 5.951 -11.845 1.00 65.62 364 PRO A O 1
ATOM 2862 N N . TRP A 1 365 ? 2.892 7.687 -10.591 1.00 73.25 365 TRP A N 1
ATOM 2863 C CA . TRP A 1 365 ? 3.864 8.639 -11.158 1.00 73.25 365 TRP A CA 1
ATOM 2864 C C . TRP A 1 365 ? 5.324 8.229 -10.939 1.00 73.25 365 TRP A C 1
ATOM 2866 O O . TRP A 1 365 ? 6.220 8.739 -11.613 1.00 73.25 365 TRP A O 1
ATOM 2876 N N . TYR A 1 366 ? 5.570 7.340 -9.982 1.00 81.12 366 TYR A N 1
ATOM 2877 C CA . TYR A 1 366 ? 6.888 6.804 -9.681 1.00 81.12 366 TYR A CA 1
ATOM 2878 C C . TYR A 1 366 ? 6.853 5.305 -9.900 1.00 81.12 366 TYR A C 1
ATOM 2880 O O . TYR A 1 366 ? 5.974 4.621 -9.375 1.00 81.12 366 TYR A O 1
ATOM 2888 N N . ARG A 1 367 ? 7.831 4.828 -10.658 1.00 83.88 367 ARG A N 1
ATOM 2889 C CA . ARG A 1 367 ? 8.072 3.403 -10.851 1.00 83.88 367 ARG A CA 1
ATOM 2890 C C . ARG A 1 367 ? 9.192 2.934 -9.948 1.00 83.88 367 ARG A C 1
ATOM 2892 O O . ARG A 1 367 ? 9.106 1.830 -9.438 1.00 83.88 367 ARG A O 1
ATOM 2899 N N . TYR A 1 368 ? 10.203 3.773 -9.722 1.00 87.12 368 TYR A N 1
ATOM 2900 C CA . TYR A 1 368 ? 11.373 3.421 -8.924 1.00 87.12 368 TYR A CA 1
ATOM 2901 C C . TYR A 1 368 ? 11.357 4.181 -7.599 1.00 87.12 368 TYR A C 1
ATOM 2903 O O . TYR A 1 368 ? 11.540 5.402 -7.546 1.00 87.12 368 TYR A O 1
ATOM 2911 N N . ILE A 1 369 ? 11.111 3.451 -6.513 1.00 87.69 369 ILE A N 1
ATOM 2912 C CA . ILE A 1 369 ? 10.957 4.000 -5.174 1.00 87.69 369 ILE A CA 1
ATOM 2913 C C . ILE A 1 369 ? 12.211 3.678 -4.362 1.00 87.69 369 ILE A C 1
ATOM 2915 O O . ILE A 1 369 ? 12.345 2.605 -3.783 1.00 87.69 369 ILE A O 1
ATOM 2919 N N . TRP A 1 370 ? 13.101 4.665 -4.282 1.00 88.19 370 TRP A N 1
ATOM 2920 C CA . TRP A 1 370 ? 14.214 4.695 -3.333 1.00 88.19 370 TRP A CA 1
ATOM 2921 C C . TRP A 1 370 ? 13.776 5.452 -2.088 1.00 88.19 370 TRP A C 1
ATOM 2923 O O . TRP A 1 370 ? 13.616 6.668 -2.159 1.00 88.19 370 TRP A O 1
ATOM 2933 N N . ARG A 1 371 ? 13.588 4.783 -0.952 1.00 86.75 371 ARG A N 1
ATOM 2934 C CA . ARG A 1 371 ? 13.069 5.361 0.300 1.00 86.75 371 ARG A CA 1
ATOM 2935 C C . ARG A 1 371 ? 13.798 6.642 0.691 1.00 86.75 371 ARG A C 1
ATOM 2937 O O . ARG A 1 371 ? 13.154 7.628 1.028 1.00 86.75 371 ARG A O 1
ATOM 2944 N N . GLN A 1 372 ? 15.124 6.667 0.556 1.00 84.62 372 GLN A N 1
ATOM 2945 C CA . GLN A 1 372 ? 15.948 7.846 0.852 1.00 84.62 372 GLN A CA 1
ATOM 2946 C C . GLN A 1 372 ? 15.663 9.064 -0.042 1.00 84.62 372 GLN A C 1
ATOM 2948 O O . GLN A 1 372 ? 15.942 10.195 0.346 1.00 84.62 372 GLN A O 1
ATOM 2953 N N . ASN A 1 373 ? 15.079 8.853 -1.221 1.00 86.06 373 ASN A N 1
ATOM 2954 C CA . ASN A 1 373 ? 14.716 9.906 -2.164 1.00 86.06 373 ASN A CA 1
ATOM 2955 C C . ASN A 1 373 ? 13.304 10.463 -1.919 1.00 86.06 373 ASN A C 1
ATOM 2957 O O . ASN A 1 373 ? 12.868 11.344 -2.667 1.00 86.06 373 ASN A O 1
ATOM 2961 N N . PHE A 1 374 ? 12.588 10.005 -0.887 1.00 85.19 374 PHE A N 1
ATOM 2962 C CA . PHE A 1 374 ? 11.249 10.476 -0.531 1.00 85.19 374 PHE A CA 1
ATOM 2963 C C . PHE A 1 374 ? 11.157 10.842 0.955 1.00 85.19 374 PHE A C 1
ATOM 2965 O O . PHE A 1 374 ? 11.767 10.216 1.811 1.00 85.19 374 PHE A O 1
ATOM 2972 N N . ASP A 1 375 ? 10.347 11.852 1.273 1.00 81.56 375 ASP A N 1
ATOM 2973 C CA . ASP A 1 375 ? 9.990 12.196 2.652 1.00 81.56 375 ASP A CA 1
ATOM 2974 C C . ASP A 1 375 ? 8.475 12.414 2.818 1.00 81.56 375 ASP A C 1
ATOM 2976 O O . ASP A 1 375 ? 7.672 12.076 1.940 1.00 81.56 375 ASP A O 1
ATOM 2980 N N . GLU A 1 376 ? 8.058 12.974 3.960 1.00 77.25 376 GLU A N 1
ATOM 2981 C CA . GLU A 1 376 ? 6.650 13.285 4.240 1.00 77.25 376 GLU A CA 1
ATOM 2982 C C . GLU A 1 376 ? 6.008 14.250 3.220 1.00 77.25 376 GLU A C 1
ATOM 2984 O O . GLU A 1 376 ? 4.785 14.280 3.087 1.00 77.25 376 GLU A O 1
ATOM 2989 N N . TYR A 1 377 ? 6.809 14.987 2.440 1.00 80.06 377 TYR A N 1
ATOM 2990 C CA . TYR A 1 377 ? 6.356 15.959 1.440 1.00 80.06 377 TYR A CA 1
ATOM 2991 C C . TYR A 1 377 ? 6.506 15.469 -0.011 1.00 80.06 377 TYR A C 1
ATOM 2993 O O . TYR A 1 377 ? 6.103 16.178 -0.943 1.00 80.06 377 TYR A O 1
ATOM 3001 N N . GLY A 1 378 ? 7.057 14.273 -0.227 1.00 80.81 378 GLY A N 1
ATOM 3002 C CA . GLY A 1 378 ? 7.249 13.652 -1.541 1.00 80.81 378 GLY A CA 1
ATOM 3003 C C . GLY A 1 378 ? 8.718 13.561 -1.964 1.00 80.81 378 GLY A C 1
ATOM 3004 O O . GLY A 1 378 ? 9.618 13.552 -1.129 1.00 80.81 378 GLY A O 1
ATOM 3005 N N . ARG A 1 379 ? 8.971 13.463 -3.277 1.00 85.50 379 ARG A N 1
ATOM 3006 C CA . ARG A 1 379 ? 10.323 13.231 -3.814 1.00 85.50 379 ARG A CA 1
ATOM 3007 C C . ARG A 1 379 ? 11.264 14.399 -3.514 1.00 85.50 379 ARG A C 1
ATOM 3009 O O . ARG A 1 379 ? 10.949 15.559 -3.827 1.00 85.50 379 ARG A O 1
ATOM 3016 N N . ILE A 1 380 ? 12.426 14.101 -2.942 1.00 85.19 380 ILE A N 1
ATOM 3017 C CA . ILE A 1 380 ? 13.485 15.069 -2.651 1.00 85.19 380 ILE A CA 1
ATOM 3018 C C . ILE A 1 380 ? 13.960 15.713 -3.957 1.00 85.19 380 ILE A C 1
ATOM 3020 O O . ILE A 1 380 ? 14.115 15.067 -4.987 1.00 85.19 380 ILE A O 1
ATOM 3024 N N . GLY A 1 381 ? 14.120 17.038 -3.933 1.00 84.12 381 GLY A N 1
ATOM 3025 C CA . GLY A 1 381 ? 14.486 17.832 -5.110 1.00 84.12 381 GLY A CA 1
ATOM 3026 C C . GLY A 1 381 ? 13.312 18.319 -5.968 1.00 84.12 381 GLY A C 1
ATOM 3027 O O . GLY A 1 381 ? 13.506 19.261 -6.736 1.00 84.12 381 GLY A O 1
ATOM 3028 N N . SER A 1 382 ? 12.098 17.776 -5.805 1.00 86.94 382 SER A N 1
ATOM 3029 C CA . SER A 1 382 ? 10.914 18.254 -6.538 1.00 86.94 382 SER A CA 1
ATOM 3030 C C . SER A 1 382 ? 10.436 19.637 -6.065 1.00 86.94 382 SER A C 1
ATOM 3032 O O . SER A 1 382 ? 10.541 20.002 -4.886 1.00 86.94 382 SER A O 1
ATOM 3034 N N . MET A 1 383 ? 9.865 20.427 -6.981 1.00 87.75 383 MET A N 1
ATOM 3035 C CA . MET A 1 383 ? 9.304 21.741 -6.650 1.00 87.75 383 MET A CA 1
ATOM 3036 C C . MET A 1 383 ? 8.088 21.617 -5.719 1.00 87.75 383 MET A C 1
ATOM 3038 O O . MET A 1 383 ? 7.974 22.404 -4.778 1.00 87.75 383 MET A O 1
ATOM 3042 N N . ARG A 1 384 ? 7.224 20.609 -5.913 1.00 86.38 384 ARG A N 1
ATOM 3043 C CA . ARG A 1 384 ? 6.080 20.312 -5.033 1.00 86.38 384 ARG A CA 1
ATOM 3044 C C . ARG A 1 384 ? 6.539 20.147 -3.591 1.00 86.38 384 ARG A C 1
ATOM 3046 O O . ARG A 1 384 ? 5.995 20.807 -2.710 1.00 86.38 384 ARG A O 1
ATOM 3053 N N . ARG A 1 385 ? 7.561 19.319 -3.352 1.00 87.06 385 ARG A N 1
ATOM 3054 C CA . ARG A 1 385 ? 8.126 19.105 -2.015 1.00 87.06 385 ARG A CA 1
ATOM 3055 C C . ARG A 1 385 ? 8.577 20.423 -1.383 1.00 87.06 385 ARG A C 1
ATOM 3057 O O . ARG A 1 385 ? 8.206 20.724 -0.252 1.00 87.06 385 ARG A O 1
ATOM 3064 N N . ASN A 1 386 ? 9.313 21.251 -2.131 1.00 87.00 386 ASN A N 1
ATOM 3065 C CA . ASN A 1 386 ? 9.773 22.561 -1.654 1.00 87.00 386 ASN A CA 1
ATOM 3066 C C . ASN A 1 386 ? 8.612 23.499 -1.289 1.00 87.00 386 ASN A C 1
ATOM 3068 O O . ASN A 1 386 ? 8.680 24.205 -0.280 1.00 87.00 386 ASN A O 1
ATOM 3072 N N . VAL A 1 387 ? 7.541 23.497 -2.088 1.00 87.06 387 VAL A N 1
ATOM 3073 C CA . VAL A 1 387 ? 6.329 24.279 -1.812 1.00 87.06 387 VAL A CA 1
ATOM 3074 C C . VAL A 1 387 ? 5.633 23.778 -0.550 1.00 87.06 387 VAL A C 1
ATOM 3076 O O . VAL A 1 387 ? 5.335 24.589 0.326 1.00 87.06 387 VAL A O 1
ATOM 3079 N N . LEU A 1 388 ? 5.420 22.466 -0.417 1.00 84.38 388 LEU A N 1
ATOM 3080 C CA . LEU A 1 388 ? 4.749 21.872 0.742 1.00 84.38 388 LEU A CA 1
ATOM 3081 C C . LEU A 1 388 ? 5.531 22.095 2.040 1.00 84.38 388 LEU A C 1
ATOM 3083 O O . LEU A 1 388 ? 4.945 22.526 3.031 1.00 84.38 388 LEU A O 1
ATOM 3087 N N . MET A 1 389 ? 6.854 21.910 2.023 1.00 84.31 389 MET A N 1
ATOM 3088 C CA . MET A 1 389 ? 7.717 22.213 3.170 1.00 84.31 389 MET A CA 1
ATOM 3089 C C . MET A 1 389 ? 7.631 23.683 3.585 1.00 84.31 389 MET A C 1
ATOM 3091 O O . MET A 1 389 ? 7.497 24.001 4.767 1.00 84.31 389 MET A O 1
ATOM 3095 N N . ARG A 1 390 ? 7.704 24.608 2.616 1.00 85.25 390 ARG A N 1
ATOM 3096 C CA . ARG A 1 390 ? 7.614 26.046 2.902 1.00 85.25 390 ARG A CA 1
ATOM 3097 C C . ARG A 1 390 ? 6.239 26.412 3.443 1.00 85.25 390 ARG A C 1
ATOM 3099 O O . ARG A 1 390 ? 6.149 27.244 4.341 1.00 85.25 390 ARG A O 1
ATOM 3106 N N . TRP A 1 391 ? 5.190 25.781 2.927 1.00 80.56 391 TRP A N 1
ATOM 3107 C CA . TRP A 1 391 ? 3.830 25.979 3.402 1.00 80.56 391 TRP A CA 1
ATOM 3108 C C . TRP A 1 391 ? 3.636 25.459 4.829 1.00 80.56 391 TRP A C 1
ATOM 3110 O O . TRP A 1 391 ? 3.083 26.195 5.642 1.00 80.56 391 TRP A O 1
ATOM 3120 N N . LYS A 1 392 ? 4.165 24.274 5.178 1.00 80.50 392 LYS A N 1
ATOM 3121 C CA . LYS A 1 392 ? 4.164 23.781 6.569 1.00 80.50 392 LYS A CA 1
ATOM 3122 C C . LYS A 1 392 ? 4.899 24.752 7.490 1.00 80.50 392 LYS A C 1
ATOM 3124 O O . LYS A 1 392 ? 4.316 25.205 8.460 1.00 80.50 392 LYS A O 1
ATOM 3129 N N . ARG A 1 393 ? 6.102 25.207 7.115 1.00 79.31 393 ARG A N 1
ATOM 3130 C CA . ARG A 1 393 ? 6.859 26.193 7.908 1.00 79.31 393 ARG A CA 1
ATOM 3131 C C . ARG A 1 393 ? 6.082 27.496 8.127 1.00 79.31 393 ARG A C 1
ATOM 3133 O O . ARG A 1 393 ? 6.074 28.024 9.232 1.00 79.31 393 ARG A O 1
ATOM 3140 N N . ILE A 1 394 ? 5.432 28.025 7.086 1.00 76.31 394 ILE A N 1
ATOM 3141 C CA . ILE A 1 394 ? 4.582 29.223 7.205 1.00 76.31 394 ILE A CA 1
ATOM 3142 C C . ILE A 1 394 ? 3.405 28.952 8.144 1.00 76.31 394 ILE A C 1
ATOM 3144 O O . ILE A 1 394 ? 3.092 29.797 8.978 1.00 76.31 394 ILE A O 1
ATOM 3148 N N . LYS A 1 395 ? 2.764 27.788 8.013 1.00 74.62 395 LYS A N 1
ATOM 3149 C CA . LYS A 1 395 ? 1.642 27.384 8.856 1.00 74.62 395 LYS A CA 1
ATOM 3150 C C . LYS A 1 395 ? 2.059 27.260 10.320 1.00 74.62 395 LYS A C 1
ATOM 3152 O O . LYS A 1 395 ? 1.364 27.806 11.163 1.00 74.62 395 LYS A O 1
ATOM 3157 N N . ASP A 1 396 ? 3.188 26.625 10.609 1.00 76.12 396 ASP A N 1
ATOM 3158 C CA . ASP A 1 396 ? 3.694 26.443 11.973 1.00 76.12 396 ASP A CA 1
ATOM 3159 C C . ASP A 1 396 ? 4.054 27.790 12.616 1.00 76.12 396 ASP A C 1
ATOM 3161 O O . ASP A 1 396 ? 3.678 28.058 13.755 1.00 76.12 396 ASP A O 1
ATOM 3165 N N . ILE A 1 397 ? 4.707 28.685 11.862 1.00 76.81 397 ILE A N 1
ATOM 3166 C CA . ILE A 1 397 ? 4.988 30.059 12.308 1.00 76.81 397 ILE A CA 1
ATOM 3167 C C . ILE A 1 397 ? 3.685 30.806 12.601 1.00 76.81 397 ILE A C 1
ATOM 3169 O O . ILE A 1 397 ? 3.561 31.428 13.651 1.00 76.81 397 ILE A O 1
ATOM 3173 N N . ALA A 1 398 ? 2.714 30.747 11.687 1.00 70.75 398 ALA A N 1
ATOM 3174 C CA . ALA A 1 398 ? 1.430 31.416 11.865 1.00 70.75 398 ALA A CA 1
ATOM 3175 C C . ALA A 1 398 ? 0.658 30.848 13.064 1.00 70.75 398 ALA A C 1
ATOM 3177 O O . ALA A 1 398 ? 0.054 31.610 13.811 1.00 70.75 398 ALA A O 1
ATOM 3178 N N . TRP A 1 399 ? 0.701 29.533 13.275 1.00 66.44 399 TRP A N 1
ATOM 3179 C CA . TRP A 1 399 ? -0.009 28.849 14.354 1.00 66.44 399 TRP A CA 1
ATOM 3180 C C . TRP A 1 399 ? 0.591 29.133 15.736 1.00 66.44 399 TRP A C 1
ATOM 3182 O O . TRP A 1 399 ? -0.151 29.264 16.703 1.00 66.44 399 TRP A O 1
ATOM 3192 N N . ASN A 1 400 ? 1.910 29.322 15.815 1.00 74.44 400 ASN A N 1
ATOM 3193 C CA . ASN A 1 400 ? 2.615 29.661 17.054 1.00 74.44 400 ASN A CA 1
ATOM 3194 C C . ASN A 1 400 ? 2.635 31.172 17.368 1.00 74.44 400 ASN A C 1
ATOM 3196 O O . ASN A 1 400 ? 3.208 31.583 18.377 1.00 74.44 400 ASN A O 1
ATOM 3200 N N . MET A 1 401 ? 2.034 32.020 16.525 1.00 77.19 401 MET A N 1
ATOM 3201 C CA . MET A 1 401 ? 1.881 33.447 16.820 1.00 77.19 401 MET A CA 1
ATOM 3202 C C . MET A 1 401 ? 0.734 33.699 17.811 1.00 77.19 401 MET A C 1
ATOM 3204 O O . MET A 1 401 ? -0.309 33.052 17.714 1.00 77.19 401 MET A O 1
ATOM 3208 N N . PRO A 1 402 ? 0.861 34.704 18.701 1.00 82.12 402 PRO A N 1
ATOM 3209 C CA . PRO A 1 402 ? -0.254 35.186 19.506 1.00 82.12 402 PRO A CA 1
ATOM 3210 C C . PRO A 1 402 ? -1.471 35.513 18.635 1.00 82.12 402 PRO A C 1
ATOM 3212 O O . PRO A 1 402 ? -1.335 36.088 17.550 1.00 82.12 402 PRO A O 1
ATOM 3215 N N . TRP A 1 403 ? -2.667 35.200 19.131 1.00 72.19 403 TRP A N 1
ATOM 3216 C CA . TRP A 1 403 ? -3.922 35.358 18.386 1.00 72.19 403 TRP A CA 1
ATOM 3217 C C . TRP A 1 403 ? -4.146 36.784 17.845 1.00 72.19 403 TRP A C 1
ATOM 3219 O O . TRP A 1 403 ? -4.692 36.966 16.758 1.00 72.19 403 TRP A O 1
ATOM 3229 N N . THR A 1 404 ? -3.636 37.805 18.541 1.00 74.69 404 THR A N 1
ATOM 3230 C CA . THR A 1 404 ? -3.666 39.206 18.089 1.00 74.69 404 THR A CA 1
ATOM 3231 C C . THR A 1 404 ? -2.916 39.419 16.772 1.00 74.69 404 THR A C 1
ATOM 3233 O O . THR A 1 404 ? -3.402 40.123 15.889 1.00 74.69 404 THR A O 1
ATOM 3236 N N . ILE A 1 405 ? -1.764 38.771 16.593 1.00 74.19 405 ILE A N 1
ATOM 3237 C CA . ILE A 1 405 ? -0.963 38.857 15.367 1.00 74.19 405 ILE A CA 1
ATOM 3238 C C . ILE A 1 405 ? -1.613 38.034 14.251 1.00 74.19 405 ILE A C 1
ATOM 3240 O O . ILE A 1 405 ? -1.683 38.501 13.114 1.00 74.19 405 ILE A O 1
ATOM 3244 N N . GLN A 1 406 ? -2.171 36.862 14.573 1.00 69.62 406 GLN A N 1
ATOM 3245 C CA . GLN A 1 406 ? -2.943 36.065 13.612 1.00 69.62 406 GLN A CA 1
ATOM 3246 C C . GLN A 1 406 ? -4.124 36.866 13.040 1.00 69.62 406 GLN A C 1
ATOM 3248 O O . GLN A 1 406 ? -4.303 36.913 11.821 1.00 69.62 406 GLN A O 1
ATOM 3253 N N . ALA A 1 407 ? -4.885 37.559 13.896 1.00 70.75 407 ALA A N 1
ATOM 3254 C CA . ALA A 1 407 ? -6.008 38.401 13.488 1.00 70.75 407 ALA A CA 1
ATOM 3255 C C . ALA A 1 407 ? -5.568 39.563 12.579 1.00 70.75 407 ALA A C 1
ATOM 3257 O O . ALA A 1 407 ? -6.189 39.806 11.542 1.00 70.75 407 ALA A O 1
ATOM 3258 N N . ILE A 1 408 ? -4.456 40.234 12.906 1.00 76.62 408 ILE A N 1
ATOM 3259 C CA . ILE A 1 408 ? -3.885 41.302 12.070 1.00 76.62 408 ILE A CA 1
ATOM 3260 C C . ILE A 1 408 ? -3.449 40.754 10.705 1.00 76.62 408 ILE A C 1
ATOM 3262 O O . ILE A 1 408 ? -3.746 41.367 9.678 1.00 76.62 408 ILE A O 1
ATOM 3266 N N . CYS A 1 409 ? -2.792 39.592 10.659 1.00 74.50 409 CYS A N 1
ATOM 3267 C CA . CYS A 1 409 ? -2.393 38.958 9.405 1.00 74.50 409 CYS A CA 1
ATOM 3268 C C . CYS A 1 409 ? -3.601 38.602 8.527 1.00 74.50 409 CYS A C 1
ATOM 3270 O O . CYS A 1 409 ? -3.563 38.869 7.327 1.00 74.50 409 CYS A O 1
ATOM 3272 N N . VAL A 1 410 ? -4.681 38.058 9.101 1.00 74.81 410 VAL A N 1
ATOM 3273 C CA . VAL A 1 410 ? -5.919 37.736 8.365 1.00 74.81 410 VAL A CA 1
ATOM 3274 C C . VAL A 1 410 ? -6.582 39.002 7.820 1.00 74.81 410 VAL A C 1
ATOM 3276 O O . VAL A 1 410 ? -6.948 39.037 6.644 1.00 74.81 410 VAL A O 1
ATOM 3279 N N . LEU A 1 411 ? -6.678 40.063 8.626 1.00 75.25 411 LEU A N 1
ATOM 3280 C CA . LEU A 1 411 ? -7.234 41.350 8.197 1.00 75.25 411 LEU A CA 1
ATOM 3281 C C . LEU A 1 411 ? -6.388 41.999 7.094 1.00 75.25 411 LEU A C 1
ATOM 3283 O O . LEU A 1 411 ? -6.934 42.488 6.106 1.00 75.25 411 LEU A O 1
ATOM 3287 N N . ALA A 1 412 ? -5.059 41.948 7.207 1.00 75.12 412 ALA A N 1
ATOM 3288 C CA . ALA A 1 412 ? -4.147 42.471 6.195 1.00 75.12 412 ALA A CA 1
ATOM 3289 C C . ALA A 1 412 ? -4.214 41.670 4.883 1.00 75.12 412 ALA A C 1
ATOM 3291 O O . ALA A 1 412 ? -4.215 42.258 3.797 1.00 75.12 412 ALA A O 1
ATOM 3292 N N . LEU A 1 413 ? -4.310 40.336 4.959 1.00 74.31 413 LEU A N 1
ATOM 3293 C CA . LEU A 1 413 ? -4.464 39.477 3.783 1.00 74.31 413 LEU A CA 1
ATOM 3294 C C . LEU A 1 413 ? -5.823 39.711 3.111 1.00 74.31 413 LEU A C 1
ATOM 3296 O O . LEU A 1 413 ? -5.881 39.879 1.894 1.00 74.31 413 LEU A O 1
ATOM 3300 N N . GLY A 1 414 ? -6.895 39.794 3.904 1.00 72.06 414 GLY A N 1
ATOM 3301 C CA . GLY A 1 414 ? -8.245 40.113 3.446 1.00 72.06 414 GLY A CA 1
ATOM 3302 C C . GLY A 1 414 ? -8.312 41.480 2.769 1.00 72.06 414 GLY A C 1
ATOM 3303 O O . GLY A 1 414 ? -8.834 41.587 1.661 1.00 72.06 414 GLY A O 1
ATOM 3304 N N . TYR A 1 415 ? -7.691 42.506 3.359 1.00 77.38 415 TYR A N 1
ATOM 3305 C CA . TYR A 1 415 ? -7.582 43.836 2.758 1.00 77.38 415 TYR A CA 1
ATOM 3306 C C . TYR A 1 415 ? -6.798 43.811 1.442 1.00 77.38 415 TYR A C 1
ATOM 3308 O O . TYR A 1 415 ? -7.199 44.450 0.472 1.00 77.38 415 TYR A O 1
ATOM 3316 N N . LYS A 1 416 ? -5.707 43.040 1.362 1.00 73.19 416 LYS A N 1
ATOM 3317 C CA . LYS A 1 416 ? -4.897 42.921 0.141 1.00 73.19 416 LYS A CA 1
ATOM 3318 C C . LYS A 1 416 ? -5.635 42.173 -0.972 1.00 73.19 416 LYS A C 1
ATOM 3320 O O . LYS A 1 416 ? -5.582 42.609 -2.118 1.00 73.19 416 LYS A O 1
ATOM 3325 N N . ILE A 1 417 ? -6.367 41.107 -0.647 1.00 69.88 417 ILE A N 1
ATOM 3326 C CA . ILE A 1 417 ? -7.235 40.390 -1.595 1.00 69.88 417 ILE A CA 1
ATOM 3327 C C . ILE A 1 417 ? -8.367 41.307 -2.065 1.00 69.88 417 ILE A C 1
ATOM 3329 O O . ILE A 1 417 ? -8.600 41.417 -3.265 1.00 69.88 417 ILE A O 1
ATOM 3333 N N . HIS A 1 418 ? -9.018 42.024 -1.147 1.00 67.31 418 HIS A N 1
ATOM 3334 C CA . HIS A 1 418 ? -10.077 42.978 -1.467 1.00 67.31 418 HIS A CA 1
ATOM 3335 C C . HIS A 1 418 ? -9.568 44.137 -2.341 1.00 67.31 418 HIS A C 1
ATOM 3337 O O . HIS A 1 418 ? -10.200 44.492 -3.330 1.00 67.31 418 HIS A O 1
ATOM 3343 N N . SER A 1 419 ? -8.386 44.676 -2.037 1.00 72.44 419 SER A N 1
ATOM 3344 C CA . SER A 1 419 ? -7.693 45.699 -2.830 1.00 72.44 419 SER A CA 1
ATOM 3345 C C . SER A 1 419 ? -7.353 45.205 -4.239 1.00 72.44 419 SER A C 1
ATOM 3347 O O . SER A 1 419 ? -7.636 45.888 -5.222 1.00 72.44 419 SER A O 1
ATOM 3349 N N . LEU A 1 420 ? -6.828 43.982 -4.368 1.00 63.94 420 LEU A N 1
ATOM 3350 C CA . LEU A 1 420 ? -6.562 43.361 -5.667 1.00 63.94 420 LEU A CA 1
ATOM 3351 C C . LEU A 1 420 ? -7.852 43.112 -6.462 1.00 63.94 420 LEU A C 1
ATOM 3353 O O . LEU A 1 420 ? -7.866 43.331 -7.672 1.00 63.94 420 LEU A O 1
ATOM 3357 N N . TRP A 1 421 ? -8.936 42.718 -5.791 1.00 59.16 421 TRP A N 1
ATOM 3358 C CA . TRP A 1 421 ? -10.259 42.526 -6.394 1.00 59.16 421 TRP A CA 1
ATOM 3359 C C . TRP A 1 421 ? -10.891 43.850 -6.851 1.00 59.16 421 TRP A C 1
ATOM 3361 O O . TRP A 1 421 ? -11.572 43.898 -7.874 1.00 59.16 421 TRP A O 1
ATOM 3371 N N . ARG A 1 422 ? -10.621 44.943 -6.127 1.00 62.22 422 ARG A N 1
ATOM 3372 C CA . ARG A 1 422 ? -11.081 46.300 -6.455 1.00 62.22 422 ARG A CA 1
ATOM 3373 C C . ARG A 1 422 ? -10.271 46.935 -7.592 1.00 62.22 422 ARG A C 1
ATOM 3375 O O . ARG A 1 422 ? -10.854 47.619 -8.426 1.00 62.22 422 ARG A O 1
ATOM 3382 N N . ASN A 1 423 ? -8.963 46.673 -7.658 1.00 56.88 423 ASN A N 1
ATOM 3383 C CA . ASN A 1 423 ? -8.058 47.243 -8.666 1.00 56.88 423 ASN A CA 1
ATOM 3384 C C . ASN A 1 423 ? -8.006 46.451 -9.982 1.00 56.88 423 ASN A C 1
ATOM 3386 O O . ASN A 1 423 ? -7.690 47.024 -11.022 1.00 56.88 423 ASN A O 1
ATOM 3390 N N . LYS A 1 424 ? -8.331 45.153 -9.979 1.00 50.78 424 LYS A N 1
ATOM 3391 C CA . LYS A 1 424 ? -8.479 44.348 -11.200 1.00 50.78 424 LYS A CA 1
ATOM 3392 C C . LYS A 1 424 ? -9.955 44.046 -11.425 1.00 50.78 424 LYS A C 1
ATOM 3394 O O . LYS A 1 424 ? -10.445 42.990 -11.036 1.00 50.78 424 LYS A O 1
ATOM 3399 N N . GLY A 1 425 ? -10.673 44.992 -12.029 1.00 45.94 425 GLY A N 1
ATOM 3400 C CA . GLY A 1 425 ? -12.109 44.877 -12.287 1.00 45.94 425 GLY A CA 1
ATOM 3401 C C . GLY A 1 425 ? -12.507 43.513 -12.868 1.00 45.94 425 GLY A C 1
ATOM 3402 O O . GLY A 1 425 ? -12.034 43.148 -13.935 1.00 45.94 425 GLY A O 1
ATOM 3403 N N . LYS A 1 426 ? -13.347 42.778 -12.121 1.00 48.25 426 LYS A N 1
ATOM 3404 C CA . LYS A 1 426 ? -14.250 41.633 -12.417 1.00 48.25 426 LYS A CA 1
ATOM 3405 C C . LYS A 1 426 ? -14.028 40.656 -13.602 1.00 48.25 426 LYS A C 1
ATOM 3407 O O . LYS A 1 426 ? -14.867 39.778 -13.763 1.00 48.25 426 LYS A O 1
ATOM 3412 N N . ARG A 1 427 ? -12.967 40.702 -14.415 1.00 44.16 427 ARG A N 1
ATOM 3413 C CA . ARG A 1 427 ? -12.870 39.897 -15.656 1.00 44.16 427 ARG A CA 1
ATOM 3414 C C . ARG A 1 427 ? -11.670 38.957 -15.800 1.00 44.16 427 ARG A C 1
ATOM 3416 O O . ARG A 1 427 ? -11.591 38.298 -16.826 1.00 44.16 427 ARG A O 1
ATOM 3423 N N . GLN A 1 428 ? -10.774 38.817 -14.820 1.00 45.47 428 GLN A N 1
ATOM 3424 C CA . GLN A 1 428 ? -9.593 37.938 -14.989 1.00 45.47 428 GLN A CA 1
ATOM 3425 C C . GLN A 1 428 ? -9.197 37.083 -13.772 1.00 45.47 428 GLN A C 1
ATOM 3427 O O . GLN A 1 428 ? -8.062 36.629 -13.690 1.00 45.47 428 GLN A O 1
ATOM 3432 N N . LEU A 1 429 ? -10.097 36.835 -12.817 1.00 41.50 429 LEU A N 1
ATOM 3433 C CA . LEU A 1 429 ? -9.769 36.043 -11.616 1.00 41.50 429 LEU A CA 1
ATOM 3434 C C . LEU A 1 429 ? -10.493 34.695 -11.512 1.00 41.50 429 LEU A C 1
ATOM 3436 O O . LEU A 1 429 ? -10.536 34.105 -10.437 1.00 41.50 429 LEU A O 1
ATOM 3440 N N . LEU A 1 430 ? -10.996 34.167 -12.629 1.00 42.44 430 LEU A N 1
ATOM 3441 C CA . LEU A 1 430 ? -11.361 32.756 -12.722 1.00 42.44 430 LEU A CA 1
ATOM 3442 C C . LEU A 1 430 ? -10.499 32.087 -13.799 1.00 42.44 430 LEU A C 1
ATOM 3444 O O . LEU A 1 430 ? -10.688 32.337 -14.984 1.00 42.44 430 LEU A O 1
ATOM 3448 N N . LEU A 1 431 ? -9.593 31.227 -13.310 1.00 40.22 431 LEU A N 1
ATOM 3449 C CA . LEU A 1 431 ? -8.693 30.286 -14.002 1.00 40.22 431 LEU A CA 1
ATOM 3450 C C . LEU A 1 431 ? -7.407 30.907 -14.596 1.00 40.22 431 LEU A C 1
ATOM 3452 O O . LEU A 1 431 ? -7.490 31.890 -15.323 1.00 40.22 431 LEU A O 1
ATOM 3456 N N . PRO A 1 432 ? -6.209 30.360 -14.276 1.00 39.22 432 PRO A N 1
ATOM 3457 C CA . PRO A 1 432 ? -5.938 28.927 -14.154 1.00 39.22 432 PRO A CA 1
ATOM 3458 C C . PRO A 1 432 ? -5.225 28.558 -12.842 1.00 39.22 432 PRO A C 1
ATOM 3460 O O . PRO A 1 432 ? -4.077 28.929 -12.614 1.00 39.22 432 PRO A O 1
ATOM 3463 N N . LEU A 1 433 ? -5.871 27.766 -11.987 1.00 35.03 433 LEU A N 1
ATOM 3464 C CA . LEU A 1 433 ? -5.137 27.000 -10.969 1.00 35.03 433 LEU A CA 1
ATOM 3465 C C . LEU A 1 433 ? -5.252 25.489 -11.158 1.00 35.03 433 LEU A C 1
ATOM 3467 O O . LEU A 1 433 ? -4.494 24.761 -10.536 1.00 35.03 433 LEU A O 1
ATOM 3471 N N . TRP A 1 434 ? -6.123 25.006 -12.043 1.00 35.41 434 TRP A N 1
ATOM 3472 C CA . TRP A 1 434 ? -6.348 23.575 -12.237 1.00 35.41 434 TRP A CA 1
ATOM 3473 C C . TRP A 1 434 ? -6.737 23.284 -13.689 1.00 35.41 434 TRP A C 1
ATOM 3475 O O . TRP A 1 434 ? -7.900 23.055 -13.989 1.00 35.41 434 TRP A O 1
ATOM 3485 N N . GLN A 1 435 ? -5.767 23.324 -14.602 1.00 29.33 435 GLN A N 1
ATOM 3486 C CA . GLN A 1 435 ? -5.821 22.569 -15.858 1.00 29.33 435 GLN A CA 1
ATOM 3487 C C . GLN A 1 435 ? -4.398 22.148 -16.227 1.00 29.33 435 GLN A C 1
ATOM 3489 O O . GLN A 1 435 ? -3.704 22.816 -16.988 1.00 29.33 435 GLN A O 1
ATOM 3494 N N . THR A 1 436 ? -3.952 21.015 -15.692 1.00 35.81 436 THR A N 1
ATOM 3495 C CA . THR A 1 436 ? -2.949 20.206 -16.384 1.00 35.81 436 THR A CA 1
ATOM 3496 C C . THR A 1 436 ? -3.639 19.569 -17.587 1.00 35.81 436 THR A C 1
ATOM 3498 O O . THR A 1 436 ? -4.241 18.505 -17.481 1.00 35.81 436 THR A O 1
ATOM 3501 N N . LYS A 1 437 ? -3.591 20.248 -18.731 1.00 31.83 437 LYS A N 1
ATOM 3502 C CA . LYS A 1 437 ? -3.593 19.585 -20.035 1.00 31.83 437 LYS A CA 1
ATOM 3503 C C . LYS A 1 437 ? -2.256 19.902 -20.696 1.00 31.83 437 LYS A C 1
ATOM 3505 O O . LYS A 1 437 ? -2.129 20.895 -21.401 1.00 31.83 437 LYS A O 1
ATOM 3510 N N . GLU A 1 438 ? -1.255 19.062 -20.456 1.00 30.70 438 GLU A N 1
ATOM 3511 C CA . GLU A 1 438 ? -0.286 18.770 -21.514 1.00 30.70 438 GLU A CA 1
ATOM 3512 C C . GLU A 1 438 ? -1.024 17.840 -22.487 1.00 30.70 438 GLU A C 1
ATOM 3514 O O . GLU A 1 438 ? -1.609 16.857 -22.033 1.00 30.70 438 GLU A O 1
ATOM 3519 N N . PRO A 1 439 ? -1.141 18.196 -23.781 1.00 39.47 439 PRO A N 1
ATOM 3520 C CA . PRO A 1 439 ? 0.033 18.199 -24.647 1.00 39.47 439 PRO A CA 1
ATOM 3521 C C . PRO A 1 439 ? -0.036 19.282 -25.737 1.00 39.47 439 PRO A C 1
ATOM 3523 O O . PRO A 1 439 ? -0.690 19.073 -26.748 1.00 39.47 439 PRO A O 1
ATOM 3526 N N . GLN A 1 440 ? 0.659 20.413 -25.603 1.00 29.98 440 GLN A N 1
ATOM 3527 C CA . GLN A 1 440 ? 0.947 21.305 -26.744 1.00 29.98 440 GLN A CA 1
ATOM 3528 C C . GLN A 1 440 ? 2.250 22.093 -26.510 1.00 29.98 440 GLN A C 1
ATOM 3530 O O . GLN A 1 440 ? 2.277 23.317 -26.554 1.00 29.98 440 GLN A O 1
ATOM 3535 N N . VAL A 1 441 ? 3.366 21.391 -26.292 1.00 33.69 441 VAL A N 1
ATOM 3536 C CA . VAL A 1 441 ? 4.710 21.947 -26.548 1.00 33.69 441 VAL A CA 1
ATOM 3537 C C . VAL A 1 441 ? 5.285 21.238 -27.773 1.00 33.69 441 VAL A C 1
ATOM 3539 O O . VAL A 1 441 ? 6.277 20.523 -27.721 1.00 33.69 441 VAL A O 1
ATOM 3542 N N . LYS A 1 442 ? 4.597 21.388 -28.906 1.00 36.38 442 LYS A N 1
ATOM 3543 C CA . LYS A 1 442 ? 5.132 21.118 -30.246 1.00 36.38 442 LYS A CA 1
ATOM 3544 C C . LYS A 1 442 ? 4.504 22.105 -31.223 1.00 36.38 442 LYS A C 1
ATOM 3546 O O . LYS A 1 442 ? 3.544 21.762 -31.901 1.00 36.38 442 LYS A O 1
ATOM 3551 N N . LYS A 1 443 ? 5.045 23.327 -31.262 1.00 33.22 443 LYS A N 1
ATOM 3552 C CA . LYS A 1 443 ? 5.189 24.201 -32.447 1.00 33.22 443 LYS A CA 1
ATOM 3553 C C . LYS A 1 443 ? 5.457 25.634 -31.996 1.00 33.22 443 LYS A C 1
ATOM 3555 O O . LYS A 1 443 ? 4.530 26.391 -31.752 1.00 33.22 443 LYS A O 1
ATOM 3560 N N . SER A 1 444 ? 6.734 25.989 -31.928 1.00 28.61 444 SER A N 1
ATOM 3561 C CA . SER A 1 444 ? 7.213 27.308 -32.353 1.00 28.61 444 SER A CA 1
ATOM 3562 C C . SER A 1 444 ? 8.740 27.279 -32.444 1.00 28.61 444 SER A C 1
ATOM 3564 O O . SER A 1 444 ? 9.442 27.965 -31.711 1.00 28.61 444 SER A O 1
ATOM 3566 N N . VAL A 1 445 ? 9.255 26.431 -33.339 1.00 35.75 445 VAL A N 1
ATOM 3567 C CA . VAL A 1 445 ? 10.439 26.802 -34.118 1.00 35.75 445 VAL A CA 1
ATOM 3568 C C . VAL A 1 445 ? 9.882 27.539 -35.329 1.00 35.75 445 VAL A C 1
ATOM 3570 O O . VAL A 1 445 ? 9.330 26.896 -36.225 1.00 35.75 445 VAL A O 1
ATOM 3573 N N . LYS A 1 446 ? 9.930 28.870 -35.279 1.00 30.30 446 LYS A N 1
ATOM 3574 C CA . LYS A 1 446 ? 10.135 29.798 -36.396 1.00 30.30 446 LYS A CA 1
ATOM 3575 C C . LYS A 1 446 ? 10.176 31.221 -35.869 1.00 30.30 446 LYS A C 1
ATOM 3577 O O . LYS A 1 446 ? 9.268 31.566 -35.084 1.00 30.30 446 LYS A O 1
#

Sequence (446 aa):
MHLKRLLIALPILVSAEVHRLTQATFTPLIEQHDTVLVNFGVPWCGHCKLLEPHYEIAAAFLADHNVVLATVDCTTRLLEEDDLCHDIKAYPTLRIYHGTTKSFEPYEGRRKSSDDIISAMTNGAFPTSSSQNGTNAEIHKERPAIYDTPLDISPDSTAPNAILTAEDSLSALV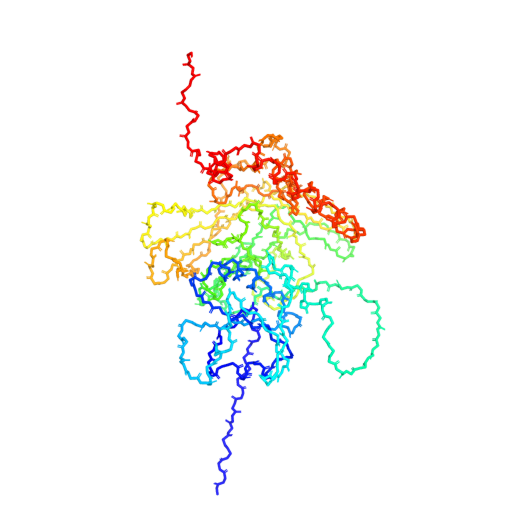KLALPGLSIPLSSSAELSYSSSLLLNFSVSDSGKHLLLNGELLALRVPDPSRPRLISAPQVPLTSNITEQKGETFTNYVELDYEFWANNRDDPNIIYYNYYPKIYLNLIGARVSEGKNAFHDILLDSLDQKYVEIQLHDPEARPSGDPNVSYTIIHAKLLDRAADYVPPHPDDKPCSRWSWRCADFGDPPWYRYIWRQNFDEYGRIGSMRRNVLMRWKRIKDIAWNMPWTIQAICVLALGYKIHSLWRNKG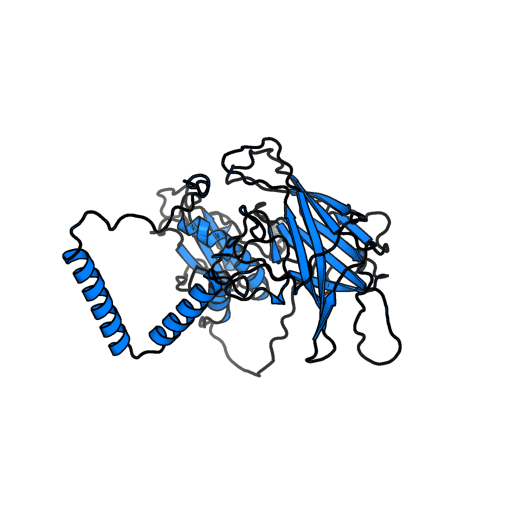KRQLLLPLWQTKEPQVKKSVK

InterPro domains:
  IPR013766 Thioredoxin domain [PF00085] (18-121)
  IPR013766 Thioredoxin domain [PS51352] (10-126)
  IPR036249 Thioredoxin-like superfamily [SSF52833] (10-122)
  IPR051063 Protein Disulfide Isomerase [PTHR45672] (15-136)